Protein AF-0000000079762552 (afdb_homodimer)

Foldseek 3Di:
DLLLVLLLQQPDAFQVLSVQLCVVQVHSVSVLPDDPCVCVVVSDPPVRVVSSVVSVPPDDSVVVVVVCVVLQKDKDAAPDPQHDPLQNPDPRGHRMKIKFAHDDDPLAAEEEEDADLDDDPQLLVQLLQQLLLCQLQAYEYEYACHHDSRVSSLVSNVVNLGQYEHEYLFALSDDPPPVCVVSSVSNSVRYMYMYSHRHPGDRDPVSLLVRLLVSLSSHQAYEYRWYALDDSSVSSVVSNVVSVHAYEYEADDCPDRRRVNRVVVVVVPGHYCDHNVVVVVVCCVVVNHPPPPPPPVCCVCVVVLVVLLVLLLVPAEPDWDALVRSCVRSVHDSVVSVVSQVVCVVVQQWDDPDVRIIHGHD/DLLLVLLLQQPDAFQVLSVQLCVVQVHSVSVLPDDPCVCVVVSDPPVRVVSSVVSVPPDDSVVVVVVCVVLQKDKDAAPDPQHDPLQNPDPRGHRMKIKFAHDDDPLAAEEEEDADLDDDPQLLVQLLQQLLLCQLQAYEYEYACHHDSRVSSLVSNVVNLGQYEHEYLFALSDDPPPVCVVSSVSNSVRYMYMYSHRHPGDRDPVSLLVRLLVSLSSHQAYEYRWYALDDSSVSSVVSNVVSVHAYEYEADDCPDRRRVNRVVVVVVPGHYCDHNVVVVVVCCVVVNHPPPPPPPVCCVCVVVLVVLLVLLLVVAEADWDALVRSCVRSVHDSVVSVVSQVVCVVVQQWDDPDVRIIHGGD

InterPro domains:
  IPR003488 DNA recombination-mediator protein A [PTHR43022] (20-360)
  IPR036388 Winged helix-like DNA-binding domain superfamily [G3DSA:1.10.10.10] (297-359)
  IPR041614 DprA, winged helix domain [PF17782] (304-351)
  IPR057666 Smf/DprA, SLOG domain [PF02481] (75-283)
  IPR057666 Smf/DprA, SLOG domain [TIGR00732] (71-283)

Secondary structure (DSSP, 8-state):
-HHHHHHHH-SSS-HHHHHHHHHHHSSHHHHHT--THHHHTTSS-HHHHHHHHHHHHSS-HHHHHHHHHHTT-EEEETTSTTS-HHHHTSTT--SEEEEEE-PPPTTS-EEEEE--SS--HHHHHHHHHHHHHHHHTTPEEEE---TTHHHHHHHHHHHTT--EEEE-SSBTTS-SSGGGHHHHHHHHHHEEEEESBPTTPPP-TTHHHHHHHHHHHT-SEEEE----SS-HHHHHHHHHHHTT-EEEE----TT-HHHHHHHHHHHTTPEE---HHHHHHHHHHTTSS-----SSHHHHHHHHHHHHHHHHHHT--SS-EEHHHHHHHHT--HHHHHHHHHHHHHTTSEEEEETTEEEE--/-HHHHHHHH-SSS-HHHHHHHHHHHSSHHHHHT--THHHHTTSS-HHHHHHHHHHHHSS-HHHHHHHHHHTT-EEEETTSTTS-HHHHTSTT--SEEEEEE-PPPTTS-EEEEE--SS--HHHHHHHHHHHHHHHHTT-EEEE---TTHHHHHHHHHHHTT--EEEE-SSBTTS-SSGGGHHHHHHHHHHEEEEESBPTTPPP-TTHHHHHHHHHHHT-SEEEE----SS-HHHHHHHHHHHTT-EEEE----TT-HHHHHHHHHHHTTPEE---HHHHHHHHHHTTSS-----SSHHHHHHHHHHHHHHHHHHT--SS-EEHHHHHHHHT--HHHHHHHHHHHHHTTSEEEEETTEEEE--

Nearest PDB structures (foldseek):
  3maj-assembly1_A-2  TM=6.900E-01  e=3.415E-28  Rhodopseudomonas palustris
  3uqz-assembly1_A  TM=8.798E-01  e=9.767E-23  Streptococcus pneumoniae
  4ljk-assembly1_H  TM=9.037E-01  e=1.574E-17  Helicobacter pylori 26695
  1wek-assembly1_E  TM=6.878E-01  e=5.964E-04  Thermus thermophilus
  1wek-assembly1_C  TM=6.857E-01  e=8.415E-04  Thermus thermophilus

Structure (mmCIF, N/CA/C/O backbone):
data_AF-0000000079762552-model_v1
#
loop_
_entity.id
_entity.type
_entity.pdbx_description
1 polymer 'DNA-protecting protein DprA'
#
loop_
_atom_site.group_PDB
_atom_site.id
_atom_site.type_symbol
_atom_site.label_atom_id
_atom_site.label_alt_id
_atom_site.label_comp_id
_atom_site.label_asym_id
_atom_site.label_entity_id
_atom_site.label_seq_id
_atom_site.pdbx_PDB_ins_code
_atom_site.Cartn_x
_atom_site.Cartn_y
_atom_site.Cartn_z
_atom_site.occupancy
_atom_site.B_iso_or_equiv
_atom_site.auth_seq_id
_atom_site.auth_comp_id
_atom_site.auth_asym_id
_atom_site.auth_atom_id
_atom_site.pdbx_PDB_model_num
ATOM 1 N N . MET A 1 1 ? -6.398 42.531 26.859 1 87.06 1 MET A N 1
ATOM 2 C CA . MET A 1 1 ? -6.102 41.875 25.609 1 87.06 1 MET A CA 1
ATOM 3 C C . MET A 1 1 ? -4.598 41.844 25.344 1 87.06 1 MET A C 1
ATOM 5 O O . MET A 1 1 ? -4.047 40.781 25 1 87.06 1 MET A O 1
ATOM 9 N N . TRP A 1 2 ? -3.844 42.938 25.844 1 95.75 2 TRP A N 1
ATOM 10 C CA . TRP A 1 2 ? -2.418 42.938 25.531 1 95.75 2 TRP A CA 1
ATOM 11 C C . TRP A 1 2 ? -1.646 42.062 26.531 1 95.75 2 TRP A C 1
ATOM 13 O O . TRP A 1 2 ? -0.538 41.625 26.234 1 95.75 2 TRP A O 1
ATOM 23 N N . TYR A 1 3 ? -2.232 41.781 27.766 1 96.94 3 TYR A N 1
ATOM 24 C CA . TYR A 1 3 ? -1.598 40.844 28.703 1 96.94 3 TYR A CA 1
ATOM 25 C C . TYR A 1 3 ? -1.535 39.438 28.109 1 96.94 3 TYR A C 1
ATOM 27 O O . TYR A 1 3 ? -0.536 38.719 28.281 1 96.94 3 TYR A O 1
ATOM 35 N N . THR A 1 4 ? -2.648 39.094 27.469 1 96.94 4 THR A N 1
ATOM 36 C CA . THR A 1 4 ? -2.707 37.781 26.812 1 96.94 4 THR A CA 1
ATOM 37 C C . THR A 1 4 ? -1.673 37.688 25.703 1 96.94 4 THR A C 1
ATOM 39 O O . THR A 1 4 ? -1.014 36.656 25.531 1 96.94 4 THR A O 1
ATOM 42 N N . TYR A 1 5 ? -1.573 38.781 24.969 1 97.81 5 TYR A N 1
ATOM 43 C CA . TYR A 1 5 ? -0.567 38.906 23.922 1 97.81 5 TYR A CA 1
ATOM 44 C C . TYR A 1 5 ? 0.836 38.719 24.5 1 97.81 5 TYR A C 1
ATOM 46 O O . TYR A 1 5 ? 1.646 37.969 23.953 1 97.81 5 TYR A O 1
ATOM 54 N N . TRP A 1 6 ? 1.089 39.438 25.547 1 97.75 6 TRP A N 1
ATOM 55 C CA . TRP A 1 6 ? 2.373 39.344 26.234 1 97.75 6 TRP A CA 1
ATOM 56 C C . TRP A 1 6 ? 2.664 37.875 26.641 1 97.75 6 TRP A C 1
ATOM 58 O O . TRP A 1 6 ? 3.725 37.344 26.312 1 97.75 6 TRP A O 1
ATOM 68 N N . LEU A 1 7 ? 1.762 37.25 27.266 1 97.5 7 LEU A N 1
ATOM 69 C CA . LEU A 1 7 ? 1.967 35.906 27.75 1 97.5 7 LEU A CA 1
ATOM 70 C C . LEU A 1 7 ? 2.186 34.906 26.594 1 97.5 7 LEU A C 1
ATOM 72 O O . LEU A 1 7 ? 3.01 34 26.703 1 97.5 7 LEU A O 1
ATOM 76 N N . ALA A 1 8 ? 1.488 35.125 25.516 1 97.62 8 ALA A N 1
ATOM 77 C CA . ALA A 1 8 ? 1.637 34.281 24.328 1 97.62 8 ALA A CA 1
ATOM 78 C C . ALA A 1 8 ? 3.049 34.375 23.766 1 97.62 8 ALA A C 1
ATOM 80 O O . ALA A 1 8 ? 3.562 33.438 23.188 1 97.62 8 ALA A O 1
ATOM 81 N N . CYS A 1 9 ? 3.664 35.531 23.953 1 97.31 9 CYS A N 1
ATOM 82 C CA . CYS A 1 9 ? 4.957 35.781 23.328 1 97.31 9 CYS A CA 1
ATOM 83 C C . CYS A 1 9 ? 6.102 35.375 24.25 1 97.31 9 CYS A C 1
ATOM 85 O O . CYS A 1 9 ? 7.262 35.375 23.844 1 97.31 9 CYS A O 1
ATOM 87 N N . VAL A 1 10 ? 5.781 35.062 25.5 1 96.25 10 VAL A N 1
ATOM 88 C CA . VAL A 1 10 ? 6.82 34.688 26.453 1 96.25 10 VAL A CA 1
ATOM 89 C C . VAL A 1 10 ? 7.426 33.344 26.047 1 96.25 10 VAL A C 1
ATOM 91 O O . VAL A 1 10 ? 6.699 32.375 25.812 1 96.25 10 VAL A O 1
ATOM 94 N N . GLU A 1 11 ? 8.734 33.312 25.938 1 92.38 11 GLU A N 1
ATOM 95 C CA . GLU A 1 11 ? 9.453 32.094 25.625 1 92.38 11 GLU A CA 1
ATOM 96 C C . GLU A 1 11 ? 9.938 31.391 26.891 1 92.38 11 GLU A C 1
ATOM 98 O O . GLU A 1 11 ? 10.109 32.031 27.938 1 92.38 11 GLU A O 1
ATOM 103 N N . GLY A 1 12 ? 10.055 30.062 26.781 1 92.19 12 GLY A N 1
ATOM 104 C CA . GLY A 1 12 ? 10.617 29.328 27.891 1 92.19 12 GLY A CA 1
ATOM 105 C C . GLY A 1 12 ? 9.57 28.688 28.781 1 92.19 12 GLY A C 1
ATOM 106 O O . GLY A 1 12 ? 9.891 27.938 29.703 1 92.19 12 GLY A O 1
ATOM 107 N N . ILE A 1 13 ? 8.383 29.094 28.578 1 93.69 13 ILE A N 1
ATOM 108 C CA . ILE A 1 13 ? 7.262 28.469 29.281 1 93.69 13 ILE A CA 1
ATOM 109 C C . ILE A 1 13 ? 6.32 27.828 28.25 1 93.69 13 ILE A C 1
ATOM 111 O O . ILE A 1 13 ? 5.918 28.469 27.281 1 93.69 13 ILE A O 1
ATOM 115 N N . THR A 1 14 ? 5.973 26.578 28.469 1 93.19 14 THR A N 1
ATOM 116 C CA . THR A 1 14 ? 5.168 25.828 27.5 1 93.19 14 THR A CA 1
ATOM 117 C C . THR A 1 14 ? 3.736 26.359 27.484 1 93.19 14 THR A C 1
ATOM 119 O O . THR A 1 14 ? 3.289 27.016 28.422 1 93.19 14 THR A O 1
ATOM 122 N N . GLY A 1 15 ? 3.09 26.031 26.406 1 93.31 15 GLY A N 1
ATOM 123 C CA . GLY A 1 15 ? 1.701 26.438 26.266 1 93.31 15 GLY A CA 1
ATOM 124 C C . GLY A 1 15 ? 0.818 25.922 27.391 1 93.31 15 GLY A C 1
ATOM 125 O O . GLY A 1 15 ? 0.018 26.672 27.953 1 93.31 15 GLY A O 1
ATOM 126 N N . GLY A 1 16 ? 1.016 24.688 27.688 1 92.56 16 GLY A N 1
ATOM 127 C CA . GLY A 1 16 ? 0.25 24.094 28.766 1 92.56 16 GLY A CA 1
ATOM 128 C C . GLY A 1 16 ? 0.483 24.781 30.109 1 92.56 16 GLY A C 1
ATOM 129 O O . GLY A 1 16 ? -0.465 25.031 30.844 1 92.56 16 GLY A O 1
ATOM 130 N N . ARG A 1 17 ? 1.663 25.031 30.375 1 93.5 17 ARG A N 1
ATOM 131 C CA . ARG A 1 17 ? 2.01 25.688 31.641 1 93.5 17 ARG A CA 1
ATOM 132 C C . ARG A 1 17 ? 1.442 27.094 31.703 1 93.5 17 ARG A C 1
ATOM 134 O O . ARG A 1 17 ? 1.011 27.562 32.75 1 93.5 17 ARG A O 1
ATOM 141 N N . LYS A 1 18 ? 1.491 27.766 30.609 1 95.81 18 LYS A N 1
ATOM 142 C CA . LYS A 1 18 ? 0.892 29.094 30.547 1 95.81 18 LYS A CA 1
ATOM 143 C C . LYS A 1 18 ? -0.595 29.047 30.891 1 95.81 18 LYS A C 1
ATOM 145 O O . LYS A 1 18 ? -1.097 29.891 31.641 1 95.81 18 LYS A O 1
ATOM 150 N N . CYS A 1 19 ? -1.214 28.078 30.359 1 94.44 19 CYS A N 1
ATOM 151 C CA . CYS A 1 19 ? -2.627 27.891 30.672 1 94.44 19 CYS A CA 1
ATOM 152 C C . CYS A 1 19 ? -2.832 27.625 32.156 1 94.44 19 CYS A C 1
ATOM 154 O O . CYS A 1 19 ? -3.756 28.156 32.781 1 94.44 19 CYS A O 1
ATOM 156 N N . GLU A 1 20 ? -2.014 26.812 32.688 1 93.38 20 GLU A N 1
ATOM 157 C CA . GLU A 1 20 ? -2.084 26.5 34.094 1 93.38 20 GLU A CA 1
ATOM 158 C C . GLU A 1 20 ? -1.89 27.75 34.969 1 93.38 20 GLU A C 1
ATOM 160 O O . GLU A 1 20 ? -2.594 27.938 35.938 1 93.38 20 GLU A O 1
ATOM 165 N N . LEU A 1 21 ? -0.935 28.531 34.562 1 93.56 21 LEU A N 1
ATOM 166 C CA . LEU A 1 21 ? -0.67 29.766 35.281 1 93.56 21 LEU A CA 1
ATOM 167 C C . LEU A 1 21 ? -1.896 30.672 35.281 1 93.56 21 LEU A C 1
ATOM 169 O O . LEU A 1 21 ? -2.242 31.266 36.312 1 93.56 21 LEU A O 1
ATOM 173 N N . CYS A 1 22 ? -2.465 30.797 34.156 1 93.56 22 CYS A N 1
ATOM 174 C CA . CYS A 1 22 ? -3.662 31.609 34.062 1 93.56 22 CYS A CA 1
ATOM 175 C C . CYS A 1 22 ? -4.789 31.047 34.906 1 93.56 22 CYS A C 1
ATOM 177 O O . CYS A 1 22 ? -5.52 31.797 35.562 1 93.56 22 CYS A O 1
ATOM 179 N N . ARG A 1 23 ? -4.895 29.781 34.875 1 91.75 23 ARG A N 1
ATOM 180 C CA . ARG A 1 23 ? -5.938 29.125 35.656 1 91.75 23 ARG A CA 1
ATOM 181 C C . ARG A 1 23 ? -5.715 29.359 37.125 1 91.75 23 ARG A C 1
ATOM 183 O O . ARG A 1 23 ? -6.652 29.688 37.875 1 91.75 23 ARG A O 1
ATOM 190 N N . LYS A 1 24 ? -4.555 29.234 37.562 1 89.69 24 LYS A N 1
ATOM 191 C CA . LYS A 1 24 ? -4.207 29.312 39 1 89.69 24 LYS A CA 1
ATOM 192 C C . LYS A 1 24 ? -4.258 30.766 39.5 1 89.69 24 LYS A C 1
ATOM 194 O O . LYS A 1 24 ? -4.598 31.016 40.656 1 89.69 24 LYS A O 1
ATOM 199 N N . ASN A 1 25 ? -3.922 31.688 38.625 1 88.44 25 ASN A N 1
ATOM 200 C CA . ASN A 1 25 ? -3.82 33.094 39.062 1 88.44 25 ASN A CA 1
ATOM 201 C C . ASN A 1 25 ? -5.02 33.906 38.625 1 88.44 25 ASN A C 1
ATOM 203 O O . ASN A 1 25 ? -5.23 35.031 39.094 1 88.44 25 ASN A O 1
ATOM 207 N N . GLY A 1 26 ? -5.746 33.312 37.625 1 87.81 26 GLY A N 1
ATOM 208 C CA . GLY A 1 26 ? -7 33.938 37.25 1 87.81 26 GLY A CA 1
ATOM 209 C C . GLY A 1 26 ? -6.992 34.469 35.812 1 87.81 26 GLY A C 1
ATOM 210 O O . GLY A 1 26 ? -7.996 34.375 35.125 1 87.81 26 GLY A O 1
ATOM 211 N N . SER A 1 27 ? -5.863 35.188 35.531 1 92.81 27 SER A N 1
ATOM 212 C CA . SER A 1 27 ? -5.789 35.781 34.219 1 92.81 27 SER A CA 1
ATOM 213 C C . SER A 1 27 ? -4.344 36.031 33.812 1 92.81 27 SER A C 1
ATOM 215 O O . SER A 1 27 ? -3.434 35.938 34.625 1 92.81 27 SER A O 1
ATOM 217 N N . ALA A 1 28 ? -4.242 36.344 32.5 1 95.69 28 ALA A N 1
ATOM 218 C CA . ALA A 1 28 ? -2.922 36.75 32.031 1 95.69 28 ALA A CA 1
ATOM 219 C C . ALA A 1 28 ? -2.455 38.031 32.719 1 95.69 28 ALA A C 1
ATOM 221 O O . ALA A 1 28 ? -1.262 38.188 33 1 95.69 28 ALA A O 1
ATOM 222 N N . GLU A 1 29 ? -3.373 38.906 32.969 1 95.56 29 GLU A N 1
ATOM 223 C CA . GLU A 1 29 ? -3.07 40.125 33.688 1 95.56 29 GLU A CA 1
ATOM 224 C C . GLU A 1 29 ? -2.559 39.812 35.094 1 95.56 29 GLU A C 1
ATOM 226 O O . GLU A 1 29 ? -1.572 40.406 35.562 1 95.56 29 GLU A O 1
ATOM 231 N N . ALA A 1 30 ? -3.24 38.906 35.719 1 93.19 30 ALA A N 1
ATOM 232 C CA . ALA A 1 30 ? -2.809 38.5 37.062 1 93.19 30 ALA A CA 1
ATOM 233 C C . ALA A 1 30 ? -1.405 37.906 37.031 1 93.19 30 ALA A C 1
ATOM 235 O O . ALA A 1 30 ? -0.6 38.125 37.906 1 93.19 30 ALA A O 1
ATOM 236 N N . VAL A 1 31 ? -1.161 37.156 36.031 1 93.94 31 VAL A N 1
ATOM 237 C CA . VAL A 1 31 ? 0.156 36.562 35.875 1 93.94 31 VAL A CA 1
ATOM 238 C C . VAL A 1 31 ? 1.203 37.625 35.625 1 93.94 31 VAL A C 1
ATOM 240 O O . VAL A 1 31 ? 2.318 37.562 36.156 1 93.94 31 VAL A O 1
ATOM 243 N N . TYR A 1 32 ? 0.824 38.656 34.844 1 94.12 32 TYR A N 1
ATOM 244 C CA . TYR A 1 32 ? 1.71 39.781 34.562 1 94.12 32 TYR A CA 1
ATOM 245 C C . TYR A 1 32 ? 2.133 40.5 35.844 1 94.12 32 TYR A C 1
ATOM 247 O O . TYR A 1 32 ? 3.291 40.906 35.969 1 94.12 32 TYR A O 1
ATOM 255 N N . TYR A 1 33 ? 1.279 40.562 36.75 1 91.94 33 TYR A N 1
ATOM 256 C CA . TYR A 1 33 ? 1.55 41.344 37.969 1 91.94 33 TYR A CA 1
ATOM 257 C C . TYR A 1 33 ? 1.918 40.406 39.125 1 91.94 33 TYR A C 1
ATOM 259 O O . TYR A 1 33 ? 1.956 40.844 40.281 1 91.94 33 TYR A O 1
ATOM 267 N N . ILE A 1 34 ? 2.162 39.219 38.781 1 87.56 34 ILE A N 1
ATOM 268 C CA . ILE A 1 34 ? 2.484 38.281 39.844 1 87.56 34 ILE A CA 1
ATOM 269 C C . ILE A 1 34 ? 3.764 38.719 40.562 1 87.56 34 ILE A C 1
ATOM 271 O O . ILE A 1 34 ? 4.73 39.125 39.906 1 87.56 34 ILE A O 1
ATOM 275 N N . GLU A 1 35 ? 3.682 38.75 41.75 1 82.88 35 GLU A N 1
ATOM 276 C CA . GLU A 1 35 ? 4.836 39.094 42.562 1 82.88 35 GLU A CA 1
ATOM 277 C C . GLU A 1 35 ? 5.617 37.875 43 1 82.88 35 GLU A C 1
ATOM 279 O O . GLU A 1 35 ? 5.176 36.75 42.812 1 82.88 35 GLU A O 1
ATOM 284 N N . GLU A 1 36 ? 6.797 38.156 43.562 1 79.88 36 GLU A N 1
ATOM 285 C CA . GLU A 1 36 ? 7.688 37.094 44.031 1 79.88 36 GLU A CA 1
ATOM 286 C C . GLU A 1 36 ? 7.008 36.188 45.062 1 79.88 36 GLU A C 1
ATOM 288 O O . GLU A 1 36 ? 7.379 35.031 45.219 1 79.88 36 GLU A O 1
ATOM 293 N N . LYS A 1 37 ? 6.066 36.719 45.562 1 77 37 LYS A N 1
ATOM 294 C CA . LYS A 1 37 ? 5.309 35.969 46.562 1 77 37 LYS A CA 1
ATOM 295 C C . LYS A 1 37 ? 4.645 34.75 45.938 1 77 37 LYS A C 1
ATOM 297 O O . LYS A 1 37 ? 4.359 33.781 46.625 1 77 37 LYS A O 1
ATOM 302 N N . GLY A 1 38 ? 4.375 34.812 44.688 1 74.25 38 GLY A N 1
ATOM 303 C CA . GLY A 1 38 ? 3.795 33.688 44 1 74.25 38 GLY A CA 1
ATOM 304 C C . GLY A 1 38 ? 4.656 32.438 44.031 1 74.25 38 GLY A C 1
ATOM 305 O O . GLY A 1 38 ? 4.148 31.312 43.969 1 74.25 38 GLY A O 1
ATOM 306 N N . ILE A 1 39 ? 5.875 32.594 44.219 1 77.56 39 ILE A N 1
ATOM 307 C CA . ILE A 1 39 ? 6.82 31.484 44.375 1 77.56 39 ILE A CA 1
ATOM 308 C C . ILE A 1 39 ? 6.551 30.75 45.688 1 77.56 39 ILE A C 1
ATOM 310 O O . ILE A 1 39 ? 6.488 29.516 45.688 1 77.56 39 ILE A O 1
ATOM 314 N N . ARG A 1 40 ? 6.32 31.562 46.531 1 71.19 40 ARG A N 1
ATOM 315 C CA . ARG A 1 40 ? 6.043 30.984 47.844 1 71.19 40 ARG A CA 1
ATOM 316 C C . ARG A 1 40 ? 4.719 30.234 47.844 1 71.19 40 ARG A C 1
ATOM 318 O O . ARG A 1 40 ? 4.602 29.188 48.469 1 71.19 40 ARG A O 1
ATOM 325 N N . GLU A 1 41 ? 3.844 30.734 47.156 1 77.88 41 GLU A N 1
ATOM 326 C CA . GLU A 1 41 ? 2.516 30.125 47.094 1 77.88 41 GLU A CA 1
ATOM 327 C C . GLU A 1 41 ? 2.486 28.953 46.094 1 77.88 41 GLU A C 1
ATOM 329 O O . GLU A 1 41 ? 1.445 28.328 45.906 1 77.88 41 GLU A O 1
ATOM 334 N N . GLN A 1 42 ? 3.566 28.672 45.5 1 76.19 42 GLN A N 1
ATOM 335 C CA . GLN A 1 42 ? 3.812 27.531 44.625 1 76.19 42 GLN A CA 1
ATOM 336 C C . GLN A 1 42 ? 2.949 27.594 43.375 1 76.19 42 GLN A C 1
ATOM 338 O O . GLN A 1 42 ? 2.514 26.562 42.844 1 76.19 42 GLN A O 1
ATOM 343 N N . THR A 1 43 ? 2.717 28.797 43.031 1 78.69 43 THR A N 1
ATOM 344 C CA . THR A 1 43 ? 1.956 28.953 41.781 1 78.69 43 THR A CA 1
ATOM 345 C C . THR A 1 43 ? 2.891 29.109 40.594 1 78.69 43 THR A C 1
ATOM 347 O O . THR A 1 43 ? 2.488 28.906 39.438 1 78.69 43 THR A O 1
ATOM 350 N N . ILE A 1 44 ? 4.066 29.547 40.938 1 83.75 44 ILE A N 1
ATOM 351 C CA . ILE A 1 44 ? 5.078 29.734 39.906 1 83.75 44 ILE A CA 1
ATOM 352 C C . ILE A 1 44 ? 6.445 29.297 40.438 1 83.75 44 ILE A C 1
ATOM 354 O O . ILE A 1 44 ? 6.695 29.359 41.656 1 83.75 44 ILE A O 1
ATOM 358 N N . THR A 1 45 ? 7.227 28.812 39.594 1 88.88 45 THR A N 1
ATOM 359 C CA . THR A 1 45 ? 8.586 28.453 40 1 88.88 45 THR A CA 1
ATOM 360 C C . THR A 1 45 ? 9.508 29.672 39.938 1 88.88 45 THR A C 1
ATOM 362 O O . THR A 1 45 ? 9.164 30.672 39.312 1 88.88 45 THR A O 1
ATOM 365 N N . GLU A 1 46 ? 10.625 29.516 40.594 1 90 46 GLU A N 1
ATOM 366 C CA . GLU A 1 46 ? 11.609 30.609 40.562 1 90 46 GLU A CA 1
ATOM 367 C C . GLU A 1 46 ? 12.07 30.875 39.125 1 90 46 GLU A C 1
ATOM 369 O O . GLU A 1 46 ? 12.203 32.031 38.719 1 90 46 GLU A O 1
ATOM 374 N N . LYS A 1 47 ? 12.297 29.859 38.469 1 92.25 47 LYS A N 1
ATOM 375 C CA . LYS A 1 47 ? 12.719 30 37.062 1 92.25 47 LYS A CA 1
ATOM 376 C C . LYS A 1 47 ? 11.656 30.703 36.219 1 92.25 47 LYS A C 1
ATOM 378 O O . LYS A 1 47 ? 11.977 31.594 35.438 1 92.25 47 LYS A O 1
ATOM 383 N N . GLU A 1 48 ? 10.484 30.312 36.406 1 92.06 48 GLU A N 1
ATOM 384 C CA . GLU A 1 48 ? 9.375 30.922 35.688 1 92.06 48 GLU A CA 1
ATOM 385 C C . GLU A 1 48 ? 9.219 32.406 36.031 1 92.06 48 GLU A C 1
ATOM 387 O O . GLU A 1 48 ? 8.953 33.219 35.156 1 92.06 48 GLU A O 1
ATOM 392 N N . TRP A 1 49 ? 9.359 32.625 37.25 1 91.12 49 TRP A N 1
ATOM 393 C CA . TRP A 1 49 ? 9.242 34.031 37.719 1 91.12 49 TRP A CA 1
ATOM 394 C C . TRP A 1 49 ? 10.297 34.906 37.062 1 91.12 49 TRP A C 1
ATOM 396 O O . TRP A 1 49 ? 10 36.031 36.625 1 91.12 49 TRP A O 1
ATOM 406 N N . GLU A 1 50 ? 11.492 34.406 36.969 1 92.94 50 GLU A N 1
ATOM 407 C CA . GLU A 1 50 ? 12.578 35.156 36.344 1 92.94 50 GLU A CA 1
ATOM 408 C C . GLU A 1 50 ? 12.281 35.375 34.844 1 92.94 50 GLU A C 1
ATOM 410 O O . GLU A 1 50 ? 12.523 36.469 34.344 1 92.94 50 GLU A O 1
ATOM 415 N N . ILE A 1 51 ? 11.758 34.406 34.188 1 94.75 51 ILE A N 1
ATOM 416 C CA . ILE A 1 51 ? 11.414 34.5 32.781 1 94.75 51 ILE A CA 1
ATOM 417 C C . ILE A 1 51 ? 10.352 35.562 32.562 1 94.75 51 ILE A C 1
ATOM 419 O O . ILE A 1 51 ? 10.477 36.406 31.688 1 94.75 51 ILE A O 1
ATOM 423 N N . LEU A 1 52 ? 9.352 35.531 33.406 1 94.5 52 LEU A N 1
ATOM 424 C CA . LEU A 1 52 ? 8.25 36.5 33.312 1 94.5 52 LEU A CA 1
ATOM 425 C C . LEU A 1 52 ? 8.727 37.906 33.562 1 94.5 52 LEU A C 1
ATOM 427 O O . LEU A 1 52 ? 8.352 38.844 32.844 1 94.5 52 LEU A O 1
ATOM 431 N N . LYS A 1 53 ? 9.547 38.031 34.531 1 93.25 53 LYS A N 1
ATOM 432 C CA . LYS A 1 53 ? 10.094 39.312 34.906 1 93.25 53 LYS A CA 1
ATOM 433 C C . LYS A 1 53 ? 10.914 39.906 33.781 1 93.25 53 LYS A C 1
ATOM 435 O O . LYS A 1 53 ? 10.766 41.094 33.438 1 93.25 53 LYS A O 1
ATOM 440 N N . GLU A 1 54 ? 11.734 39.156 33.25 1 94.94 54 GLU A N 1
ATOM 441 C CA . GLU A 1 54 ? 12.586 39.594 32.156 1 94.94 54 GLU A CA 1
ATOM 442 C C . GLU A 1 54 ? 11.758 39.938 30.906 1 94.94 54 GLU A C 1
ATOM 444 O O . GLU A 1 54 ? 12.078 40.844 30.156 1 94.94 54 GLU A O 1
ATOM 449 N N . SER A 1 55 ? 10.727 39.156 30.625 1 95.31 55 SER A N 1
ATOM 450 C CA . SER A 1 55 ? 9.883 39.375 29.453 1 95.31 55 SER A CA 1
ATOM 451 C C . SER A 1 55 ? 9.164 40.719 29.5 1 95.31 55 SER A C 1
ATOM 453 O O . SER A 1 55 ? 8.945 41.344 28.469 1 95.31 55 SER A O 1
ATOM 455 N N . LYS A 1 56 ? 8.836 41.219 30.672 1 94.25 56 LYS A N 1
ATOM 456 C CA . LYS A 1 56 ? 8.125 42.469 30.844 1 94.25 56 LYS A CA 1
ATOM 457 C C . LYS A 1 56 ? 8.969 43.656 30.375 1 94.25 56 LYS A C 1
ATOM 459 O O . LYS A 1 56 ? 8.438 44.656 29.922 1 94.25 56 LYS A O 1
ATOM 464 N N . LYS A 1 57 ? 10.25 43.406 30.531 1 93.44 57 LYS A N 1
ATOM 465 C CA . LYS A 1 57 ? 11.172 44.5 30.25 1 93.44 57 LYS A CA 1
ATOM 466 C C . LYS A 1 57 ? 11.578 44.531 28.781 1 93.44 57 LYS A C 1
ATOM 468 O O . LYS A 1 57 ? 12.211 45.5 28.312 1 93.44 57 LYS A O 1
ATOM 473 N N . LYS A 1 58 ? 11.242 43.594 28.094 1 92.19 58 LYS A N 1
ATOM 474 C CA . LYS A 1 58 ? 11.742 43.406 26.734 1 92.19 58 LYS A CA 1
ATOM 475 C C . LYS A 1 58 ? 11.195 44.5 25.812 1 92.19 58 LYS A C 1
ATOM 477 O O . LYS A 1 58 ? 11.898 44.938 24.891 1 92.19 58 LYS A O 1
ATOM 482 N N . ARG A 1 59 ? 10.031 44.906 26.047 1 92.44 59 ARG A N 1
ATOM 483 C CA . ARG A 1 59 ? 9.422 45.906 25.203 1 92.44 59 ARG A CA 1
ATOM 484 C C . ARG A 1 59 ? 8.133 46.438 25.812 1 92.44 59 ARG A C 1
ATOM 486 O O . ARG A 1 59 ? 7.699 45.969 26.859 1 92.44 59 ARG A O 1
ATOM 493 N N . ASN A 1 60 ? 7.684 47.438 25.125 1 95.19 60 ASN A N 1
ATOM 494 C CA . ASN A 1 60 ? 6.34 47.875 25.469 1 95.19 60 ASN A CA 1
ATOM 495 C C . ASN A 1 60 ? 5.27 46.969 24.859 1 95.19 60 ASN A C 1
ATOM 497 O O . ASN A 1 60 ? 4.934 47.094 23.688 1 95.19 60 ASN A O 1
ATOM 501 N N . TRP A 1 61 ? 4.723 46.219 25.688 1 96.81 61 TRP A N 1
ATOM 502 C CA . TRP A 1 61 ? 3.85 45.156 25.203 1 96.81 61 TRP A CA 1
ATOM 503 C C . TRP A 1 61 ? 2.512 45.719 24.734 1 96.81 61 TRP A C 1
ATOM 505 O O . TRP A 1 61 ? 1.898 45.188 23.812 1 96.81 61 TRP A O 1
ATOM 515 N N . ARG A 1 62 ? 2.031 46.75 25.375 1 96.5 62 ARG A N 1
ATOM 516 C CA . ARG A 1 62 ? 0.806 47.406 24.922 1 96.5 62 ARG A CA 1
ATOM 517 C C . ARG A 1 62 ? 0.969 47.938 23.5 1 96.5 62 ARG A C 1
ATOM 519 O O . ARG A 1 62 ? 0.09 47.781 22.656 1 96.5 62 ARG A O 1
ATOM 526 N N . GLU A 1 63 ? 2.062 48.562 23.328 1 97.06 63 GLU A N 1
ATOM 527 C CA . GLU A 1 63 ? 2.369 49.094 22.016 1 97.06 63 GLU A CA 1
ATOM 528 C C . GLU A 1 63 ? 2.57 47.969 21 1 97.06 63 GLU A C 1
ATOM 530 O O . GLU A 1 63 ? 2.121 48.062 19.859 1 97.06 63 GLU A O 1
ATOM 535 N N . ALA A 1 64 ? 3.25 47 21.406 1 97.19 64 ALA A N 1
ATOM 536 C CA . ALA A 1 64 ? 3.496 45.844 20.531 1 97.19 64 ALA A CA 1
ATOM 537 C C . ALA A 1 64 ? 2.186 45.188 20.109 1 97.19 64 ALA A C 1
ATOM 539 O O . ALA A 1 64 ? 2.016 44.812 18.938 1 97.19 64 ALA A O 1
ATOM 540 N N . TYR A 1 65 ? 1.339 45.031 21.016 1 97.25 65 TYR A N 1
ATOM 541 C CA . TYR A 1 65 ? 0.027 44.469 20.734 1 97.25 65 TYR A CA 1
ATOM 542 C C . TYR A 1 65 ? -0.739 45.312 19.734 1 97.25 65 TYR A C 1
ATOM 544 O O . TYR A 1 65 ? -1.314 44.781 18.766 1 97.25 65 TYR A O 1
ATOM 552 N N . GLN A 1 66 ? -0.708 46.562 19.969 1 97.38 66 GLN A N 1
ATOM 553 C CA . GLN A 1 66 ? -1.422 47.469 19.062 1 97.38 66 GLN A CA 1
ATOM 554 C C . GLN A 1 66 ? -0.856 47.406 17.656 1 97.38 66 GLN A C 1
ATOM 556 O O . GLN A 1 66 ? -1.609 47.438 16.672 1 97.38 66 GLN A O 1
ATOM 561 N N . LYS A 1 67 ? 0.395 47.344 17.547 1 96.88 67 LYS A N 1
ATOM 562 C CA . LYS A 1 67 ? 1.035 47.219 16.25 1 96.88 67 LYS A CA 1
ATOM 563 C C . LYS A 1 67 ? 0.595 45.938 15.539 1 96.88 67 LYS A C 1
ATOM 565 O O . LYS A 1 67 ? 0.372 45.938 14.328 1 96.88 67 LYS A O 1
ATOM 570 N N . ALA A 1 68 ? 0.54 44.844 16.266 1 97.56 68 ALA A N 1
ATOM 571 C CA . ALA A 1 68 ? 0.079 43.594 15.719 1 97.56 68 ALA A CA 1
ATOM 572 C C . ALA A 1 68 ? -1.354 43.688 15.203 1 97.56 68 ALA A C 1
ATOM 574 O O . ALA A 1 68 ? -1.664 43.25 14.102 1 97.56 68 ALA A O 1
ATOM 575 N N . VAL A 1 69 ? -2.195 44.312 16.016 1 97.19 69 VAL A N 1
ATOM 576 C CA . VAL A 1 69 ? -3.596 44.5 15.648 1 97.19 69 VAL A CA 1
ATOM 577 C C . VAL A 1 69 ? -3.688 45.344 14.383 1 97.19 69 VAL A C 1
ATOM 579 O O . VAL A 1 69 ? -4.465 45.062 13.477 1 97.19 69 VAL A O 1
ATOM 582 N N . ASP A 1 70 ? -2.869 46.344 14.297 1 96.69 70 ASP A N 1
ATOM 583 C CA . ASP A 1 70 ? -2.873 47.25 13.156 1 96.69 70 ASP A CA 1
ATOM 584 C C . ASP A 1 70 ? -2.443 46.531 11.875 1 96.69 70 ASP A C 1
ATOM 586 O O . ASP A 1 70 ? -2.842 46.938 10.781 1 96.69 70 ASP A O 1
ATOM 590 N N . ARG A 1 71 ? -1.729 45.531 12.07 1 95.56 71 ARG A N 1
ATOM 591 C CA . ARG A 1 71 ? -1.238 44.75 10.938 1 95.56 71 ARG A CA 1
ATOM 592 C C . ARG A 1 71 ? -2.211 43.656 10.578 1 95.56 71 ARG A C 1
ATOM 594 O O . ARG A 1 71 ? -1.919 42.812 9.711 1 95.56 71 ARG A O 1
ATOM 601 N N . GLY A 1 72 ? -3.223 43.625 11.25 1 97 72 GLY A N 1
ATOM 602 C CA . GLY A 1 72 ? -4.262 42.656 10.945 1 97 72 GLY A CA 1
ATOM 603 C C . GLY A 1 72 ? -4.027 41.312 11.602 1 97 72 GLY A C 1
ATOM 604 O O . GLY A 1 72 ? -4.672 40.312 11.25 1 97 72 GLY A O 1
ATOM 605 N N . ILE A 1 73 ? -3.125 41.219 12.531 1 98.31 73 ILE A N 1
ATOM 606 C CA . ILE A 1 73 ? -2.816 39.938 13.211 1 98.31 73 ILE A CA 1
ATOM 607 C C . ILE A 1 73 ? -3.822 39.719 14.328 1 98.31 73 ILE A C 1
ATOM 609 O O . ILE A 1 73 ? -4.078 40.594 15.148 1 98.31 73 ILE A O 1
ATOM 613 N N . GLN A 1 74 ? -4.398 38.562 14.32 1 98 74 GLN A N 1
ATOM 614 C CA . GLN A 1 74 ? -5.336 38.125 15.352 1 98 74 GLN A CA 1
ATOM 615 C C . GLN A 1 74 ? -4.742 37 16.188 1 98 74 GLN A C 1
ATOM 617 O O . GLN A 1 74 ? -3.689 36.438 15.859 1 98 74 GLN A O 1
ATOM 622 N N . MET A 1 75 ? -5.457 36.75 17.344 1 97.56 75 MET A N 1
ATOM 623 C CA . MET A 1 75 ? -4.984 35.688 18.25 1 97.56 75 MET A CA 1
ATOM 624 C C . MET A 1 75 ? -6.117 34.75 18.641 1 97.56 75 MET A C 1
ATOM 626 O O . MET A 1 75 ? -7.23 35.188 18.922 1 97.56 75 MET A O 1
ATOM 630 N N . ALA A 1 76 ? -5.859 33.5 18.531 1 97.62 76 ALA A N 1
ATOM 631 C CA . ALA A 1 76 ? -6.723 32.469 19.109 1 97.62 76 ALA A CA 1
ATOM 632 C C . ALA A 1 76 ? -6.102 31.875 20.375 1 97.62 76 ALA A C 1
ATOM 634 O O . ALA A 1 76 ? -5.059 31.219 20.312 1 97.62 76 ALA A O 1
ATOM 635 N N . VAL A 1 77 ? -6.762 32.062 21.484 1 96.88 77 VAL A N 1
ATOM 636 C CA . VAL A 1 77 ? -6.176 31.703 22.781 1 96.88 77 VAL A CA 1
ATOM 637 C C . VAL A 1 77 ? -6.809 30.422 23.297 1 96.88 77 VAL A C 1
ATOM 639 O O . VAL A 1 77 ? -8.031 30.25 23.234 1 96.88 77 VAL A O 1
ATOM 642 N N . ARG A 1 78 ? -5.973 29.578 23.75 1 95.81 78 ARG A N 1
ATOM 643 C CA . ARG A 1 78 ? -6.438 28.297 24.281 1 95.81 78 ARG A CA 1
ATOM 644 C C . ARG A 1 78 ? -7.469 28.5 25.391 1 95.81 78 ARG A C 1
ATOM 646 O O . ARG A 1 78 ? -7.281 29.344 26.266 1 95.81 78 ARG A O 1
ATOM 653 N N . GLY A 1 79 ? -8.586 27.75 25.312 1 91.62 79 GLY A N 1
ATOM 654 C CA . GLY A 1 79 ? -9.656 27.891 26.281 1 91.62 79 GLY A CA 1
ATOM 655 C C . GLY A 1 79 ? -10.758 28.828 25.812 1 91.62 79 GLY A C 1
ATOM 656 O O . GLY A 1 79 ? -11.82 28.906 26.422 1 91.62 79 GLY A O 1
ATOM 657 N N . GLN A 1 80 ? -10.453 29.531 24.812 1 92.06 80 GLN A N 1
ATOM 658 C CA . GLN A 1 80 ? -11.461 30.422 24.219 1 92.06 80 GLN A CA 1
ATOM 659 C C . GLN A 1 80 ? -12.102 29.781 23 1 92.06 80 GLN A C 1
ATOM 661 O O . GLN A 1 80 ? -11.57 28.828 22.438 1 92.06 80 GLN A O 1
ATOM 666 N N . LYS A 1 81 ? -13.148 30.328 22.5 1 91.56 81 LYS A N 1
ATOM 667 C CA . LYS A 1 81 ? -13.977 29.75 21.453 1 91.56 81 LYS A CA 1
ATOM 668 C C . LYS A 1 81 ? -13.242 29.734 20.109 1 91.56 81 LYS A C 1
ATOM 670 O O . LYS A 1 81 ? -13.453 28.828 19.297 1 91.56 81 LYS A O 1
ATOM 675 N N . ASN A 1 82 ? -12.383 30.656 19.891 1 92.81 82 ASN A N 1
ATOM 676 C CA . ASN A 1 82 ? -11.758 30.781 18.578 1 92.81 82 ASN A CA 1
ATOM 677 C C . ASN A 1 82 ? -10.523 29.891 18.453 1 92.81 82 ASN A C 1
ATOM 679 O O . ASN A 1 82 ? -9.938 29.781 17.375 1 92.81 82 ASN A O 1
ATOM 683 N N . TYR A 1 83 ? -10.156 29.266 19.578 1 96.81 83 TYR A N 1
ATOM 684 C CA . TYR A 1 83 ? -9.07 28.297 19.5 1 96.81 83 TYR A CA 1
ATOM 685 C C . TYR A 1 83 ? -9.578 26.953 18.984 1 96.81 83 TYR A C 1
ATOM 687 O O . TYR A 1 83 ? -10.586 26.438 19.469 1 96.81 83 TYR A O 1
ATOM 695 N N . PRO A 1 84 ? -8.914 26.406 17.984 1 96.69 84 PRO A N 1
ATOM 696 C CA . PRO A 1 84 ? -9.43 25.156 17.422 1 96.69 84 PRO A CA 1
ATOM 697 C C . PRO A 1 84 ? -9.57 24.062 18.453 1 96.69 84 PRO A C 1
ATOM 699 O O . PRO A 1 84 ? -8.586 23.688 19.109 1 96.69 84 PRO A O 1
ATOM 702 N N . LYS A 1 85 ? -10.703 23.469 18.578 1 95.06 85 LYS A N 1
ATOM 703 C CA . LYS A 1 85 ? -10.984 22.422 19.562 1 95.06 85 LYS A CA 1
ATOM 704 C C . LYS A 1 85 ? -10.086 21.219 19.344 1 95.06 85 LYS A C 1
ATOM 706 O O . LYS A 1 85 ? -9.617 20.594 20.312 1 95.06 85 LYS A O 1
ATOM 711 N N . ARG A 1 86 ? -9.844 20.891 18.141 1 94.44 86 ARG A N 1
ATOM 712 C CA . ARG A 1 86 ? -9.039 19.719 17.812 1 94.44 86 ARG A CA 1
ATOM 713 C C . ARG A 1 86 ? -7.613 19.859 18.328 1 94.44 86 ARG A C 1
ATOM 715 O O . ARG A 1 86 ? -6.938 18.875 18.578 1 94.44 86 ARG A O 1
ATOM 722 N N . LEU A 1 87 ? -7.152 21.062 18.484 1 96.5 87 LEU A N 1
ATOM 723 C CA . LEU A 1 87 ? -5.82 21.281 19.047 1 96.5 87 LEU A CA 1
ATOM 724 C C . LEU A 1 87 ? -5.84 21.203 20.562 1 96.5 87 LEU A C 1
ATOM 726 O O . LEU A 1 87 ? -4.863 20.766 21.172 1 96.5 87 LEU A O 1
ATOM 730 N N . GLU A 1 88 ? -6.898 21.625 21.094 1 93.25 88 GLU A N 1
ATOM 731 C CA . GLU A 1 88 ? -7.008 21.672 22.547 1 93.25 88 GLU A CA 1
ATOM 732 C C . GLU A 1 88 ? -6.859 20.281 23.156 1 93.25 88 GLU A C 1
ATOM 734 O O . GLU A 1 88 ? -6.344 20.141 24.266 1 93.25 88 GLU A O 1
ATOM 739 N N . GLU A 1 89 ? -7.184 19.297 22.484 1 89 89 GLU A N 1
ATOM 740 C CA . GLU A 1 89 ? -7.188 17.906 22.953 1 89 89 GLU A CA 1
ATOM 741 C C . GLU A 1 89 ? -5.793 17.297 22.859 1 89 89 GLU A C 1
ATOM 743 O O . GLU A 1 89 ? -5.547 16.219 23.406 1 89 89 GLU A O 1
ATOM 748 N N . LEU A 1 90 ? -4.965 17.953 22.234 1 94.81 90 LEU A N 1
ATOM 749 C CA . LEU A 1 90 ? -3.645 17.406 21.953 1 94.81 90 LEU A CA 1
ATOM 750 C C . LEU A 1 90 ? -2.605 17.953 22.922 1 94.81 90 LEU A C 1
ATOM 752 O O . LEU A 1 90 ? -2.729 19.094 23.391 1 94.81 90 LEU A O 1
ATOM 756 N N . ALA A 1 91 ? -1.6 17.188 23.141 1 91 91 ALA A N 1
ATOM 757 C CA . ALA A 1 91 ? -0.5 17.625 24 1 91 91 ALA A CA 1
ATOM 758 C C . ALA A 1 91 ? 0.459 18.531 23.234 1 91 91 ALA A C 1
ATOM 760 O O . ALA A 1 91 ? 0.626 18.406 22.016 1 91 91 ALA A O 1
ATOM 761 N N . GLY A 1 92 ? 1.006 19.469 23.953 1 93.38 92 GLY A N 1
ATOM 762 C CA . GLY A 1 92 ? 2.094 20.25 23.391 1 93.38 92 GLY A CA 1
ATOM 763 C C . GLY A 1 92 ? 1.615 21.391 22.516 1 93.38 92 GLY A C 1
ATOM 764 O O . GLY A 1 92 ? 2.385 21.938 21.719 1 93.38 92 GLY A O 1
ATOM 765 N N . MET A 1 93 ? 0.389 21.703 22.672 1 96.5 93 MET A N 1
ATOM 766 C CA . MET A 1 93 ? -0.15 22.766 21.828 1 96.5 93 MET A CA 1
ATOM 767 C C . MET A 1 93 ? 0.108 24.141 22.453 1 96.5 93 MET A C 1
ATOM 769 O O . MET A 1 93 ? 0.275 24.25 23.672 1 96.5 93 MET A O 1
ATOM 773 N N . PRO A 1 94 ? 0.196 25.156 21.609 1 97.12 94 PRO A N 1
ATOM 774 C CA . PRO A 1 94 ? 0.561 26.484 22.109 1 97.12 94 PRO A CA 1
ATOM 775 C C . PRO A 1 94 ? -0.56 27.141 22.906 1 97.12 94 PRO A C 1
ATOM 777 O O . PRO A 1 94 ? -1.727 26.766 22.766 1 97.12 94 PRO A O 1
ATOM 780 N N . TYR A 1 95 ? -0.127 28.109 23.703 1 97.19 95 TYR A N 1
ATOM 781 C CA . TYR A 1 95 ? -1.045 28.938 24.469 1 97.19 95 TYR A CA 1
ATOM 782 C C . TYR A 1 95 ? -1.953 29.734 23.547 1 97.19 95 TYR A C 1
ATOM 784 O O . TYR A 1 95 ? -3.137 29.922 23.844 1 97.19 95 TYR A O 1
ATOM 792 N N . ALA A 1 96 ? -1.354 30.156 22.5 1 97.69 96 ALA A N 1
ATOM 793 C CA . ALA A 1 96 ? -2.113 30.938 21.516 1 97.69 96 ALA A CA 1
ATOM 794 C C . ALA A 1 96 ? -1.574 30.719 20.109 1 97.69 96 ALA A C 1
ATOM 796 O O . ALA A 1 96 ? -0.404 30.375 19.938 1 97.69 96 ALA A O 1
ATOM 797 N N . LEU A 1 97 ? -2.459 30.922 19.172 1 98.31 97 LEU A N 1
ATOM 798 C CA . LEU A 1 97 ? -2.092 30.984 17.766 1 98.31 97 LEU A CA 1
ATOM 799 C C . LEU A 1 97 ? -2.301 32.375 17.203 1 98.31 97 LEU A C 1
ATOM 801 O O . LEU A 1 97 ? -3.338 33 17.438 1 98.31 97 LEU A O 1
ATOM 805 N N . PHE A 1 98 ? -1.262 32.844 16.531 1 98.62 98 PHE A N 1
ATOM 806 C CA . PHE A 1 98 ? -1.39 34.094 15.773 1 98.62 98 PHE A CA 1
ATOM 807 C C . PHE A 1 98 ? -1.835 33.812 14.344 1 98.62 98 PHE A C 1
ATOM 809 O O . PHE A 1 98 ? -1.387 32.844 13.727 1 98.62 98 PHE A O 1
ATOM 816 N N . PHE A 1 99 ? -2.752 34.688 13.836 1 98.62 99 PHE A N 1
ATOM 817 C CA . PHE A 1 99 ? -3.156 34.406 12.461 1 98.62 99 PHE A CA 1
ATOM 818 C C . PHE A 1 99 ? -3.602 35.688 11.75 1 98.62 99 PHE A C 1
ATOM 820 O O . PHE A 1 99 ? -3.906 36.688 12.398 1 98.62 99 PHE A O 1
ATOM 827 N N . ILE A 1 100 ? -3.494 35.719 10.477 1 98.69 100 ILE A N 1
ATOM 828 C CA . ILE A 1 100 ? -4.039 36.719 9.562 1 98.69 100 ILE A CA 1
ATOM 829 C C . ILE A 1 100 ? -5.059 36.062 8.633 1 98.69 100 ILE A C 1
ATOM 831 O O . ILE A 1 100 ? -4.801 35 8.078 1 98.69 100 ILE A O 1
ATOM 835 N N . GLY A 1 101 ? -6.203 36.656 8.406 1 98 101 GLY A N 1
ATOM 836 C CA . GLY A 1 101 ? -7.301 36.031 7.695 1 98 101 GLY A CA 1
ATOM 837 C C . GLY A 1 101 ? -8.242 35.25 8.602 1 98 101 GLY A C 1
ATOM 838 O O . GLY A 1 101 ? -8.711 35.781 9.609 1 98 101 GLY A O 1
ATOM 839 N N . GLU A 1 102 ? -8.531 34.062 8.219 1 97.62 102 GLU A N 1
ATOM 840 C CA . GLU A 1 102 ? -9.492 33.25 8.961 1 97.62 102 GLU A CA 1
ATOM 841 C C . GLU A 1 102 ? -8.812 32.062 9.609 1 97.62 102 GLU A C 1
ATOM 843 O O . GLU A 1 102 ? -7.699 31.688 9.227 1 97.62 102 GLU A O 1
ATOM 848 N N . MET A 1 103 ? -9.523 31.531 10.617 1 97.38 103 MET A N 1
ATOM 849 C CA . MET A 1 103 ? -9.164 30.234 11.18 1 97.38 103 MET A CA 1
ATOM 850 C C . MET A 1 103 ? -9.961 29.109 10.516 1 97.38 103 MET A C 1
ATOM 852 O O . MET A 1 103 ? -11.086 29.344 10.062 1 97.38 103 MET A O 1
ATOM 856 N N . PRO A 1 104 ? -9.328 27.938 10.43 1 97.56 104 PRO A N 1
ATOM 857 C CA . PRO A 1 104 ? -10.164 26.828 9.945 1 97.56 104 PRO A CA 1
ATOM 858 C C . PRO A 1 104 ? -11.461 26.688 10.734 1 97.56 104 PRO A C 1
ATOM 860 O O . PRO A 1 104 ? -11.469 26.828 11.961 1 97.56 104 PRO A O 1
ATOM 863 N N . GLN A 1 105 ? -12.523 26.438 10.016 1 95.5 105 GLN A N 1
ATOM 864 C CA . GLN A 1 105 ? -13.836 26.359 10.641 1 95.5 105 GLN A CA 1
ATOM 865 C C . GLN A 1 105 ? -14.055 24.984 11.281 1 95.5 105 GLN A C 1
ATOM 867 O O . GLN A 1 105 ? -13.758 23.953 10.68 1 95.5 105 GLN A O 1
ATOM 872 N N . GLU A 1 106 ? -14.633 25.094 12.477 1 92.88 106 GLU A N 1
ATOM 873 C CA . GLU A 1 106 ? -15.008 23.875 13.172 1 92.88 106 GLU A CA 1
ATOM 874 C C . GLU A 1 106 ? -16.188 23.188 12.477 1 92.88 106 GLU A C 1
ATOM 876 O O . GLU A 1 106 ? -17.062 23.844 11.938 1 92.88 106 GLU A O 1
ATOM 881 N N . GLY A 1 107 ? -16.203 21.922 12.484 1 91.44 107 GLY A N 1
ATOM 882 C CA . GLY A 1 107 ? -17.297 21.188 11.891 1 91.44 107 GLY A CA 1
ATOM 883 C C . GLY A 1 107 ? -17.094 20.875 10.422 1 91.44 107 GLY A C 1
ATOM 884 O O . GLY A 1 107 ? -17.75 20 9.859 1 91.44 107 GLY A O 1
ATOM 885 N N . ILE A 1 108 ? -16.25 21.625 9.789 1 95.81 108 ILE A N 1
ATOM 886 C CA . ILE A 1 108 ? -15.898 21.328 8.406 1 95.81 108 ILE A CA 1
ATOM 887 C C . ILE A 1 108 ? -14.633 20.469 8.375 1 95.81 108 ILE A C 1
ATOM 889 O O . ILE A 1 108 ? -13.641 20.797 9.031 1 95.81 108 ILE A O 1
ATOM 893 N N . PRO A 1 109 ? -14.648 19.391 7.594 1 97.31 109 PRO A N 1
ATOM 894 C CA . PRO A 1 109 ? -13.469 18.531 7.547 1 97.31 109 PRO A CA 1
ATOM 895 C C . PRO A 1 109 ? -12.242 19.25 6.973 1 97.31 109 PRO A C 1
ATOM 897 O O . PRO A 1 109 ? -12.375 20.047 6.047 1 97.31 109 PRO A O 1
ATOM 900 N N . SER A 1 110 ? -11.078 18.922 7.52 1 98.44 110 SER A N 1
ATOM 901 C CA . SER A 1 110 ? -9.812 19.484 7.059 1 98.44 110 SER A CA 1
ATOM 902 C C . SER A 1 110 ? -8.805 18.375 6.727 1 98.44 110 SER A C 1
ATOM 904 O O . SER A 1 110 ? -8.703 17.391 7.457 1 98.44 110 SER A O 1
ATOM 906 N N . VAL A 1 111 ? -8.117 18.578 5.621 1 98.81 111 VAL A N 1
ATOM 907 C CA . VAL A 1 111 ? -7.09 17.641 5.199 1 98.81 111 VAL A CA 1
ATOM 908 C C . VAL A 1 111 ? -5.742 18.344 5.094 1 98.81 111 VAL A C 1
ATOM 910 O O . VAL A 1 111 ? -5.637 19.406 4.457 1 98.81 111 VAL A O 1
ATOM 913 N N . ALA A 1 112 ? -4.777 17.781 5.805 1 98.88 112 ALA A N 1
ATOM 914 C CA . ALA A 1 112 ? -3.414 18.281 5.652 1 98.88 112 ALA A CA 1
ATOM 915 C C . ALA A 1 112 ? -2.715 17.625 4.469 1 98.88 112 ALA A C 1
ATOM 917 O O . ALA A 1 112 ? -2.859 16.422 4.242 1 98.88 112 ALA A O 1
ATOM 918 N N . VAL A 1 113 ? -2.004 18.391 3.699 1 98.94 113 VAL A N 1
ATOM 919 C CA . VAL A 1 113 ? -1.252 17.906 2.549 1 98.94 113 VAL A CA 1
ATOM 920 C C . VAL A 1 113 ? 0.21 18.328 2.668 1 98.94 113 VAL A C 1
ATOM 922 O O . VAL A 1 113 ? 0.512 19.516 2.773 1 98.94 113 VAL A O 1
ATOM 925 N N . VAL A 1 114 ? 1.108 17.328 2.703 1 98.75 114 VAL A N 1
ATOM 926 C CA . VAL A 1 114 ? 2.531 17.609 2.855 1 98.75 114 VAL A CA 1
ATOM 927 C C . VAL A 1 114 ? 3.336 16.781 1.856 1 98.75 114 VAL A C 1
ATOM 929 O O . VAL A 1 114 ? 2.824 15.82 1.288 1 98.75 114 VAL A O 1
ATOM 932 N N . GLY A 1 115 ? 4.559 17.219 1.653 1 98.31 115 GLY A N 1
ATOM 933 C CA . GLY A 1 115 ? 5.438 16.469 0.765 1 98.31 115 GLY A CA 1
ATOM 934 C C . GLY A 1 115 ? 6.73 17.203 0.46 1 98.31 115 GLY A C 1
ATOM 935 O O . GLY A 1 115 ? 7.094 18.156 1.156 1 98.31 115 GLY A O 1
ATOM 936 N N . ALA A 1 116 ? 7.359 16.797 -0.624 1 97.56 116 ALA A N 1
ATOM 937 C CA . ALA A 1 116 ? 8.703 17.25 -0.971 1 97.56 116 ALA A CA 1
ATOM 938 C C . ALA A 1 116 ? 8.703 18.703 -1.423 1 97.56 116 ALA A C 1
ATOM 940 O O . ALA A 1 116 ? 7.801 19.141 -2.145 1 97.56 116 ALA A O 1
ATOM 941 N N . ARG A 1 117 ? 9.742 19.469 -1.02 1 95.44 117 ARG A N 1
ATOM 942 C CA . ARG A 1 117 ? 9.93 20.844 -1.458 1 95.44 117 ARG A CA 1
ATOM 943 C C . ARG A 1 117 ? 10.328 20.906 -2.93 1 95.44 117 ARG A C 1
ATOM 945 O O . ARG A 1 117 ? 9.961 21.844 -3.639 1 95.44 117 ARG A O 1
ATOM 952 N N . ARG A 1 118 ? 11.18 19.984 -3.264 1 95.62 118 ARG A N 1
ATOM 953 C CA . ARG A 1 118 ? 11.492 19.766 -4.672 1 95.62 118 ARG A CA 1
ATOM 954 C C . ARG A 1 118 ? 10.75 18.547 -5.219 1 95.62 118 ARG A C 1
ATOM 956 O O . ARG A 1 118 ? 11.305 17.453 -5.301 1 95.62 118 ARG A O 1
ATOM 963 N N . CYS A 1 119 ? 9.539 18.766 -5.625 1 95.75 119 CYS A N 1
ATOM 964 C CA . CYS A 1 119 ? 8.672 17.656 -5.992 1 95.75 119 CYS A CA 1
ATOM 965 C C . CYS A 1 119 ? 8.797 17.328 -7.477 1 95.75 119 CYS A C 1
ATOM 967 O O . CYS A 1 119 ? 9.344 18.125 -8.242 1 95.75 119 CYS A O 1
ATOM 969 N N . SER A 1 120 ? 8.398 16.141 -7.859 1 97.69 120 SER A N 1
ATOM 970 C CA . SER A 1 120 ? 8.375 15.688 -9.25 1 97.69 120 SER A CA 1
ATOM 971 C C . SER A 1 120 ? 7.109 16.156 -9.961 1 97.69 120 SER A C 1
ATOM 973 O O . SER A 1 120 ? 6.184 16.656 -9.32 1 97.69 120 SER A O 1
ATOM 975 N N . SER A 1 121 ? 7.145 16.016 -11.32 1 97.88 121 SER A N 1
ATOM 976 C CA . SER A 1 121 ? 5.938 16.312 -12.086 1 97.88 121 SER A CA 1
ATOM 977 C C . SER A 1 121 ? 4.785 15.398 -11.672 1 97.88 121 SER A C 1
ATOM 979 O O . SER A 1 121 ? 3.627 15.812 -11.664 1 97.88 121 SER A O 1
ATOM 981 N N . TYR A 1 122 ? 5.121 14.18 -11.312 1 97.88 122 TYR A N 1
ATOM 982 C CA . TYR A 1 122 ? 4.129 13.234 -10.82 1 97.88 122 TYR A CA 1
ATOM 983 C C . TYR A 1 122 ? 3.484 13.734 -9.531 1 97.88 122 TYR A C 1
ATOM 985 O O . TYR A 1 122 ? 2.258 13.773 -9.422 1 97.88 122 TYR A O 1
ATOM 993 N N . GLY A 1 123 ? 4.281 14.133 -8.57 1 98.25 123 GLY A N 1
ATOM 994 C CA . GLY A 1 123 ? 3.785 14.664 -7.309 1 98.25 123 GLY A CA 1
ATOM 995 C C . GLY A 1 123 ? 2.93 15.906 -7.484 1 98.25 123 GLY A C 1
ATOM 996 O O . GLY A 1 123 ? 1.887 16.047 -6.84 1 98.25 123 GLY A O 1
ATOM 997 N N . GLU A 1 124 ? 3.408 16.734 -8.344 1 98.06 124 GLU A N 1
ATOM 998 C CA . GLU A 1 124 ? 2.68 17.969 -8.609 1 98.06 124 GLU A CA 1
ATOM 999 C C . GLU A 1 124 ? 1.303 17.688 -9.203 1 98.06 124 GLU A C 1
ATOM 1001 O O . GLU A 1 124 ? 0.294 18.203 -8.719 1 98.06 124 GLU A O 1
ATOM 1006 N N . LYS A 1 125 ? 1.291 16.891 -10.188 1 98.19 125 LYS A N 1
ATOM 1007 C CA . LYS A 1 125 ? 0.052 16.562 -10.891 1 98.19 125 LYS A CA 1
ATOM 1008 C C . LYS A 1 125 ? -0.949 15.891 -9.945 1 98.19 125 LYS A C 1
ATOM 1010 O O . LYS A 1 125 ? -2.129 16.25 -9.93 1 98.19 125 LYS A O 1
ATOM 1015 N N . MET A 1 126 ? -0.494 14.992 -9.195 1 98.69 126 MET A N 1
ATOM 1016 C CA . MET A 1 126 ? -1.391 14.258 -8.305 1 98.69 126 MET A CA 1
ATOM 1017 C C . MET A 1 126 ? -1.869 15.148 -7.164 1 98.69 126 MET A C 1
ATOM 1019 O O . MET A 1 126 ? -3.016 15.047 -6.727 1 98.69 126 MET A O 1
ATOM 1023 N N . THR A 1 127 ? -0.997 16.016 -6.633 1 98.88 127 THR A N 1
ATOM 1024 C CA . THR A 1 127 ? -1.416 16.969 -5.602 1 98.88 127 THR A CA 1
ATOM 1025 C C . THR A 1 127 ? -2.539 17.859 -6.113 1 98.88 127 THR A C 1
ATOM 1027 O O . THR A 1 127 ? -3.549 18.047 -5.434 1 98.88 127 THR A O 1
ATOM 1030 N N . LEU A 1 128 ? -2.326 18.359 -7.312 1 98.69 128 LEU A N 1
ATOM 1031 C CA . LEU A 1 128 ? -3.344 19.203 -7.918 1 98.69 128 LEU A CA 1
ATOM 1032 C C . LEU A 1 128 ? -4.676 18.469 -8.016 1 98.69 128 LEU A C 1
ATOM 1034 O O . LEU A 1 128 ? -5.711 18.984 -7.586 1 98.69 128 LEU A O 1
ATOM 1038 N N . ARG A 1 129 ? -4.668 17.25 -8.484 1 98.5 129 ARG A N 1
ATOM 1039 C CA . ARG A 1 129 ? -5.883 16.484 -8.711 1 98.5 129 ARG A CA 1
ATOM 1040 C C . ARG A 1 129 ? -6.594 16.172 -7.398 1 98.5 129 ARG A C 1
ATOM 1042 O O . ARG A 1 129 ? -7.793 16.422 -7.262 1 98.5 129 ARG A O 1
ATOM 1049 N N . PHE A 1 130 ? -5.891 15.656 -6.445 1 98.81 130 PHE A N 1
ATOM 1050 C CA . PHE A 1 130 ? -6.488 15.266 -5.176 1 98.81 130 PHE A CA 1
ATOM 1051 C C . PHE A 1 130 ? -7.02 16.484 -4.43 1 98.81 130 PHE A C 1
ATOM 1053 O O . PHE A 1 130 ? -8.148 16.469 -3.939 1 98.81 130 PHE A O 1
ATOM 1060 N N . VAL A 1 131 ? -6.23 17.562 -4.352 1 98.88 131 VAL A N 1
ATOM 1061 C CA . VAL A 1 131 ? -6.582 18.703 -3.52 1 98.88 131 VAL A CA 1
ATOM 1062 C C . VAL A 1 131 ? -7.738 19.469 -4.156 1 98.88 131 VAL A C 1
ATOM 1064 O O . VAL A 1 131 ? -8.641 19.938 -3.455 1 98.88 131 VAL A O 1
ATOM 1067 N N . GLU A 1 132 ? -7.691 19.625 -5.496 1 98.75 132 GLU A N 1
ATOM 1068 C CA . GLU A 1 132 ? -8.812 20.297 -6.148 1 98.75 132 GLU A CA 1
ATOM 1069 C C . GLU A 1 132 ? -10.125 19.578 -5.867 1 98.75 132 GLU A C 1
ATOM 1071 O O . GLU A 1 132 ? -11.133 20.203 -5.523 1 98.75 132 GLU A O 1
ATOM 1076 N N . ARG A 1 133 ? -10.062 18.281 -5.973 1 98.44 133 ARG A N 1
ATOM 1077 C CA . ARG A 1 133 ? -11.273 17.484 -5.762 1 98.44 133 ARG A CA 1
ATOM 1078 C C . ARG A 1 133 ? -11.734 17.578 -4.312 1 98.44 133 ARG A C 1
ATOM 1080 O O . ARG A 1 133 ? -12.938 17.688 -4.047 1 98.44 133 ARG A O 1
ATOM 1087 N N . LEU A 1 134 ? -10.852 17.531 -3.391 1 98.5 134 LEU A N 1
ATOM 1088 C CA . LEU A 1 134 ? -11.172 17.672 -1.975 1 98.5 134 LEU A CA 1
ATOM 1089 C C . LEU A 1 134 ? -11.789 19.047 -1.693 1 98.5 134 LEU A C 1
ATOM 1091 O O . LEU A 1 134 ? -12.828 19.141 -1.038 1 98.5 134 LEU A O 1
ATOM 1095 N N . ALA A 1 135 ? -11.148 20.078 -2.209 1 98.44 135 ALA A N 1
ATOM 1096 C CA . ALA A 1 135 ? -11.625 21.438 -1.989 1 98.44 135 ALA A CA 1
ATOM 1097 C C . ALA A 1 135 ? -13.008 21.641 -2.605 1 98.44 135 ALA A C 1
ATOM 1099 O O . ALA A 1 135 ? -13.867 22.281 -2.008 1 98.44 135 ALA A O 1
ATOM 1100 N N . GLU A 1 136 ? -13.188 21.031 -3.779 1 97.5 136 GLU A N 1
ATOM 1101 C CA . GLU A 1 136 ? -14.492 21.094 -4.43 1 97.5 136 GLU A CA 1
ATOM 1102 C C . GLU A 1 136 ? -15.57 20.438 -3.566 1 97.5 136 GLU A C 1
ATOM 1104 O O . GLU A 1 13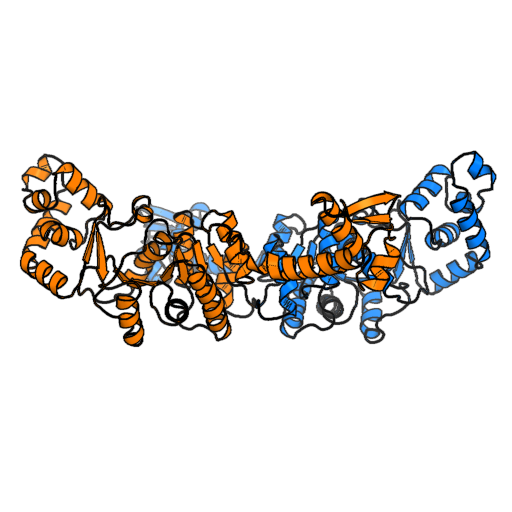6 ? -16.734 20.828 -3.639 1 97.5 136 GLU A O 1
ATOM 1109 N N . SER A 1 137 ? -15.141 19.547 -2.836 1 96.56 137 SER A N 1
ATOM 1110 C CA . SER A 1 137 ? -16.078 18.812 -1.995 1 96.56 137 SER A CA 1
ATOM 1111 C C . SER A 1 137 ? -16.297 19.5 -0.656 1 96.56 137 SER A C 1
ATOM 1113 O O . SER A 1 137 ? -16.891 18.938 0.261 1 96.56 137 SER A O 1
ATOM 1115 N N . GLY A 1 138 ? -15.719 20.656 -0.461 1 96.62 138 GLY A N 1
ATOM 1116 C CA . GLY A 1 138 ? -15.953 21.469 0.722 1 96.62 138 GLY A CA 1
ATOM 1117 C C . GLY A 1 138 ? -14.953 21.219 1.829 1 96.62 138 GLY A C 1
ATOM 1118 O O . GLY A 1 138 ? -15.133 21.688 2.957 1 96.62 138 GLY A O 1
ATOM 1119 N N . ILE A 1 139 ? -13.984 20.547 1.551 1 98.19 139 ILE A N 1
ATOM 1120 C CA . ILE A 1 139 ? -12.977 20.188 2.551 1 98.19 139 ILE A CA 1
ATOM 1121 C C . ILE A 1 139 ? -11.938 21.312 2.648 1 98.19 139 ILE A C 1
ATOM 1123 O O . ILE A 1 139 ? -11.5 21.844 1.63 1 98.19 139 ILE A O 1
ATOM 1127 N N . GLN A 1 140 ? -11.539 21.703 3.855 1 98.62 140 GLN A N 1
ATOM 1128 C CA . GLN A 1 140 ? -10.5 22.688 4.074 1 98.62 140 GLN A CA 1
ATOM 1129 C C . GLN A 1 140 ? -9.109 22.078 3.941 1 98.62 140 GLN A C 1
ATOM 1131 O O . GLN A 1 140 ? -8.883 20.938 4.379 1 98.62 140 GLN A O 1
ATOM 1136 N N . ILE A 1 141 ? -8.25 22.781 3.285 1 98.88 141 ILE A N 1
ATOM 1137 C CA . ILE A 1 141 ? -6.898 22.281 3.064 1 98.88 141 ILE A CA 1
ATOM 1138 C C . ILE A 1 141 ? -5.922 22.984 3.998 1 98.88 141 ILE A C 1
ATOM 1140 O O . ILE A 1 141 ? -5.949 24.219 4.125 1 98.88 141 ILE A O 1
ATOM 1144 N N . ILE A 1 142 ? -5.051 22.219 4.688 1 98.88 142 ILE A N 1
ATOM 1145 C CA . ILE A 1 142 ? -4.027 22.75 5.582 1 98.88 142 ILE A CA 1
ATOM 1146 C C . ILE A 1 142 ? -2.645 22.344 5.078 1 98.88 142 ILE A C 1
ATOM 1148 O O . ILE A 1 142 ? -2.422 21.172 4.734 1 98.88 142 ILE A O 1
ATOM 1152 N N . SER A 1 143 ? -1.688 23.281 5.004 1 98.81 143 SER A N 1
ATOM 1153 C CA . SER A 1 143 ? -0.315 22.953 4.633 1 98.81 143 SER A CA 1
ATOM 1154 C C . SER A 1 143 ? 0.664 23.984 5.164 1 98.81 143 SER A C 1
ATOM 1156 O O . SER A 1 143 ? 0.289 24.859 5.957 1 98.81 143 SER A O 1
ATOM 1158 N N . GLY A 1 144 ? 1.945 23.906 4.824 1 97.94 144 GLY A N 1
ATOM 1159 C CA . GLY A 1 144 ? 2.973 24.719 5.461 1 97.94 144 GLY A CA 1
ATOM 1160 C C . GLY A 1 144 ? 3.418 25.891 4.609 1 97.94 144 GLY A C 1
ATOM 1161 O O . GLY A 1 144 ? 4.215 26.719 5.055 1 97.94 144 GLY A O 1
ATOM 1162 N N . MET A 1 145 ? 3.016 25.859 3.33 1 97.75 145 MET A N 1
ATOM 1163 C CA . MET A 1 145 ? 3.301 26.922 2.361 1 97.75 145 MET A CA 1
ATOM 1164 C C . MET A 1 145 ? 4.742 26.828 1.873 1 97.75 145 MET A C 1
ATOM 1166 O O . MET A 1 145 ? 5.285 27.812 1.344 1 97.75 145 MET A O 1
ATOM 1170 N N . ALA A 1 146 ? 5.449 25.781 2.197 1 96.25 146 ALA A N 1
ATOM 1171 C CA . ALA A 1 146 ? 6.785 25.562 1.651 1 96.25 146 ALA A CA 1
ATOM 1172 C C . ALA A 1 146 ? 6.746 25.438 0.131 1 96.25 146 ALA A C 1
ATOM 1174 O O . ALA A 1 146 ? 5.668 25.422 -0.468 1 96.25 146 ALA A O 1
ATOM 1175 N N . LEU A 1 147 ? 7.898 25.391 -0.438 1 96.88 147 LEU A N 1
ATOM 1176 C CA . LEU A 1 147 ? 7.98 25.078 -1.861 1 96.88 147 LEU A CA 1
ATOM 1177 C C . LEU A 1 147 ? 7.469 23.672 -2.141 1 96.88 147 LEU A C 1
ATOM 1179 O O . LEU A 1 147 ? 7.281 22.875 -1.215 1 96.88 147 LEU A O 1
ATOM 1183 N N . GLY A 1 148 ? 7.18 23.422 -3.426 1 97.88 148 GLY A N 1
ATOM 1184 C CA . GLY A 1 148 ? 6.812 22.078 -3.818 1 97.88 148 GLY A CA 1
ATOM 1185 C C . GLY A 1 148 ? 5.375 21.719 -3.48 1 97.88 148 GLY A C 1
ATOM 1186 O O . GLY A 1 148 ? 4.453 22.453 -3.838 1 97.88 148 GLY A O 1
ATOM 1187 N N . ILE A 1 149 ? 5.23 20.703 -2.771 1 98.75 149 ILE A N 1
ATOM 1188 C CA . ILE A 1 149 ? 3.912 20.109 -2.553 1 98.75 149 ILE A CA 1
ATOM 1189 C C . ILE A 1 149 ? 3.047 21.078 -1.741 1 98.75 149 ILE A C 1
ATOM 1191 O O . ILE A 1 149 ? 1.861 21.25 -2.031 1 98.75 149 ILE A O 1
ATOM 1195 N N . ASP A 1 150 ? 3.629 21.703 -0.716 1 98.44 150 ASP A N 1
ATOM 1196 C CA . ASP A 1 150 ? 2.848 22.609 0.11 1 98.44 150 ASP A CA 1
ATOM 1197 C C . ASP A 1 150 ? 2.244 23.734 -0.734 1 98.44 150 ASP A C 1
ATOM 1199 O O . ASP A 1 150 ? 1.042 24 -0.654 1 98.44 150 ASP A O 1
ATOM 1203 N N . GLY A 1 151 ? 3.127 24.359 -1.461 1 98.5 151 GLY A N 1
ATOM 1204 C CA . GLY A 1 151 ? 2.65 25.422 -2.324 1 98.5 151 GLY A CA 1
ATOM 1205 C C . GLY A 1 151 ? 1.595 24.969 -3.312 1 98.5 151 GLY A C 1
ATOM 1206 O O . GLY A 1 151 ? 0.593 25.656 -3.521 1 98.5 151 GLY A O 1
ATOM 1207 N N . MET A 1 152 ? 1.812 23.812 -3.879 1 98.5 152 MET A N 1
ATOM 1208 C CA . MET A 1 152 ? 0.885 23.25 -4.863 1 98.5 152 MET A CA 1
ATOM 1209 C C . MET A 1 152 ? -0.468 22.953 -4.227 1 98.5 152 MET A C 1
ATOM 1211 O O . MET A 1 152 ? -1.512 23.156 -4.848 1 98.5 152 MET A O 1
ATOM 1215 N N . ALA A 1 153 ? -0.475 22.484 -3.041 1 98.88 153 ALA A N 1
ATOM 1216 C CA . ALA A 1 153 ? -1.712 22.156 -2.332 1 98.88 153 ALA A CA 1
ATOM 1217 C C . ALA A 1 153 ? -2.57 23.406 -2.145 1 98.88 153 ALA A C 1
ATOM 1219 O O . ALA A 1 153 ? -3.775 23.391 -2.412 1 98.88 153 ALA A O 1
ATOM 1220 N N . HIS A 1 154 ? -1.939 24.438 -1.708 1 98.88 154 HIS A N 1
ATOM 1221 C CA . HIS A 1 154 ? -2.67 25.688 -1.519 1 98.88 154 HIS A CA 1
ATOM 1222 C C . HIS A 1 154 ? -3.221 26.203 -2.84 1 98.88 154 HIS A C 1
ATOM 1224 O O . HIS A 1 154 ? -4.395 26.578 -2.926 1 98.88 154 HIS A O 1
ATOM 1230 N N . ARG A 1 155 ? -2.361 26.25 -3.848 1 98.69 155 ARG A N 1
ATOM 1231 C CA . ARG A 1 155 ? -2.791 26.75 -5.152 1 98.69 155 ARG A CA 1
ATOM 1232 C C . ARG A 1 155 ? -3.947 25.922 -5.699 1 98.69 155 ARG A C 1
ATOM 1234 O O . ARG A 1 155 ? -4.898 26.469 -6.262 1 98.69 155 ARG A O 1
ATOM 1241 N N . ALA A 1 156 ? -3.834 24.641 -5.559 1 98.81 156 ALA A N 1
ATOM 1242 C CA . ALA A 1 156 ? -4.887 23.75 -6.031 1 98.81 156 ALA A CA 1
ATOM 1243 C C . ALA A 1 156 ? -6.219 24.062 -5.359 1 98.81 156 ALA A C 1
ATOM 1245 O O . ALA A 1 156 ? -7.262 24.094 -6.02 1 98.81 156 ALA A O 1
ATOM 1246 N N . ALA A 1 157 ? -6.23 24.266 -4.078 1 98.81 157 ALA A N 1
ATOM 1247 C CA . ALA A 1 157 ? -7.445 24.625 -3.35 1 98.81 157 ALA A CA 1
ATOM 1248 C C . ALA A 1 157 ? -8.016 25.953 -3.836 1 98.81 157 ALA A C 1
ATOM 1250 O O . ALA A 1 157 ? -9.219 26.062 -4.082 1 98.81 157 ALA A O 1
ATOM 1251 N N . LEU A 1 158 ? -7.152 26.875 -4.004 1 98.69 158 LEU A N 1
ATOM 1252 C CA . LEU A 1 158 ? -7.562 28.219 -4.41 1 98.69 158 LEU A CA 1
ATOM 1253 C C . LEU A 1 158 ? -8.156 28.203 -5.816 1 98.69 158 LEU A C 1
ATOM 1255 O O . LEU A 1 158 ? -9.086 28.953 -6.109 1 98.69 158 LEU A O 1
ATOM 1259 N N . ASN A 1 159 ? -7.59 27.328 -6.648 1 98.06 159 ASN A N 1
ATOM 1260 C CA . ASN A 1 159 ? -8.031 27.219 -8.031 1 98.06 159 ASN A CA 1
ATOM 1261 C C . ASN A 1 159 ? -9.531 26.938 -8.125 1 98.06 159 ASN A C 1
ATOM 1263 O O . ASN A 1 159 ? -10.188 27.344 -9.086 1 98.06 159 ASN A O 1
ATOM 1267 N N . VAL A 1 160 ? -10.07 26.312 -7.148 1 98.25 160 VAL A N 1
ATOM 1268 C CA . VAL A 1 160 ? -11.469 25.906 -7.242 1 98.25 160 VAL A CA 1
ATOM 1269 C C . VAL A 1 160 ? -12.297 26.641 -6.184 1 98.25 160 VAL A C 1
ATOM 1271 O O . VAL A 1 160 ? -13.383 26.188 -5.82 1 98.25 160 VAL A O 1
ATOM 1274 N N . GLY A 1 161 ? -11.711 27.609 -5.609 1 97.62 161 GLY A N 1
ATOM 1275 C CA . GLY A 1 161 ? -12.422 28.469 -4.684 1 97.62 161 GLY A CA 1
ATOM 1276 C C . GLY A 1 161 ? -12.531 27.891 -3.287 1 97.62 161 GLY A C 1
ATOM 1277 O O . GLY A 1 161 ? -13.406 28.281 -2.512 1 97.62 161 GLY A O 1
ATOM 1278 N N . GLY A 1 162 ? -11.711 26.922 -3.014 1 98 162 GLY A N 1
ATOM 1279 C CA . GLY A 1 162 ? -11.734 26.297 -1.703 1 98 162 GLY A CA 1
ATOM 1280 C C . GLY A 1 162 ? -11.008 27.094 -0.642 1 98 162 GLY A C 1
ATOM 1281 O O . GLY A 1 162 ? -10.297 28.047 -0.957 1 98 162 GLY A O 1
ATOM 1282 N N . LYS A 1 163 ? -11.234 26.734 0.606 1 98.38 163 LYS A N 1
ATOM 1283 C CA . LYS A 1 163 ? -10.531 27.359 1.732 1 98.38 163 LYS A CA 1
ATOM 1284 C C . LYS A 1 163 ? -9.242 26.609 2.049 1 98.38 163 LYS A C 1
ATOM 1286 O O . LYS A 1 163 ? -9.203 25.375 2.033 1 98.38 163 LYS A O 1
ATOM 1291 N N . THR A 1 164 ? -8.211 27.312 2.24 1 98.81 164 THR A N 1
ATOM 1292 C CA . THR A 1 164 ? -6.918 26.703 2.557 1 98.81 164 THR A CA 1
ATOM 1293 C C . THR A 1 164 ? -6.152 27.562 3.561 1 98.81 164 THR A C 1
ATOM 1295 O O . THR A 1 164 ? -6.293 28.781 3.578 1 98.81 164 THR A O 1
ATOM 1298 N N . PHE A 1 165 ? -5.398 26.938 4.418 1 98.88 165 PHE A N 1
ATOM 1299 C CA . PHE A 1 165 ? -4.746 27.578 5.551 1 98.88 165 PHE A CA 1
ATOM 1300 C C . PHE A 1 165 ? -3.281 27.172 5.641 1 98.88 165 PHE A C 1
ATOM 1302 O O . PHE A 1 165 ? -2.961 25.984 5.578 1 98.88 165 PHE A O 1
ATOM 1309 N N . ALA A 1 166 ? -2.43 28.109 5.785 1 98.88 166 ALA A N 1
ATOM 1310 C CA . ALA A 1 166 ? -0.999 27.859 5.93 1 98.88 166 ALA A CA 1
ATOM 1311 C C . ALA A 1 166 ? -0.557 28 7.383 1 98.88 166 ALA A C 1
ATOM 1313 O O . ALA A 1 166 ? -0.96 28.953 8.062 1 98.88 166 ALA A O 1
ATOM 1314 N N . VAL A 1 167 ? 0.19 27.094 7.832 1 98.75 167 VAL A N 1
ATOM 1315 C CA . VAL A 1 167 ? 0.858 27.219 9.125 1 98.75 167 VAL A CA 1
ATOM 1316 C C . VAL A 1 167 ? 2.344 27.5 8.914 1 98.75 167 VAL A C 1
ATOM 1318 O O . VAL A 1 167 ? 3.068 26.672 8.359 1 98.75 167 VAL A O 1
ATOM 1321 N N . LEU A 1 168 ? 2.791 28.609 9.422 1 98.31 168 LEU A N 1
ATOM 1322 C CA . LEU A 1 168 ? 4.164 29.031 9.148 1 98.31 168 LEU A CA 1
ATOM 1323 C C . LEU A 1 168 ? 5.078 28.672 10.32 1 98.31 168 LEU A C 1
ATOM 1325 O O . LEU A 1 168 ? 4.605 28.453 11.43 1 98.31 168 LEU A O 1
ATOM 1329 N N . GLY A 1 169 ? 6.422 28.656 9.961 1 96.75 169 GLY A N 1
ATOM 1330 C CA . GLY A 1 169 ? 7.43 28.438 10.984 1 96.75 169 GLY A CA 1
ATOM 1331 C C . GLY A 1 169 ? 7.922 29.734 11.625 1 96.75 169 GLY A C 1
ATOM 1332 O O . GLY A 1 169 ? 8.547 29.703 12.68 1 96.75 169 GLY A O 1
ATOM 1333 N N . GLY A 1 170 ? 7.676 30.797 10.992 1 97.38 170 GLY A N 1
ATOM 1334 C CA . GLY A 1 170 ? 7.898 32.125 11.531 1 97.38 170 GLY A CA 1
ATOM 1335 C C . GLY A 1 170 ? 6.609 32.875 11.883 1 97.38 170 GLY A C 1
ATOM 1336 O O . GLY A 1 170 ? 5.57 32.219 12.078 1 97.38 170 GLY A O 1
ATOM 1337 N N . GLY A 1 171 ? 6.75 34.094 12.117 1 97.75 171 GLY A N 1
ATOM 1338 C CA . GLY A 1 171 ? 5.543 34.875 12.375 1 97.75 171 GLY A CA 1
ATOM 1339 C C . GLY A 1 171 ? 4.551 34.812 11.234 1 97.75 171 GLY A C 1
ATOM 1340 O O . GLY A 1 171 ? 4.941 34.781 10.062 1 97.75 171 GLY A O 1
ATOM 1341 N N . ALA A 1 172 ? 3.275 34.875 11.609 1 98.19 172 ALA A N 1
ATOM 1342 C CA . ALA A 1 172 ? 2.232 34.844 10.586 1 98.19 172 ALA A CA 1
ATOM 1343 C C . ALA A 1 172 ? 2.393 36.031 9.609 1 98.19 172 ALA A C 1
ATOM 1345 O O . ALA A 1 172 ? 1.97 35.938 8.453 1 98.19 172 ALA A O 1
ATOM 1346 N N . ASP A 1 173 ? 3.037 37.062 10.055 1 97.81 173 ASP A N 1
ATOM 1347 C CA . ASP A 1 173 ? 3.189 38.281 9.258 1 97.81 173 ASP A CA 1
ATOM 1348 C C . ASP A 1 173 ? 4.492 38.281 8.469 1 97.81 173 ASP A C 1
ATOM 1350 O O . ASP A 1 173 ? 4.84 39.25 7.801 1 97.81 173 ASP A O 1
ATOM 1354 N N . VAL A 1 174 ? 5.203 37.219 8.555 1 97.19 174 VAL A N 1
ATOM 1355 C CA . VAL A 1 174 ? 6.473 37.094 7.844 1 97.19 174 VAL A CA 1
ATOM 1356 C C . VAL A 1 174 ? 6.34 36.031 6.734 1 97.19 174 VAL A C 1
ATOM 1358 O O . VAL A 1 174 ? 6.336 34.844 7 1 97.19 174 VAL A O 1
ATOM 1361 N N . CYS A 1 175 ? 6.336 36.531 5.531 1 96.5 175 CYS A N 1
ATOM 1362 C CA . CYS A 1 175 ? 6.168 35.656 4.391 1 96.5 175 CYS A CA 1
ATOM 1363 C C . CYS A 1 175 ? 7.449 34.875 4.117 1 96.5 175 CYS A C 1
ATOM 1365 O O . CYS A 1 175 ? 8.484 35.469 3.811 1 96.5 175 CYS A O 1
ATOM 1367 N N . TYR A 1 176 ? 7.305 33.594 4.195 1 93.56 176 TYR A N 1
ATOM 1368 C CA . TYR A 1 176 ? 8.383 32.688 3.838 1 93.56 176 TYR A CA 1
ATOM 1369 C C . TYR A 1 176 ? 7.832 31.391 3.256 1 93.56 176 TYR A C 1
ATOM 1371 O O . TYR A 1 176 ? 6.977 30.75 3.865 1 93.56 176 TYR A O 1
ATOM 1379 N N . PRO A 1 177 ? 8.398 30.984 2.057 1 95.5 177 PRO A N 1
ATOM 1380 C CA . PRO A 1 177 ? 9.461 31.641 1.298 1 95.5 177 PRO A CA 1
ATOM 1381 C C . PRO A 1 177 ? 8.984 32.875 0.566 1 95.5 177 PRO A C 1
ATOM 1383 O O . PRO A 1 177 ? 7.785 33.031 0.288 1 95.5 177 PRO A O 1
ATOM 1386 N N . ALA A 1 178 ? 9.938 33.656 0.214 1 94.62 178 ALA A N 1
ATOM 1387 C CA . ALA A 1 178 ? 9.617 34.906 -0.428 1 94.62 178 ALA A CA 1
ATOM 1388 C C . ALA A 1 178 ? 8.984 34.688 -1.798 1 94.62 178 ALA A C 1
ATOM 1390 O O . ALA A 1 178 ? 8.141 35.469 -2.238 1 94.62 178 ALA A O 1
ATOM 1391 N N . ALA A 1 179 ? 9.336 33.625 -2.43 1 96.19 179 ALA A N 1
ATOM 1392 C CA . ALA A 1 179 ? 8.82 33.281 -3.756 1 96.19 179 ALA A CA 1
ATOM 1393 C C . ALA A 1 179 ? 7.309 33.062 -3.723 1 96.19 179 ALA A C 1
ATOM 1395 O O . ALA A 1 179 ? 6.648 33.125 -4.762 1 96.19 179 ALA A O 1
ATOM 1396 N N . HIS A 1 180 ? 6.727 32.938 -2.527 1 97.62 180 HIS A N 1
ATOM 1397 C CA . HIS A 1 180 ? 5.305 32.625 -2.404 1 97.62 180 HIS A CA 1
ATOM 1398 C C . HIS A 1 180 ? 4.527 33.844 -1.918 1 97.62 180 HIS A C 1
ATOM 1400 O O . HIS A 1 180 ? 3.475 33.719 -1.292 1 97.62 180 HIS A O 1
ATOM 1406 N N . LYS A 1 181 ? 5.031 35 -2.225 1 97.81 181 LYS A N 1
ATOM 1407 C CA . LYS A 1 181 ? 4.371 36.25 -1.792 1 97.81 181 LYS A CA 1
ATOM 1408 C C . LYS A 1 181 ? 2.955 36.312 -2.355 1 97.81 181 LYS A C 1
ATOM 1410 O O . LYS A 1 181 ? 2.021 36.719 -1.645 1 97.81 181 LYS A O 1
ATOM 1415 N N . GLY A 1 182 ? 2.846 36.031 -3.658 1 98.06 182 GLY A N 1
ATOM 1416 C CA . GLY A 1 182 ? 1.517 36 -4.246 1 98.06 182 GLY A CA 1
ATOM 1417 C C . GLY A 1 182 ? 0.579 35 -3.572 1 98.06 182 GLY A C 1
ATOM 1418 O O . GLY A 1 182 ? -0.568 35.344 -3.27 1 98.06 182 GLY A O 1
ATOM 1419 N N . LEU A 1 183 ? 1.075 33.844 -3.346 1 98.44 183 LEU A N 1
ATOM 1420 C CA . LEU A 1 183 ? 0.302 32.812 -2.656 1 98.44 183 LEU A CA 1
ATOM 1421 C C . LEU A 1 183 ? -0.072 33.281 -1.249 1 98.44 183 LEU A C 1
ATOM 1423 O O . LEU A 1 183 ? -1.216 33.094 -0.82 1 98.44 183 LEU A O 1
ATOM 1427 N N . TYR A 1 184 ? 0.847 33.875 -0.568 1 98.44 184 TYR A N 1
ATOM 1428 C CA . TYR A 1 184 ? 0.654 34.406 0.774 1 98.44 184 TYR A CA 1
ATOM 1429 C C . TYR A 1 184 ? -0.521 35.375 0.809 1 98.44 184 TYR A C 1
ATOM 1431 O O . TYR A 1 184 ? -1.405 35.25 1.661 1 98.44 184 TYR A O 1
ATOM 1439 N N . ASN A 1 185 ? -0.541 36.219 -0.115 1 98.25 185 ASN A N 1
ATOM 1440 C CA . ASN A 1 185 ? -1.611 37.219 -0.193 1 98.25 185 ASN A CA 1
ATOM 1441 C C . ASN A 1 185 ? -2.957 36.562 -0.498 1 98.25 185 ASN A C 1
ATOM 1443 O O . ASN A 1 185 ? -3.98 36.938 0.069 1 98.25 185 ASN A O 1
ATOM 1447 N N . ASP A 1 186 ? -2.906 35.625 -1.387 1 98.38 186 ASP A N 1
ATOM 1448 C CA . ASP A 1 186 ? -4.133 34.906 -1.737 1 98.38 186 ASP A CA 1
ATOM 1449 C C . ASP A 1 186 ? -4.688 34.125 -0.537 1 98.38 186 ASP A C 1
ATOM 1451 O O . ASP A 1 186 ? -5.906 34.062 -0.348 1 98.38 186 ASP A O 1
ATOM 1455 N N . LEU A 1 187 ? -3.842 33.562 0.238 1 98.44 187 LEU A N 1
ATOM 1456 C CA . LEU A 1 187 ? -4.238 32.812 1.42 1 98.44 187 LEU A CA 1
ATOM 1457 C C . LEU A 1 187 ? -4.941 33.719 2.432 1 98.44 187 LEU A C 1
ATOM 1459 O O . LEU A 1 187 ? -5.922 33.312 3.055 1 98.44 187 LEU A O 1
ATOM 1463 N N . ILE A 1 188 ? -4.445 34.906 2.598 1 97.94 188 ILE A N 1
ATOM 1464 C CA . ILE A 1 188 ? -5.031 35.844 3.535 1 97.94 188 ILE A CA 1
ATOM 1465 C C . ILE A 1 188 ? -6.469 36.156 3.117 1 97.94 188 ILE A C 1
ATOM 1467 O O . ILE A 1 188 ? -7.359 36.281 3.965 1 97.94 188 ILE A O 1
ATOM 1471 N N . LYS A 1 189 ? -6.719 36.156 1.859 1 96.88 189 LYS A N 1
ATOM 1472 C CA . LYS A 1 189 ? -8.023 36.531 1.32 1 96.88 189 LYS A CA 1
ATOM 1473 C C . LYS A 1 189 ? -8.992 35.344 1.37 1 96.88 189 LYS A C 1
ATOM 1475 O O . LYS A 1 189 ? -10.188 35.531 1.588 1 96.88 189 LYS A O 1
ATOM 1480 N N . ARG A 1 190 ? -8.531 34.125 1.165 1 95.94 190 ARG A N 1
ATOM 1481 C CA . ARG A 1 190 ? -9.406 32.969 0.981 1 95.94 190 ARG A CA 1
ATOM 1482 C C . ARG A 1 190 ? -9.141 31.906 2.039 1 95.94 190 ARG A C 1
ATOM 1484 O O . ARG A 1 190 ? -9.648 30.781 1.945 1 95.94 190 ARG A O 1
ATOM 1491 N N . GLY A 1 191 ? -8.594 32.219 3.023 1 97.94 191 GLY A N 1
ATOM 1492 C CA . GLY A 1 191 ? -8.211 31.375 4.145 1 97.94 191 GLY A CA 1
ATOM 1493 C C . GLY A 1 191 ? -7.496 32.125 5.246 1 97.94 191 GLY A C 1
ATOM 1494 O O . GLY A 1 191 ? -7.977 33.156 5.715 1 97.94 191 GLY A O 1
ATOM 1495 N N . GLY A 1 192 ? -6.316 31.578 5.551 1 98.56 192 GLY A N 1
ATOM 1496 C CA . GLY A 1 192 ? -5.582 32.219 6.617 1 98.56 192 GLY A CA 1
ATOM 1497 C C . GLY A 1 192 ? -4.156 31.734 6.762 1 98.56 192 GLY A C 1
ATOM 1498 O O . GLY A 1 192 ? -3.803 30.688 6.211 1 98.56 192 GLY A O 1
ATOM 1499 N N . ILE A 1 193 ? -3.428 32.562 7.348 1 98.75 193 ILE A N 1
ATOM 1500 C CA . ILE A 1 193 ? -2.051 32.25 7.723 1 98.75 193 ILE A CA 1
ATOM 1501 C C . ILE A 1 193 ? -1.937 32.188 9.242 1 98.75 193 ILE A C 1
ATOM 1503 O O . ILE A 1 193 ? -2.297 33.125 9.953 1 98.75 193 ILE A O 1
ATOM 1507 N N . LEU A 1 194 ? -1.453 31.062 9.688 1 98.69 194 LEU A N 1
ATOM 1508 C CA . LEU A 1 194 ? -1.371 30.812 11.117 1 98.69 194 LEU A CA 1
ATOM 1509 C C . LEU A 1 194 ? 0.075 30.594 11.555 1 98.69 194 LEU A C 1
ATOM 1511 O O . LEU A 1 194 ? 0.9 30.141 10.758 1 98.69 194 LEU A O 1
ATOM 1515 N N . SER A 1 195 ? 0.332 30.859 12.844 1 98.5 195 SER A N 1
ATOM 1516 C CA . SER A 1 195 ? 1.639 30.578 13.43 1 98.5 195 SER A CA 1
ATOM 1517 C C . SER A 1 195 ? 1.569 30.562 14.953 1 98.5 195 SER A C 1
ATOM 1519 O O . SER A 1 195 ? 0.795 31.312 15.555 1 98.5 195 SER A O 1
ATOM 1521 N N . GLU A 1 196 ? 2.385 29.719 15.508 1 97.81 196 GLU A N 1
ATOM 1522 C CA . GLU A 1 196 ? 2.531 29.766 16.969 1 97.81 196 GLU A CA 1
ATOM 1523 C C . GLU A 1 196 ? 3.586 30.781 17.375 1 97.81 196 GLU A C 1
ATOM 1525 O O . GLU A 1 196 ? 3.682 31.141 18.547 1 97.81 196 GLU A O 1
ATOM 1530 N N . GLN A 1 197 ? 4.312 31.344 16.391 1 97.56 197 GLN A N 1
ATOM 1531 C CA . GLN A 1 197 ? 5.391 32.281 16.672 1 97.56 197 GLN A CA 1
ATOM 1532 C C . GLN A 1 197 ? 4.859 33.719 16.781 1 97.56 197 GLN A C 1
ATOM 1534 O O . GLN A 1 197 ? 3.986 34.125 16 1 97.56 197 GLN A O 1
ATOM 1539 N N . PRO A 1 198 ? 5.434 34.438 17.656 1 96.88 198 PRO A N 1
ATOM 1540 C CA . PRO A 1 198 ? 5.02 35.844 17.781 1 96.88 198 PRO A CA 1
ATOM 1541 C C . PRO A 1 198 ? 5.203 36.625 16.469 1 96.88 198 PRO A C 1
ATOM 1543 O O . PRO A 1 198 ? 6.059 36.281 15.656 1 96.88 198 PRO A O 1
ATOM 1546 N N . PRO A 1 199 ? 4.379 37.688 16.328 1 97.5 199 PRO A N 1
ATOM 1547 C CA . PRO A 1 199 ? 4.539 38.531 15.156 1 97.5 199 PRO A CA 1
ATOM 1548 C C . PRO A 1 199 ? 5.973 39.031 14.969 1 97.5 199 PRO A C 1
ATOM 1550 O O . PRO A 1 199 ? 6.641 39.375 15.953 1 97.5 199 PRO A O 1
ATOM 1553 N N . GLY A 1 200 ? 6.426 38.938 13.781 1 96.38 200 GLY A N 1
ATOM 1554 C CA . GLY A 1 200 ? 7.75 39.438 13.445 1 96.38 200 GLY A CA 1
ATOM 1555 C C . GLY A 1 200 ? 8.836 38.375 13.562 1 96.38 200 GLY A C 1
ATOM 1556 O O . GLY A 1 200 ? 9.977 38.594 13.164 1 96.38 200 GLY A O 1
ATOM 1557 N N . THR A 1 201 ? 8.516 37.25 14.062 1 96.12 201 THR A N 1
ATOM 1558 C CA . THR A 1 201 ? 9.5 36.188 14.25 1 96.12 201 THR A CA 1
ATOM 1559 C C . THR A 1 201 ? 10.031 35.688 12.906 1 96.12 201 THR A C 1
ATOM 1561 O O . THR A 1 201 ? 9.258 35.281 12.031 1 96.12 201 THR A O 1
ATOM 1564 N N . PRO A 1 202 ? 11.312 35.719 12.688 1 95.44 202 PRO A N 1
ATOM 1565 C CA . PRO A 1 202 ? 11.883 35.219 11.438 1 95.44 202 PRO A CA 1
ATOM 1566 C C . PRO A 1 202 ? 11.82 33.688 11.328 1 95.44 202 PRO A C 1
ATOM 1568 O O . PRO A 1 202 ? 11.758 33 12.352 1 95.44 202 PRO A O 1
ATOM 1571 N N . PRO A 1 203 ? 11.812 33.25 10.078 1 93.19 203 PRO A N 1
ATOM 1572 C CA . PRO A 1 203 ? 11.867 31.797 9.906 1 93.19 203 PRO A CA 1
ATOM 1573 C C . PRO A 1 203 ? 13.211 31.203 10.305 1 93.19 203 PRO A C 1
ATOM 1575 O O . PRO A 1 203 ? 14.258 31.641 9.812 1 93.19 203 PRO A O 1
ATOM 1578 N N . VAL A 1 204 ? 13.133 30.312 11.242 1 90.75 204 VAL A N 1
ATOM 1579 C CA . VAL A 1 204 ? 14.344 29.609 11.664 1 90.75 204 VAL A CA 1
ATOM 1580 C C . VAL A 1 204 ? 14.141 28.109 11.516 1 90.75 204 VAL A C 1
ATOM 1582 O O . VAL A 1 204 ? 13.055 27.594 11.797 1 90.75 204 VAL A O 1
ATOM 1585 N N . ALA A 1 205 ? 15.164 27.375 11.148 1 86.69 205 ALA A N 1
ATOM 1586 C CA . ALA A 1 205 ? 15.109 25.984 10.75 1 86.69 205 ALA A CA 1
ATOM 1587 C C . ALA A 1 205 ? 14.484 25.109 11.836 1 86.69 205 ALA A C 1
ATOM 1589 O O . ALA A 1 205 ? 13.703 24.203 11.547 1 86.69 205 ALA A O 1
ATOM 1590 N N . TRP A 1 206 ? 14.75 25.406 13.016 1 84.75 206 TRP A N 1
ATOM 1591 C CA . TRP A 1 206 ? 14.336 24.5 14.086 1 84.75 206 TRP A CA 1
ATOM 1592 C C . TRP A 1 206 ? 12.859 24.703 14.414 1 84.75 206 TRP A C 1
ATOM 1594 O O . TRP A 1 206 ? 12.266 23.875 15.117 1 84.75 206 TRP A O 1
ATOM 1604 N N . HIS A 1 207 ? 12.188 25.766 13.914 1 89.56 207 HIS A N 1
ATOM 1605 C CA . HIS A 1 207 ? 10.766 26 14.141 1 89.56 207 HIS A CA 1
ATOM 1606 C C . HIS A 1 207 ? 9.914 25.078 13.273 1 89.56 207 HIS A C 1
ATOM 1608 O O . HIS A 1 207 ? 8.75 24.812 13.594 1 89.56 207 HIS A O 1
ATOM 1614 N N . PHE A 1 208 ? 10.5 24.625 12.211 1 89.69 208 PHE A N 1
ATOM 1615 C CA . PHE A 1 208 ? 9.688 23.969 11.188 1 89.69 208 PHE A CA 1
ATOM 1616 C C . PHE A 1 208 ? 9.219 22.594 11.648 1 89.69 208 PHE A C 1
ATOM 1618 O O . PHE A 1 208 ? 8.031 22.281 11.555 1 89.69 208 PHE A O 1
ATOM 1625 N N . PRO A 1 209 ? 10.078 21.828 12.227 1 86.94 209 PRO A N 1
ATOM 1626 C CA . PRO A 1 209 ? 9.586 20.547 12.727 1 86.94 209 PRO A CA 1
ATOM 1627 C C . PRO A 1 209 ? 8.523 20.703 13.812 1 86.94 209 PRO A C 1
ATOM 1629 O O . PRO A 1 209 ? 7.516 19.984 13.797 1 86.94 209 PRO A O 1
ATOM 1632 N N . ALA A 1 210 ? 8.727 21.625 14.688 1 90 210 ALA A N 1
ATOM 1633 C CA . ALA A 1 210 ? 7.738 21.875 15.734 1 90 210 ALA A CA 1
ATOM 1634 C C . ALA A 1 210 ? 6.414 22.344 15.141 1 90 210 ALA A C 1
ATOM 1636 O O . ALA A 1 210 ? 5.344 21.969 15.617 1 90 210 ALA A O 1
ATOM 1637 N N . ARG A 1 211 ? 6.555 23.094 14.125 1 95.81 211 ARG A N 1
ATOM 1638 C CA . ARG A 1 211 ? 5.391 23.641 13.438 1 95.81 211 ARG A CA 1
ATOM 1639 C C . ARG A 1 211 ? 4.543 22.531 12.82 1 95.81 211 ARG A C 1
ATOM 1641 O O . ARG A 1 211 ? 3.314 22.641 12.789 1 95.81 211 ARG A O 1
ATOM 1648 N N . ASN A 1 212 ? 5.125 21.438 12.453 1 96.25 212 ASN A N 1
ATOM 1649 C CA . ASN A 1 212 ? 4.422 20.391 11.719 1 96.25 212 ASN A CA 1
ATOM 1650 C C . ASN A 1 212 ? 3.363 19.719 12.586 1 96.25 212 ASN A C 1
ATOM 1652 O O . ASN A 1 212 ? 2.361 19.219 12.078 1 96.25 212 ASN A O 1
ATOM 1656 N N . ARG A 1 213 ? 3.512 19.766 13.898 1 96.75 213 ARG A N 1
ATOM 1657 C CA . ARG A 1 213 ? 2.498 19.188 14.773 1 96.75 213 ARG A CA 1
ATOM 1658 C C . ARG A 1 213 ? 1.186 19.953 14.68 1 96.75 213 ARG A C 1
ATOM 1660 O O . ARG A 1 213 ? 0.113 19.406 14.922 1 96.75 213 ARG A O 1
ATOM 1667 N N . LEU A 1 214 ? 1.313 21.234 14.352 1 98.19 214 LEU A N 1
ATOM 1668 C CA . LEU A 1 214 ? 0.115 22.047 14.18 1 98.19 214 LEU A CA 1
ATOM 1669 C C . LEU A 1 214 ? -0.589 21.719 12.875 1 98.19 214 LEU A C 1
ATOM 1671 O O . LEU A 1 214 ? -1.82 21.734 12.805 1 98.19 214 LEU A O 1
ATOM 1675 N N . ILE A 1 215 ? 0.209 21.406 11.852 1 98.5 215 ILE A N 1
ATOM 1676 C CA . ILE A 1 215 ? -0.354 21.031 10.555 1 98.5 215 ILE A CA 1
ATOM 1677 C C . ILE A 1 215 ? -1.205 19.781 10.703 1 98.5 215 ILE A C 1
ATOM 1679 O O . ILE A 1 215 ? -2.379 19.766 10.328 1 98.5 215 ILE A O 1
ATOM 1683 N N . SER A 1 216 ? -0.61 18.75 11.242 1 98.31 216 SER A N 1
ATOM 1684 C CA . SER A 1 216 ? -1.356 17.516 11.43 1 98.31 216 SER A CA 1
ATOM 1685 C C . SER A 1 216 ? -2.461 17.672 12.469 1 98.31 216 SER A C 1
ATOM 1687 O O . SER A 1 216 ? -3.551 17.125 12.32 1 98.31 216 SER A O 1
ATOM 1689 N N . GLY A 1 217 ? -2.25 18.516 13.484 1 98 217 GLY A N 1
ATOM 1690 C CA . GLY A 1 217 ? -3.217 18.703 14.555 1 98 217 GLY A CA 1
ATOM 1691 C C . GLY A 1 217 ? -4.473 19.422 14.102 1 98 217 GLY A C 1
ATOM 1692 O O . GLY A 1 217 ? -5.547 19.219 14.672 1 98 217 GLY A O 1
ATOM 1693 N N . LEU A 1 218 ? -4.348 20.219 13.102 1 98.25 218 LEU A N 1
ATOM 1694 C CA . LEU A 1 218 ? -5.469 21 12.594 1 98.25 218 LEU A CA 1
ATOM 1695 C C . LEU A 1 218 ? -6.27 20.203 11.562 1 98.25 218 LEU A C 1
ATOM 1697 O O . LEU A 1 218 ? -7.32 20.656 11.102 1 98.25 218 LEU A O 1
ATOM 1701 N N . ALA A 1 219 ? -5.816 19 11.227 1 98.19 219 ALA A N 1
ATOM 1702 C CA . ALA A 1 219 ? -6.434 18.234 10.148 1 98.19 219 ALA A CA 1
ATOM 1703 C C . ALA A 1 219 ? -7.117 16.984 10.688 1 98.19 219 ALA A C 1
ATOM 1705 O O . ALA A 1 219 ? -6.82 16.531 11.805 1 98.19 219 ALA A O 1
ATOM 1706 N N . ASP A 1 220 ? -8.039 16.453 9.93 1 97.44 220 ASP A N 1
ATOM 1707 C CA . ASP A 1 220 ? -8.656 15.172 10.234 1 97.44 220 ASP A CA 1
ATOM 1708 C C . ASP A 1 220 ? -7.836 14.016 9.664 1 97.44 220 ASP A C 1
ATOM 1710 O O . ASP A 1 220 ? -7.793 12.93 10.25 1 97.44 220 ASP A O 1
ATOM 1714 N N . VAL A 1 221 ? -7.266 14.281 8.523 1 97.94 221 VAL A N 1
ATOM 1715 C CA . VAL A 1 221 ? -6.418 13.305 7.848 1 97.94 221 VAL A CA 1
ATOM 1716 C C . VAL A 1 221 ? -5.219 14.016 7.219 1 97.94 221 VAL A C 1
ATOM 1718 O O . VAL A 1 221 ? -5.266 15.211 6.949 1 97.94 221 VAL A O 1
ATOM 1721 N N . VAL A 1 222 ? -4.148 13.219 7.055 1 98.75 222 VAL A N 1
ATOM 1722 C CA . VAL A 1 222 ? -2.934 13.781 6.477 1 98.75 222 VAL A CA 1
ATOM 1723 C C . VAL A 1 222 ? -2.574 13.031 5.195 1 98.75 222 VAL A C 1
ATOM 1725 O O . VAL A 1 222 ? -2.496 11.805 5.195 1 98.75 222 VAL A O 1
ATOM 1728 N N . LEU A 1 223 ? -2.402 13.797 4.098 1 98.88 223 LEU A N 1
ATOM 1729 C CA . LEU A 1 223 ? -1.908 13.234 2.846 1 98.88 223 LEU A CA 1
ATOM 1730 C C . LEU A 1 223 ? -0.417 13.508 2.68 1 98.88 223 LEU A C 1
ATOM 1732 O O . LEU A 1 223 ? 0.02 14.656 2.754 1 98.88 223 LEU A O 1
ATOM 1736 N N . VAL A 1 224 ? 0.323 12.453 2.455 1 98.88 224 VAL A N 1
ATOM 1737 C CA . VAL A 1 224 ? 1.728 12.586 2.082 1 98.88 224 VAL A CA 1
ATOM 1738 C C . VAL A 1 224 ? 1.899 12.273 0.597 1 98.88 224 VAL A C 1
ATOM 1740 O O . VAL A 1 224 ? 1.743 11.125 0.177 1 98.88 224 VAL A O 1
ATOM 1743 N N . MET A 1 225 ? 2.299 13.25 -0.167 1 98.81 225 MET A N 1
ATOM 1744 C CA . MET A 1 225 ? 2.238 13.133 -1.621 1 98.81 225 MET A CA 1
ATOM 1745 C C . MET A 1 225 ? 3.57 12.656 -2.186 1 98.81 225 MET A C 1
ATOM 1747 O O . MET A 1 225 ? 3.604 11.922 -3.174 1 98.81 225 MET A O 1
ATOM 1751 N N . GLU A 1 226 ? 4.668 13.148 -1.654 1 98.56 226 GLU A N 1
ATOM 1752 C CA . GLU A 1 226 ? 6.031 12.734 -1.973 1 98.56 226 GLU A CA 1
ATOM 1753 C C . GLU A 1 226 ? 6.957 12.914 -0.774 1 98.56 226 GLU A C 1
ATOM 1755 O O . GLU A 1 226 ? 6.926 13.953 -0.11 1 98.56 226 GLU A O 1
ATOM 1760 N N . ALA A 1 227 ? 7.723 11.922 -0.558 1 97.44 227 ALA A N 1
ATOM 1761 C CA . ALA A 1 227 ? 8.664 11.984 0.558 1 97.44 227 ALA A CA 1
ATOM 1762 C C . ALA A 1 227 ? 9.859 11.062 0.322 1 97.44 227 ALA A C 1
ATOM 1764 O O . ALA A 1 227 ? 9.688 9.922 -0.103 1 97.44 227 ALA A O 1
ATOM 1765 N N . LYS A 1 228 ? 10.984 11.555 0.594 1 95.12 228 LYS A N 1
ATOM 1766 C CA . LYS A 1 228 ? 12.164 10.703 0.654 1 95.12 228 LYS A CA 1
ATOM 1767 C C . LYS A 1 228 ? 12.203 9.914 1.96 1 95.12 228 LYS A C 1
ATOM 1769 O O . LYS A 1 228 ? 11.398 10.148 2.863 1 95.12 228 LYS A O 1
ATOM 1774 N N . GLU A 1 229 ? 13.078 9.023 2.051 1 88.38 229 GLU A N 1
ATOM 1775 C CA . GLU A 1 229 ? 13.188 8.164 3.23 1 88.38 229 GLU A CA 1
ATOM 1776 C C . GLU A 1 229 ? 13.43 8.992 4.492 1 88.38 229 GLU A C 1
ATOM 1778 O O . GLU A 1 229 ? 12.898 8.672 5.559 1 88.38 229 GLU A O 1
ATOM 1783 N N . LYS A 1 230 ? 14.258 9.977 4.305 1 83.56 230 LYS A N 1
ATOM 1784 C CA . LYS A 1 230 ? 14.453 10.961 5.367 1 83.56 230 LYS A CA 1
ATOM 1785 C C . LYS A 1 230 ? 13.984 12.344 4.926 1 83.56 230 LYS A C 1
ATOM 1787 O O . LYS A 1 230 ? 14.547 12.93 3.994 1 83.56 230 LYS A O 1
ATOM 1792 N N . SER A 1 231 ? 12.797 12.656 5.461 1 84.12 231 SER A N 1
ATOM 1793 C CA . SER A 1 231 ? 12.258 13.938 5.012 1 84.12 231 SER A CA 1
ATOM 1794 C C . SER A 1 231 ? 11.391 14.578 6.082 1 84.12 231 SER A C 1
ATOM 1796 O O . SER A 1 231 ? 10.945 13.906 7.02 1 84.12 231 SER A O 1
ATOM 1798 N N . GLY A 1 232 ? 11.195 15.875 5.953 1 84.19 232 GLY A N 1
ATOM 1799 C CA . GLY A 1 232 ? 10.305 16.625 6.828 1 84.19 232 GLY A CA 1
ATOM 1800 C C . GLY A 1 232 ? 8.867 16.125 6.785 1 84.19 232 GLY A C 1
ATOM 1801 O O . GLY A 1 232 ? 8.164 16.156 7.797 1 84.19 232 GLY A O 1
ATOM 1802 N N . SER A 1 233 ? 8.469 15.641 5.676 1 87.25 233 SER A N 1
ATOM 1803 C CA . SER A 1 233 ? 7.109 15.141 5.523 1 87.25 233 SER A CA 1
ATOM 1804 C C . SER A 1 233 ? 6.871 13.914 6.402 1 87.25 233 SER A C 1
ATOM 1806 O O . SER A 1 233 ? 5.77 13.719 6.91 1 87.25 233 SER A O 1
ATOM 1808 N N . LEU A 1 234 ? 7.863 13.172 6.598 1 92.38 234 LEU A N 1
ATOM 1809 C CA . LEU A 1 234 ? 7.719 11.992 7.438 1 92.38 234 LEU A CA 1
ATOM 1810 C C . LEU A 1 234 ? 7.609 12.375 8.906 1 92.38 234 LEU A C 1
ATOM 1812 O O . LEU A 1 234 ? 6.996 11.656 9.703 1 92.38 234 LEU A O 1
ATOM 1816 N N . ILE A 1 235 ? 8.141 13.508 9.227 1 92.75 235 ILE A N 1
ATOM 1817 C CA . ILE A 1 235 ? 7.988 14.047 10.578 1 92.75 235 ILE A CA 1
ATOM 1818 C C . ILE A 1 235 ? 6.523 14.391 10.828 1 92.75 235 ILE A C 1
ATOM 1820 O O . ILE A 1 235 ? 5.977 14.07 11.883 1 92.75 235 ILE A O 1
ATOM 1824 N N . THR A 1 236 ? 6 15 9.852 1 95.88 236 THR A N 1
ATOM 1825 C CA . THR A 1 236 ? 4.582 15.328 9.961 1 95.88 236 THR A CA 1
ATOM 1826 C C . THR A 1 236 ? 3.748 14.055 10.094 1 95.88 236 THR A C 1
ATOM 1828 O O . THR A 1 236 ? 2.797 14.016 10.883 1 95.88 236 THR A O 1
ATOM 1831 N N . ALA A 1 237 ? 4.105 13.047 9.312 1 96.5 237 ALA A N 1
ATOM 1832 C CA . ALA A 1 237 ? 3.402 11.773 9.398 1 96.5 237 ALA A CA 1
ATOM 1833 C C . ALA A 1 237 ? 3.52 11.172 10.805 1 96.5 237 ALA A C 1
ATOM 1835 O O . ALA A 1 237 ? 2.537 10.664 11.352 1 96.5 237 ALA A O 1
ATOM 1836 N N . ASP A 1 238 ? 4.664 11.266 11.367 1 95.19 238 ASP A N 1
ATOM 1837 C CA . ASP A 1 238 ? 4.883 10.766 12.719 1 95.19 238 ASP A CA 1
ATOM 1838 C C . ASP A 1 238 ? 4.027 11.516 13.734 1 95.19 238 ASP A C 1
ATOM 1840 O O . ASP A 1 238 ? 3.426 10.906 14.625 1 95.19 238 ASP A O 1
ATOM 1844 N N . MET A 1 239 ? 3.99 12.75 13.594 1 95.69 239 MET A N 1
ATOM 1845 C CA . MET A 1 239 ? 3.162 13.57 14.477 1 95.69 239 MET A CA 1
ATOM 1846 C C . MET A 1 239 ? 1.688 13.211 14.328 1 95.69 239 MET A C 1
ATOM 1848 O O . MET A 1 239 ? 0.958 13.148 15.32 1 95.69 239 MET A O 1
ATOM 1852 N N . ALA A 1 240 ? 1.299 13.023 13.141 1 97.38 240 ALA A N 1
ATOM 1853 C CA . ALA A 1 240 ? -0.085 12.648 12.867 1 97.38 240 ALA A CA 1
ATOM 1854 C C . ALA A 1 240 ? -0.451 11.344 13.578 1 97.38 240 ALA A C 1
ATOM 1856 O O . ALA A 1 240 ? -1.52 11.242 14.188 1 97.38 240 ALA A O 1
ATOM 1857 N N . LEU A 1 241 ? 0.391 10.43 13.477 1 95.5 241 LEU A N 1
ATOM 1858 C CA . LEU A 1 241 ? 0.166 9.148 14.133 1 95.5 241 LEU A CA 1
ATOM 1859 C C . LEU A 1 241 ? 0.022 9.32 15.641 1 95.5 241 LEU A C 1
ATOM 1861 O O . LEU A 1 241 ? -0.899 8.773 16.25 1 95.5 241 LEU A O 1
ATOM 1865 N N . GLU A 1 242 ? 0.889 10.086 16.203 1 94.62 242 GLU A N 1
ATOM 1866 C CA . GLU A 1 242 ? 0.846 10.359 17.625 1 94.62 242 GLU A CA 1
ATOM 1867 C C . GLU A 1 242 ? -0.456 11.055 18.016 1 94.62 242 GLU A C 1
ATOM 1869 O O . GLU A 1 242 ? -0.961 10.859 19.125 1 94.62 242 GLU A O 1
ATOM 1874 N N . GLN A 1 243 ? -0.949 11.773 17.172 1 97 243 GLN A N 1
ATOM 1875 C CA . GLN A 1 243 ? -2.152 12.562 17.422 1 97 243 GLN A CA 1
ATOM 1876 C C . GLN A 1 243 ? -3.408 11.773 17.062 1 97 243 GLN A C 1
ATOM 1878 O O . GLN A 1 243 ? -4.52 12.305 17.109 1 97 243 GLN A O 1
ATOM 1883 N N . GLY A 1 244 ? -3.201 10.586 16.547 1 95.5 244 GLY A N 1
ATOM 1884 C CA . GLY A 1 244 ? -4.332 9.727 16.234 1 95.5 244 GLY A CA 1
ATOM 1885 C C . GLY A 1 244 ? -4.977 10.07 14.898 1 95.5 244 GLY A C 1
ATOM 1886 O O . GLY A 1 244 ? -6.172 9.844 14.711 1 95.5 244 GLY A O 1
ATOM 1887 N N . ARG A 1 245 ? -4.234 10.664 14.023 1 96.75 245 ARG A N 1
ATOM 1888 C CA . ARG A 1 245 ? -4.75 11.008 12.703 1 96.75 245 ARG A CA 1
ATOM 1889 C C . ARG A 1 245 ? -4.402 9.93 11.68 1 96.75 245 ARG A C 1
ATOM 1891 O O . ARG A 1 245 ? -3.301 9.375 11.711 1 96.75 245 ARG A O 1
ATOM 1898 N N . ASP A 1 246 ? -5.301 9.711 10.742 1 97 246 ASP A N 1
ATOM 1899 C CA . ASP A 1 246 ? -5.012 8.781 9.656 1 97 246 ASP A CA 1
ATOM 1900 C C . ASP A 1 246 ? -4.098 9.422 8.609 1 97 246 ASP A C 1
ATOM 1902 O O . ASP A 1 246 ? -4.188 10.617 8.352 1 97 246 ASP A O 1
ATOM 1906 N N . ILE A 1 247 ? -3.289 8.57 8.102 1 98.56 247 ILE A N 1
ATOM 1907 C CA . ILE A 1 247 ? -2.35 9.016 7.078 1 98.56 247 ILE A CA 1
ATOM 1908 C C . ILE A 1 247 ? -2.639 8.297 5.766 1 98.56 247 ILE A C 1
ATOM 1910 O O . ILE A 1 247 ? -2.91 7.09 5.758 1 98.56 247 ILE A O 1
ATOM 1914 N N . TYR A 1 248 ? -2.674 9.031 4.688 1 98.75 248 TYR A N 1
ATOM 1915 C CA . TYR A 1 248 ? -2.705 8.484 3.336 1 98.75 248 TYR A CA 1
ATOM 1916 C C . TYR A 1 248 ? -1.468 8.898 2.551 1 98.75 248 TYR A C 1
ATOM 1918 O O . TYR A 1 248 ? -1 10.031 2.672 1 98.75 248 TYR A O 1
ATOM 1926 N N . ALA A 1 249 ? -0.97 7.973 1.759 1 98.81 249 ALA A N 1
ATOM 1927 C CA . ALA A 1 249 ? 0.26 8.266 1.026 1 98.81 249 ALA A CA 1
ATOM 1928 C C . ALA A 1 249 ? 0.125 7.891 -0.446 1 98.81 249 ALA A C 1
ATOM 1930 O O . ALA A 1 249 ? -0.541 6.91 -0.783 1 98.81 249 ALA A O 1
ATOM 1931 N N . LEU A 1 250 ? 0.697 8.672 -1.294 1 98.88 250 LEU A N 1
ATOM 1932 C CA . LEU A 1 250 ? 0.724 8.445 -2.734 1 98.88 250 LEU A CA 1
ATOM 1933 C C . LEU A 1 250 ? 1.8 7.426 -3.104 1 98.88 250 LEU A C 1
ATOM 1935 O O . LEU A 1 250 ? 2.984 7.652 -2.85 1 98.88 250 LEU A O 1
ATOM 1939 N N . PRO A 1 251 ? 1.359 6.305 -3.699 1 98.81 251 PRO A N 1
ATOM 1940 C CA . PRO A 1 251 ? 2.371 5.316 -4.082 1 98.81 251 PRO A CA 1
ATOM 1941 C C . PRO A 1 251 ? 3.182 5.742 -5.305 1 98.81 251 PRO A C 1
ATOM 1943 O O . PRO A 1 251 ? 2.75 6.617 -6.059 1 98.81 251 PRO A O 1
ATOM 1946 N N . GLY A 1 252 ? 4.328 5.168 -5.457 1 98.69 252 GLY A N 1
ATOM 1947 C CA . GLY A 1 252 ? 5.18 5.383 -6.613 1 98.69 252 GLY A CA 1
ATOM 1948 C C . GLY A 1 252 ? 6.191 4.273 -6.82 1 98.69 252 GLY A C 1
ATOM 1949 O O . GLY A 1 252 ? 6.188 3.277 -6.094 1 98.69 252 GLY A O 1
ATOM 1950 N N . MET A 1 253 ? 6.977 4.43 -7.859 1 98.38 253 MET A N 1
ATOM 1951 C CA . MET A 1 253 ? 7.996 3.43 -8.164 1 98.38 253 MET A CA 1
ATOM 1952 C C . MET A 1 253 ? 9.008 3.326 -7.023 1 98.38 253 MET A C 1
ATOM 1954 O O . MET A 1 253 ? 9.414 4.34 -6.453 1 98.38 253 MET A O 1
ATOM 1958 N N . VAL A 1 254 ? 9.391 2.1 -6.73 1 98.06 254 VAL A N 1
ATOM 1959 C CA . VAL A 1 254 ? 10.312 1.894 -5.621 1 98.06 254 VAL A CA 1
ATOM 1960 C C . VAL A 1 254 ? 11.695 2.42 -5.992 1 98.06 254 VAL A C 1
ATOM 1962 O O . VAL A 1 254 ? 12.547 2.619 -5.121 1 98.06 254 VAL A O 1
ATOM 1965 N N . THR A 1 255 ? 11.945 2.689 -7.305 1 96.88 255 THR A N 1
ATOM 1966 C CA . THR A 1 255 ? 13.227 3.191 -7.773 1 96.88 255 THR A CA 1
ATOM 1967 C C . THR A 1 255 ? 13.281 4.715 -7.684 1 96.88 255 THR A C 1
ATOM 1969 O O . THR A 1 255 ? 14.328 5.32 -7.934 1 96.88 255 THR A O 1
ATOM 1972 N N . GLU A 1 256 ? 12.18 5.363 -7.375 1 96.56 256 GLU A N 1
ATOM 1973 C CA . GLU A 1 256 ? 12.109 6.816 -7.27 1 96.56 256 GLU A CA 1
ATOM 1974 C C . GLU A 1 256 ? 12.312 7.27 -5.824 1 96.56 256 GLU A C 1
ATOM 1976 O O . GLU A 1 256 ? 11.5 6.961 -4.949 1 96.56 256 GLU A O 1
ATOM 1981 N N . PRO A 1 257 ? 13.289 8.07 -5.59 1 96.75 257 PRO A N 1
ATOM 1982 C CA . PRO A 1 257 ? 13.586 8.5 -4.223 1 96.75 257 PRO A CA 1
ATOM 1983 C C . PRO A 1 257 ? 12.422 9.242 -3.576 1 96.75 257 PRO A C 1
ATOM 1985 O O . PRO A 1 257 ? 12.18 9.102 -2.375 1 96.75 257 PRO A O 1
ATOM 1988 N N . LEU A 1 258 ? 11.688 9.953 -4.312 1 97.69 258 LEU A N 1
ATOM 1989 C CA . LEU A 1 258 ? 10.609 10.789 -3.791 1 97.69 258 LEU A CA 1
ATOM 1990 C C . LEU A 1 258 ? 9.398 9.938 -3.424 1 97.69 258 LEU A C 1
ATOM 1992 O O . LEU A 1 258 ? 8.438 10.438 -2.828 1 97.69 258 LEU A O 1
ATOM 1996 N N . SER A 1 259 ? 9.461 8.609 -3.781 1 98.12 259 SER A N 1
ATOM 1997 C CA . SER A 1 259 ? 8.352 7.723 -3.463 1 98.12 259 SER A CA 1
ATOM 1998 C C . SER A 1 259 ? 8.688 6.812 -2.289 1 98.12 259 SER A C 1
ATOM 2000 O O . SER A 1 259 ? 7.809 6.137 -1.745 1 98.12 259 SER A O 1
ATOM 2002 N N . CYS A 1 260 ? 9.945 6.797 -1.888 1 97.44 260 CYS A N 1
ATOM 2003 C CA . CYS A 1 260 ? 10.422 5.84 -0.896 1 97.44 260 CYS A CA 1
ATOM 2004 C C . CYS A 1 260 ? 9.711 6.031 0.436 1 97.44 260 CYS A C 1
ATOM 2006 O O . CYS A 1 260 ? 9.234 5.066 1.037 1 97.44 260 CYS A O 1
ATOM 2008 N N . GLY A 1 261 ? 9.648 7.273 0.88 1 97.81 261 GLY A N 1
ATOM 2009 C CA . GLY A 1 261 ? 8.977 7.555 2.137 1 97.81 261 GLY A CA 1
ATOM 2010 C C . GLY A 1 261 ? 7.496 7.207 2.109 1 97.81 261 GLY A C 1
ATOM 2011 O O . GLY A 1 261 ? 6.969 6.641 3.068 1 97.81 261 GLY A O 1
ATOM 2012 N N . CYS A 1 262 ? 6.836 7.551 1.026 1 98.62 262 CYS A N 1
ATOM 2013 C CA . CYS A 1 262 ? 5.418 7.25 0.878 1 98.62 262 CYS A CA 1
ATOM 2014 C C . CYS A 1 262 ? 5.176 5.746 0.879 1 98.62 262 CYS A C 1
ATOM 2016 O O . CYS A 1 262 ? 4.289 5.254 1.58 1 98.62 262 CYS A O 1
ATOM 2018 N N . ASN A 1 263 ? 5.973 5.027 0.109 1 98.56 263 ASN A N 1
ATOM 2019 C CA . ASN A 1 263 ? 5.84 3.574 0.065 1 98.56 263 ASN A CA 1
ATOM 2020 C C . ASN A 1 263 ? 6.059 2.949 1.439 1 98.56 263 ASN A C 1
ATOM 2022 O O . ASN A 1 263 ? 5.371 1.998 1.812 1 98.56 263 ASN A O 1
ATOM 2026 N N . ARG A 1 264 ? 6.957 3.447 2.166 1 97.44 264 ARG A N 1
ATOM 2027 C CA . ARG A 1 264 ? 7.223 2.932 3.506 1 97.44 264 ARG A CA 1
ATOM 2028 C C . ARG A 1 264 ? 6.047 3.195 4.438 1 97.44 264 ARG A C 1
ATOM 2030 O O . ARG A 1 264 ? 5.699 2.35 5.266 1 97.44 264 ARG A O 1
ATOM 2037 N N . LEU A 1 265 ? 5.516 4.379 4.309 1 97.88 265 LEU A N 1
ATOM 2038 C CA . LEU A 1 265 ? 4.328 4.68 5.102 1 97.88 265 LEU A CA 1
ATOM 2039 C C . LEU A 1 265 ? 3.209 3.688 4.801 1 97.88 265 LEU A C 1
ATOM 2041 O O . LEU A 1 265 ? 2.531 3.213 5.715 1 97.88 265 LEU A O 1
ATOM 2045 N N . ILE A 1 266 ? 3.035 3.354 3.566 1 98.25 266 ILE A N 1
ATOM 2046 C CA . ILE A 1 266 ? 2.008 2.404 3.15 1 98.25 266 ILE A CA 1
ATOM 2047 C C . ILE A 1 266 ? 2.301 1.032 3.752 1 98.25 266 ILE A C 1
ATOM 2049 O O . ILE A 1 266 ? 1.395 0.362 4.254 1 98.25 266 ILE A O 1
ATOM 2053 N N . ARG A 1 267 ? 3.537 0.658 3.703 1 97.19 267 ARG A N 1
ATOM 2054 C CA . ARG A 1 267 ? 3.941 -0.608 4.305 1 97.19 267 ARG A CA 1
ATOM 2055 C C . ARG A 1 267 ? 3.578 -0.651 5.785 1 97.19 267 ARG A C 1
ATOM 2057 O O . ARG A 1 267 ? 3.197 -1.702 6.309 1 97.19 267 ARG A O 1
ATOM 2064 N N . GLN A 1 268 ? 3.658 0.489 6.363 1 95.44 268 GLN A N 1
ATOM 2065 C CA . GLN A 1 268 ? 3.428 0.572 7.801 1 95.44 268 GLN A CA 1
ATOM 2066 C C . GLN A 1 268 ? 1.938 0.679 8.117 1 95.44 268 GLN A C 1
ATOM 2068 O O . GLN A 1 268 ? 1.548 0.75 9.281 1 95.44 268 GLN A O 1
ATOM 2073 N N . GLY A 1 269 ? 1.124 0.803 7.078 1 95.75 269 GLY A N 1
ATOM 2074 C CA . GLY A 1 269 ? -0.305 0.736 7.336 1 95.75 269 GLY A CA 1
ATOM 2075 C C . GLY A 1 269 ? -1.051 1.981 6.898 1 95.75 269 GLY A C 1
ATOM 2076 O O . GLY A 1 269 ? -2.268 2.074 7.062 1 95.75 269 GLY A O 1
ATOM 2077 N N . ALA A 1 270 ? -0.361 2.971 6.367 1 97.75 270 ALA A N 1
ATOM 2078 C CA . ALA A 1 270 ? -1.048 4.148 5.84 1 97.75 270 ALA A CA 1
ATOM 2079 C C . ALA A 1 270 ? -1.966 3.77 4.68 1 97.75 270 ALA A C 1
ATOM 2081 O O . ALA A 1 270 ? -1.69 2.818 3.947 1 97.75 270 ALA A O 1
ATOM 2082 N N . GLY A 1 271 ? -3.051 4.477 4.566 1 98 271 GLY A N 1
ATOM 2083 C CA . GLY A 1 271 ? -3.877 4.297 3.385 1 98 271 GLY A CA 1
ATOM 2084 C C . GLY A 1 271 ? -3.16 4.664 2.098 1 98 271 GLY A C 1
ATOM 2085 O O . GLY A 1 271 ? -2.35 5.59 2.074 1 98 271 GLY A O 1
ATOM 2086 N N . ILE A 1 272 ? -3.504 3.967 1.071 1 98.69 272 ILE A N 1
ATOM 2087 C CA . ILE A 1 272 ? -2.895 4.223 -0.229 1 98.69 272 ILE A CA 1
ATOM 2088 C C . ILE A 1 272 ? -3.809 5.121 -1.061 1 98.69 272 ILE A C 1
ATOM 2090 O O . ILE A 1 272 ? -5.02 4.891 -1.131 1 98.69 272 ILE A O 1
ATOM 2094 N N . LEU A 1 273 ? -3.207 6.188 -1.648 1 98.75 273 LEU A N 1
ATOM 2095 C CA . LEU A 1 273 ? -3.945 7.09 -2.527 1 98.75 273 LEU A CA 1
ATOM 2096 C C . LEU A 1 273 ? -3.965 6.559 -3.957 1 98.75 273 LEU A C 1
ATOM 2098 O O . LEU A 1 273 ? -2.93 6.523 -4.625 1 98.75 273 LEU A O 1
ATOM 2102 N N . LEU A 1 274 ? -5.152 6.223 -4.445 1 98.12 274 LEU A N 1
ATOM 2103 C CA . LEU A 1 274 ? -5.254 5.688 -5.801 1 98.12 274 LEU A CA 1
ATOM 2104 C C . LEU A 1 274 ? -5.973 6.672 -6.719 1 98.12 274 LEU A C 1
ATOM 2106 O O . LEU A 1 274 ? -5.562 6.871 -7.863 1 98.12 274 LEU A O 1
ATOM 2110 N N . ASN A 1 275 ? -7.051 7.191 -6.258 1 97 275 ASN A N 1
ATOM 2111 C CA . ASN A 1 275 ? -7.812 8.227 -6.949 1 97 275 ASN A CA 1
ATOM 2112 C C . ASN A 1 275 ? -8.656 9.047 -5.98 1 97 275 ASN A C 1
ATOM 2114 O O . ASN A 1 275 ? -8.844 8.648 -4.824 1 97 275 ASN A O 1
ATOM 2118 N N . GLU A 1 276 ? -9.117 10.133 -6.453 1 97.75 276 GLU A N 1
ATOM 2119 C CA . GLU A 1 276 ? -9.805 11.109 -5.617 1 97.75 276 GLU A CA 1
ATOM 2120 C C . GLU A 1 276 ? -11.102 10.531 -5.059 1 97.75 276 GLU A C 1
ATOM 2122 O O . GLU A 1 276 ? -11.438 10.758 -3.891 1 97.75 276 GLU A O 1
ATOM 2127 N N . GLU A 1 277 ? -11.789 9.742 -5.824 1 96.38 277 GLU A N 1
ATOM 2128 C CA . GLU A 1 277 ? -13.086 9.211 -5.414 1 96.38 277 GLU A CA 1
ATOM 2129 C C . GLU A 1 277 ? -12.938 8.188 -4.297 1 96.38 277 GLU A C 1
ATOM 2131 O O . GLU A 1 277 ? -13.742 8.156 -3.361 1 96.38 277 GLU A O 1
ATOM 2136 N N . ASP A 1 278 ? -11.938 7.391 -4.43 1 95.75 278 ASP A N 1
ATOM 2137 C CA . ASP A 1 278 ? -11.656 6.434 -3.363 1 95.75 278 ASP A CA 1
ATOM 2138 C C . ASP A 1 278 ? -11.391 7.152 -2.039 1 95.75 278 ASP A C 1
ATOM 2140 O O . ASP A 1 278 ? -11.883 6.727 -0.99 1 95.75 278 ASP A O 1
ATOM 2144 N N . LEU A 1 279 ? -10.617 8.227 -2.107 1 97.44 279 LEU A N 1
ATOM 2145 C CA . LEU A 1 279 ? -10.312 8.984 -0.899 1 97.44 279 LEU A CA 1
ATOM 2146 C C . LEU A 1 279 ? -11.578 9.609 -0.317 1 97.44 279 LEU A C 1
ATOM 2148 O O . LEU A 1 279 ? -11.805 9.555 0.894 1 97.44 279 LEU A O 1
ATOM 2152 N N . LEU A 1 280 ? -12.398 10.195 -1.149 1 97.06 280 LEU A N 1
ATOM 2153 C CA . LEU A 1 280 ? -13.633 10.805 -0.684 1 97.06 280 LEU A CA 1
ATOM 2154 C C . LEU A 1 280 ? -14.539 9.773 -0.023 1 97.06 280 LEU A C 1
ATOM 2156 O O . LEU A 1 280 ? -15.172 10.055 0.998 1 97.06 280 LEU A O 1
ATOM 2160 N N . GLU A 1 281 ? -14.578 8.586 -0.63 1 94.5 281 GLU A N 1
ATOM 2161 C CA . GLU A 1 281 ? -15.367 7.504 -0.043 1 94.5 281 GLU A CA 1
ATOM 2162 C C . GLU A 1 281 ? -14.852 7.145 1.349 1 94.5 281 GLU A C 1
ATOM 2164 O O . GLU A 1 281 ? -15.648 6.906 2.264 1 94.5 281 GLU A O 1
ATOM 2169 N N . GLU A 1 282 ? -13.594 7.121 1.439 1 94.62 282 GLU A N 1
ATOM 2170 C CA . GLU A 1 282 ? -13 6.828 2.738 1 94.62 282 GLU A CA 1
ATOM 2171 C C . GLU A 1 282 ? -13.375 7.891 3.768 1 94.62 282 GLU A C 1
ATOM 2173 O O . GLU A 1 282 ? -13.633 7.574 4.93 1 94.62 282 GLU A O 1
ATOM 2178 N N . LEU A 1 283 ? -13.375 9.133 3.377 1 95.06 283 LEU A N 1
ATOM 2179 C CA . LEU A 1 283 ? -13.711 10.234 4.281 1 95.06 283 LEU A CA 1
ATOM 2180 C C . LEU A 1 283 ? -15.18 10.172 4.688 1 95.06 283 LEU A C 1
ATOM 2182 O O . LEU A 1 283 ? -15.531 10.531 5.812 1 95.06 283 LEU A O 1
ATOM 2186 N N . VAL A 1 284 ? -15.992 9.672 3.809 1 91.5 284 VAL A N 1
ATOM 2187 C CA . VAL A 1 284 ? -17.406 9.469 4.117 1 91.5 284 VAL A CA 1
ATOM 2188 C C . VAL A 1 284 ? -17.547 8.359 5.156 1 91.5 284 VAL A C 1
ATOM 2190 O O . VAL A 1 284 ? -18.281 8.508 6.141 1 91.5 284 VAL A O 1
ATOM 2193 N N . ILE A 1 285 ? -16.844 7.316 4.918 1 86.94 285 ILE A N 1
ATOM 2194 C CA . ILE A 1 285 ? -16.891 6.168 5.812 1 86.94 285 ILE A CA 1
ATOM 2195 C C . ILE A 1 285 ? -16.438 6.578 7.211 1 86.94 285 ILE A C 1
ATOM 2197 O O . ILE A 1 285 ? -17 6.113 8.211 1 86.94 285 ILE A O 1
ATOM 2201 N N . LYS A 1 286 ? -15.539 7.5 7.227 1 91.06 286 LYS A N 1
ATOM 2202 C CA . LYS A 1 286 ? -15 7.965 8.5 1 91.06 286 LYS A CA 1
ATOM 2203 C C . LYS A 1 286 ? -15.93 8.992 9.148 1 91.06 286 LYS A C 1
ATOM 2205 O O . LYS A 1 286 ? -15.633 9.5 10.234 1 91.06 286 LYS A O 1
ATOM 2210 N N . GLY A 1 287 ? -16.953 9.359 8.445 1 90.25 287 GLY A N 1
ATOM 2211 C CA . GLY A 1 287 ? -17.938 10.281 8.992 1 90.25 287 GLY A CA 1
ATOM 2212 C C . GLY A 1 287 ? -17.547 11.742 8.82 1 90.25 287 GLY A C 1
ATOM 2213 O O . GLY A 1 287 ? -18.141 12.625 9.453 1 90.25 287 GLY A O 1
ATOM 2214 N N . LEU A 1 288 ? -16.562 12.016 8.078 1 90.75 288 LEU A N 1
ATOM 2215 C CA . LEU A 1 288 ? -16.078 13.383 7.902 1 90.75 288 LEU A CA 1
ATOM 2216 C C . LEU A 1 288 ? -16.875 14.109 6.82 1 90.75 288 LEU A C 1
ATOM 2218 O O . LEU A 1 288 ? -16.906 15.336 6.789 1 90.75 288 LEU A O 1
ATOM 2222 N N . LEU A 1 289 ? -17.328 13.336 5.926 1 88.75 289 LEU A N 1
ATOM 2223 C CA . LEU A 1 289 ? -18.141 13.883 4.844 1 88.75 289 LEU A CA 1
ATOM 2224 C C . LEU A 1 289 ? -19.5 13.195 4.773 1 88.75 289 LEU A C 1
ATOM 2226 O O . LEU A 1 289 ? -19.609 12.008 5.086 1 88.75 289 LEU A O 1
ATOM 2230 N N . LYS A 1 290 ? -20.406 14.023 4.629 1 77.12 290 LYS A N 1
ATOM 2231 C CA . LYS A 1 290 ? -21.703 13.414 4.414 1 77.12 290 LYS A CA 1
ATOM 2232 C C . LYS A 1 290 ? -21.797 12.781 3.029 1 77.12 290 LYS A C 1
ATOM 2234 O O . LYS A 1 290 ? -21.188 13.266 2.076 1 77.12 290 LYS A O 1
ATOM 2239 N N . LYS A 1 291 ? -22.062 11.586 3.059 1 60.72 291 LYS A N 1
ATOM 2240 C CA . LYS A 1 291 ? -22.203 10.883 1.79 1 60.72 291 LYS A CA 1
ATOM 2241 C C . LYS A 1 291 ? -22.906 11.758 0.75 1 60.72 291 LYS A C 1
ATOM 2243 O O . LYS A 1 291 ? -23.953 12.344 1.023 1 60.72 291 LYS A O 1
ATOM 2248 N N . LYS A 1 292 ? -22.203 12.711 0.08 1 44.94 292 LYS A N 1
ATOM 2249 C CA . LYS A 1 292 ? -22.984 13.281 -1.011 1 44.94 292 LYS A CA 1
ATOM 2250 C C . LYS A 1 292 ? -23.969 12.258 -1.575 1 44.94 292 LYS A C 1
ATOM 2252 O O . LYS A 1 292 ? -23.562 11.195 -2.043 1 44.94 292 LYS A O 1
ATOM 2257 N N . ILE A 1 293 ? -25.016 12.156 -1.021 1 35.72 293 ILE A N 1
ATOM 2258 C CA . ILE A 1 293 ? -26 11.578 -1.921 1 35.72 293 ILE A CA 1
ATOM 2259 C C . ILE A 1 293 ? -25.734 12.039 -3.352 1 35.72 293 ILE A C 1
ATOM 2261 O O . ILE A 1 293 ? -25.984 13.188 -3.699 1 35.72 293 ILE A O 1
ATOM 2265 N N . ALA A 1 294 ? -24.531 12.172 -3.707 1 34 294 ALA A N 1
ATOM 2266 C CA . ALA A 1 294 ? -24.516 12.398 -5.152 1 34 294 ALA A CA 1
ATOM 2267 C C . ALA A 1 294 ? -25.766 11.828 -5.809 1 34 294 ALA A C 1
ATOM 2269 O O . ALA A 1 294 ? -25.969 10.617 -5.836 1 34 294 ALA A O 1
ATOM 2270 N N . ILE A 1 295 ? -26.766 12.461 -5.805 1 31.84 295 ILE A N 1
ATOM 2271 C CA . ILE A 1 295 ? -27.828 12.461 -6.812 1 31.84 295 ILE A CA 1
ATOM 2272 C C . ILE A 1 295 ? -27.219 12.18 -8.188 1 31.84 295 ILE A C 1
ATOM 2274 O O . ILE A 1 295 ? -27.953 11.992 -9.164 1 31.84 295 ILE A O 1
ATOM 2278 N N . ILE A 1 296 ? -25.969 12.742 -8.375 1 31.55 296 ILE A N 1
ATOM 2279 C CA . ILE A 1 296 ? -25.703 12.688 -9.805 1 31.55 296 ILE A CA 1
ATOM 2280 C C . ILE A 1 296 ? -25.531 11.234 -10.242 1 31.55 296 ILE A C 1
ATOM 2282 O O . ILE A 1 296 ? -26.109 10.805 -11.242 1 31.55 296 ILE A O 1
ATOM 2286 N N . SER A 1 297 ? -24.375 10.648 -9.766 1 31.91 297 SER A N 1
ATOM 2287 C CA . SER A 1 297 ? -24.109 9.445 -10.547 1 31.91 297 SER A CA 1
ATOM 2288 C C . SER A 1 297 ? -25.078 8.32 -10.195 1 31.91 297 SER A C 1
ATOM 2290 O O . SER A 1 297 ? -24.953 7.207 -10.711 1 31.91 297 SER A O 1
ATOM 2292 N N . ASP A 1 298 ? -25.812 8.359 -9.188 1 32.75 298 ASP A N 1
ATOM 2293 C CA . ASP A 1 298 ? -27.016 7.566 -9.391 1 32.75 298 ASP A CA 1
ATOM 2294 C C . ASP A 1 298 ? -27.719 7.957 -10.688 1 32.75 298 ASP A C 1
ATOM 2296 O O . ASP A 1 298 ? -28.531 7.195 -11.211 1 32.75 298 ASP A O 1
ATOM 2300 N N . THR A 1 299 ? -27.625 9.266 -11.07 1 31.05 299 THR A N 1
ATOM 2301 C CA . THR A 1 299 ? -28.203 9.609 -12.367 1 31.05 299 THR A CA 1
ATOM 2302 C C . THR A 1 299 ? -27.328 9.086 -13.5 1 31.05 299 THR A C 1
ATOM 2304 O O . THR A 1 299 ? -27.844 8.617 -14.523 1 31.05 299 THR A O 1
ATOM 2307 N N . LYS A 1 300 ? -26.047 9.188 -13.461 1 34.06 300 LYS A N 1
ATOM 2308 C CA . LYS A 1 300 ? -25.438 8.531 -14.617 1 34.06 300 LYS A CA 1
ATOM 2309 C C . LYS A 1 300 ? -25.406 7.016 -14.445 1 34.06 300 LYS A C 1
ATOM 2311 O O . LYS A 1 300 ? -25.656 6.27 -15.391 1 34.06 300 LYS A O 1
ATOM 2316 N N . ASN A 1 301 ? -24.953 6.527 -13.352 1 32.97 301 ASN A N 1
ATOM 2317 C CA . ASN A 1 301 ? -25.188 5.102 -13.141 1 32.97 301 ASN A CA 1
ATOM 2318 C C . ASN A 1 301 ? -26.641 4.816 -12.766 1 32.97 301 ASN A C 1
ATOM 2320 O O . ASN A 1 301 ? -27.141 3.713 -12.984 1 32.97 301 ASN A O 1
ATOM 2324 N N . LYS A 1 302 ? -27.312 5.672 -12.125 1 36.59 302 LYS A N 1
ATOM 2325 C CA . LYS A 1 302 ? -28.766 5.652 -12.133 1 36.59 302 LYS A CA 1
ATOM 2326 C C . LYS A 1 302 ? -29.312 6.094 -13.484 1 36.59 302 LYS A C 1
ATOM 2328 O O . LYS A 1 302 ? -30.312 5.547 -13.961 1 36.59 302 LYS A O 1
ATOM 2333 N N . ILE A 1 303 ? -28.672 6.902 -14.125 1 34.84 303 ILE A N 1
ATOM 2334 C CA . ILE A 1 303 ? -28.922 7.18 -15.531 1 34.84 303 ILE A CA 1
ATOM 2335 C C . ILE A 1 303 ? -28.297 6.086 -16.391 1 34.84 303 ILE A C 1
ATOM 2337 O O . ILE A 1 303 ? -28.922 5.594 -17.344 1 34.84 303 ILE A O 1
ATOM 2341 N N . LYS A 1 304 ? -27.25 5.734 -16.125 1 38.88 304 LYS A N 1
ATOM 2342 C CA . LYS A 1 304 ? -26.781 4.559 -16.859 1 38.88 304 LYS A CA 1
ATOM 2343 C C . LYS A 1 304 ? -27.484 3.291 -16.375 1 38.88 304 LYS A C 1
ATOM 2345 O O . LYS A 1 304 ? -27.875 2.443 -17.172 1 38.88 304 LYS A O 1
ATOM 2350 N N . LEU A 1 305 ? -27.656 3.145 -15.156 1 40.66 305 LEU A N 1
ATOM 2351 C CA . LEU A 1 305 ? -28.531 2.115 -14.609 1 40.66 305 LEU A CA 1
ATOM 2352 C C . LEU A 1 305 ? -30 2.492 -14.812 1 40.66 305 LEU A C 1
ATOM 2354 O O . LEU A 1 305 ? -30.828 1.641 -15.148 1 40.66 305 LEU A O 1
ATOM 2358 N N . GLU A 1 306 ? -30.172 3.676 -14.547 1 46.09 306 GLU A N 1
ATOM 2359 C CA . GLU A 1 306 ? -31.484 4.168 -14.953 1 46.09 306 GLU A CA 1
ATOM 2360 C C . GLU A 1 306 ? -31.656 4.121 -16.469 1 46.09 306 GLU A C 1
ATOM 2362 O O . GLU A 1 306 ? -32.719 3.76 -16.969 1 46.09 306 GLU A O 1
ATOM 2367 N N . THR A 1 307 ? -30.609 4.266 -17.125 1 56.22 307 THR A N 1
ATOM 2368 C CA . THR A 1 307 ? -30.672 4.133 -18.578 1 56.22 307 THR A CA 1
ATOM 2369 C C . THR A 1 307 ? -30.672 2.664 -18.984 1 56.22 307 THR A C 1
ATOM 2371 O O . THR A 1 307 ? -31.406 2.264 -19.891 1 56.22 307 THR A O 1
ATOM 2374 N N . LYS A 1 308 ? -29.844 1.843 -18.344 1 67.81 308 LYS A N 1
ATOM 2375 C CA . LYS A 1 308 ? -29.938 0.426 -18.688 1 67.81 308 LYS A CA 1
ATOM 2376 C C . LYS A 1 308 ? -31.203 -0.191 -18.125 1 67.81 308 LYS A C 1
ATOM 2378 O O . LYS A 1 308 ? -31.859 -1.009 -18.781 1 67.81 308 LYS A O 1
ATOM 2383 N N . GLU A 1 309 ? -31.328 0.274 -16.906 1 71.19 309 GLU A N 1
ATOM 2384 C CA . GLU A 1 309 ? -32.625 -0.134 -16.344 1 71.19 309 GLU A CA 1
ATOM 2385 C C . GLU A 1 309 ? -33.781 0.38 -17.203 1 71.19 309 GLU A C 1
ATOM 2387 O O . GLU A 1 309 ? -34.719 -0.35 -17.469 1 71.19 309 GLU A O 1
ATOM 2392 N N . ASN A 1 310 ? -33.594 1.6 -17.594 1 72.94 310 ASN A N 1
ATOM 2393 C CA . ASN A 1 310 ? -34.594 2.17 -18.5 1 72.94 310 ASN A CA 1
ATOM 2394 C C . ASN A 1 310 ? -34.562 1.462 -19.844 1 72.94 310 ASN A C 1
ATOM 2396 O O . ASN A 1 310 ? -35.625 1.26 -20.453 1 72.94 310 ASN A O 1
ATOM 2400 N N . LEU A 1 311 ? -33.469 1.1 -20.266 1 76.94 311 LEU A N 1
ATOM 2401 C CA . LEU A 1 311 ? -33.312 0.364 -21.516 1 76.94 311 LEU A CA 1
ATOM 2402 C C . LEU A 1 311 ? -34 -0.996 -21.422 1 76.94 311 LEU A C 1
ATOM 2404 O O . LEU A 1 311 ? -34.75 -1.373 -22.328 1 76.94 311 LEU A O 1
ATOM 2408 N N . VAL A 1 312 ? -33.75 -1.604 -20.375 1 80.38 312 VAL A N 1
ATOM 2409 C CA . VAL A 1 312 ? -34.375 -2.908 -20.188 1 80.38 312 VAL A CA 1
ATOM 2410 C C . VAL A 1 312 ? -35.875 -2.729 -19.938 1 80.38 312 VAL A C 1
ATOM 2412 O O . VAL A 1 312 ? -36.688 -3.443 -20.516 1 80.38 312 VAL A O 1
ATOM 2415 N N . TYR A 1 313 ? -36.156 -1.673 -19.109 1 81.69 313 TYR A N 1
ATOM 2416 C CA . TYR A 1 313 ? -37.531 -1.374 -18.797 1 81.69 313 TYR A CA 1
ATOM 2417 C C . TYR A 1 313 ? -38.312 -0.979 -20.047 1 81.69 313 TYR A C 1
ATOM 2419 O O . TYR A 1 313 ? -39.469 -1.372 -20.219 1 81.69 313 TYR A O 1
ATOM 2427 N N . SER A 1 314 ? -37.656 -0.35 -20.906 1 78.38 314 SER A N 1
ATOM 2428 C CA . SER A 1 314 ? -38.281 0.13 -22.125 1 78.38 314 SER A CA 1
ATOM 2429 C C . SER A 1 314 ? -38.594 -1.021 -23.078 1 78.38 314 SER A C 1
ATOM 2431 O O . SER A 1 314 ? -39.438 -0.895 -23.969 1 78.38 314 SER A O 1
ATOM 2433 N N . LYS A 1 315 ? -37.938 -2.18 -22.828 1 79.88 315 LYS A N 1
ATOM 2434 C CA . LYS A 1 315 ? -38.156 -3.336 -23.703 1 79.88 315 LYS A CA 1
ATOM 2435 C C . LYS A 1 315 ? -39.219 -4.262 -23.125 1 79.88 315 LYS A C 1
ATOM 2437 O O . LYS A 1 315 ? -39.625 -5.23 -23.781 1 79.88 315 LYS A O 1
ATOM 2442 N N . LEU A 1 316 ? -39.562 -3.809 -21.984 1 78.94 316 LEU A N 1
ATOM 2443 C CA . LEU A 1 316 ? -40.594 -4.594 -21.328 1 78.94 316 LEU A CA 1
ATOM 2444 C C . LEU A 1 316 ? -41.969 -3.949 -21.516 1 78.94 316 LEU A C 1
ATOM 2446 O O . LEU A 1 316 ? -42.062 -2.723 -21.578 1 78.94 316 LEU A O 1
ATOM 2450 N N . GLY A 1 317 ? -42.875 -4.734 -21.844 1 78.62 317 GLY A N 1
ATOM 2451 C CA . GLY A 1 317 ? -44.25 -4.281 -22.047 1 78.62 317 GLY A CA 1
ATOM 2452 C C . GLY A 1 317 ? -45.25 -5.109 -21.281 1 78.62 317 GLY A C 1
ATOM 2453 O O . GLY A 1 317 ? -44.938 -5.676 -20.234 1 78.62 317 GLY A O 1
ATOM 2454 N N . LEU A 1 318 ? -46.469 -5.109 -21.969 1 75.81 318 LEU A N 1
ATOM 2455 C CA . LEU A 1 318 ? -47.625 -5.805 -21.391 1 75.81 318 LEU A CA 1
ATOM 2456 C C . LEU A 1 318 ? -47.469 -7.316 -21.516 1 75.81 318 LEU A C 1
ATOM 2458 O O . LEU A 1 318 ? -48.094 -8.078 -20.781 1 75.81 318 LEU A O 1
ATOM 2462 N N . TYR A 1 319 ? -46.656 -7.812 -22.406 1 79.56 319 TYR A N 1
ATOM 2463 C CA . TYR A 1 319 ? -46.438 -9.234 -22.641 1 79.56 319 TYR A CA 1
ATOM 2464 C C . TYR A 1 319 ? -45.094 -9.68 -22.047 1 79.56 319 TYR A C 1
ATOM 2466 O O . TYR A 1 319 ? -44.094 -8.961 -22.156 1 79.56 319 TYR A O 1
ATOM 2474 N N . PRO A 1 320 ? -45.062 -10.758 -21.391 1 82.44 320 PRO A N 1
ATOM 2475 C CA . PRO A 1 320 ? -43.844 -11.25 -20.781 1 82.44 320 PRO A CA 1
ATOM 2476 C C . PRO A 1 320 ? -42.719 -11.453 -21.797 1 82.44 320 PRO A C 1
ATOM 2478 O O . PRO A 1 320 ? -42.938 -11.977 -22.891 1 82.44 320 PRO A O 1
ATOM 2481 N N . ARG A 1 321 ? -41.469 -10.898 -21.422 1 85.56 321 ARG A N 1
ATOM 2482 C CA . ARG A 1 321 ? -40.281 -11.039 -22.266 1 85.56 321 ARG A CA 1
ATOM 2483 C C . ARG A 1 321 ? -39.219 -11.867 -21.578 1 85.56 321 ARG A C 1
ATOM 2485 O O . ARG A 1 321 ? -39 -11.727 -20.375 1 85.56 321 ARG A O 1
ATOM 2492 N N . GLY A 1 322 ? -38.625 -12.766 -22.312 1 84.62 322 GLY A N 1
ATOM 2493 C CA . GLY A 1 322 ? -37.594 -13.656 -21.766 1 84.62 322 GLY A CA 1
ATOM 2494 C C . GLY A 1 322 ? -36.25 -12.977 -21.594 1 84.62 322 GLY A C 1
ATOM 2495 O O . GLY A 1 322 ? -35.938 -12 -22.281 1 84.62 322 GLY A O 1
ATOM 2496 N N . LEU A 1 323 ? -35.5 -13.555 -20.688 1 81.19 323 LEU A N 1
ATOM 2497 C CA . LEU A 1 323 ? -34.188 -13.055 -20.391 1 81.19 323 LEU A CA 1
ATOM 2498 C C . LEU A 1 323 ? -33.312 -13.031 -21.656 1 81.19 323 LEU A C 1
ATOM 2500 O O . LEU A 1 323 ? -32.531 -12.094 -21.875 1 81.19 323 LEU A O 1
ATOM 2504 N N . ASP A 1 324 ? -33.406 -13.914 -22.438 1 82.75 324 ASP A N 1
ATOM 2505 C CA . ASP A 1 324 ? -32.625 -14.008 -23.672 1 82.75 324 ASP A CA 1
ATOM 2506 C C . ASP A 1 324 ? -33 -12.891 -24.641 1 82.75 324 ASP A C 1
ATOM 2508 O O . ASP A 1 324 ? -32.125 -12.312 -25.297 1 82.75 324 ASP A O 1
ATOM 2512 N N . ASP A 1 325 ? -34.219 -12.617 -24.812 1 84.56 325 ASP A N 1
ATOM 2513 C CA . ASP A 1 325 ? -34.719 -11.547 -25.672 1 84.56 325 ASP A CA 1
ATOM 2514 C C . ASP A 1 325 ? -34.281 -10.18 -25.188 1 84.56 325 ASP A C 1
ATOM 2516 O O . ASP A 1 325 ? -33.844 -9.328 -25.984 1 84.56 325 ASP A O 1
ATOM 2520 N N . LEU A 1 326 ? -34.375 -9.969 -23.969 1 85.56 326 LEU A N 1
ATOM 2521 C CA . LEU A 1 326 ? -33.938 -8.711 -23.359 1 85.56 326 LEU A CA 1
ATOM 2522 C C . LEU A 1 326 ? -32.438 -8.5 -23.547 1 85.56 326 LEU A C 1
ATOM 2524 O O . LEU A 1 326 ? -32 -7.379 -23.828 1 85.56 326 LEU A O 1
ATOM 2528 N N . GLN A 1 327 ? -31.859 -9.531 -23.453 1 82.19 327 GLN A N 1
ATOM 2529 C CA . GLN A 1 327 ? -30.406 -9.484 -23.703 1 82.19 327 GLN A CA 1
ATOM 2530 C C . GLN A 1 327 ? -30.109 -9.078 -25.141 1 82.19 327 GLN A C 1
ATOM 2532 O O . GLN A 1 327 ? -29.266 -8.203 -25.375 1 82.19 327 GLN A O 1
ATOM 2537 N N . ARG A 1 328 ? -30.562 -9.758 -25.984 1 81.38 328 ARG A N 1
ATOM 2538 C CA . ARG A 1 328 ? -30.359 -9.516 -27.406 1 81.38 328 ARG A CA 1
ATOM 2539 C C . ARG A 1 328 ? -30.734 -8.078 -27.781 1 81.38 328 ARG A C 1
ATOM 2541 O O . ARG A 1 328 ? -30.047 -7.434 -28.562 1 81.38 328 ARG A O 1
ATOM 2548 N N . GLU A 1 329 ? -31.719 -7.52 -27.172 1 82.06 329 GLU A N 1
ATOM 2549 C CA . GLU A 1 329 ? -32.281 -6.227 -27.562 1 82.06 329 GLU A CA 1
ATOM 2550 C C . GLU A 1 329 ? -31.594 -5.082 -26.828 1 82.06 329 GLU A C 1
ATOM 2552 O O . GLU A 1 329 ? -31.562 -3.953 -27.312 1 82.06 329 GLU A O 1
ATOM 2557 N N . THR A 1 330 ? -31.109 -5.383 -25.766 1 81.31 330 THR A N 1
ATOM 2558 C CA . THR A 1 330 ? -30.484 -4.324 -24.969 1 81.31 330 THR A CA 1
ATOM 2559 C C . THR A 1 330 ? -28.969 -4.324 -25.156 1 81.31 330 THR A C 1
ATOM 2561 O O . THR A 1 330 ? -28.312 -3.328 -24.875 1 81.31 330 THR A O 1
ATOM 2564 N N . GLY A 1 331 ? -28.5 -5.559 -25.609 1 81 331 GLY A N 1
ATOM 2565 C CA . GLY A 1 331 ? -27.078 -5.727 -25.781 1 81 331 GLY A CA 1
ATOM 2566 C C . GLY A 1 331 ? -26.328 -5.953 -24.484 1 81 331 GLY A C 1
ATOM 2567 O O . GLY A 1 331 ? -25.109 -5.902 -24.438 1 81 331 GLY A O 1
ATOM 2568 N N . LEU A 1 332 ? -27.094 -6.219 -23.656 1 77.88 332 LEU A N 1
ATOM 2569 C CA . LEU A 1 332 ? -26.531 -6.418 -22.312 1 77.88 332 LEU A CA 1
ATOM 2570 C C . LEU A 1 332 ? -26.188 -7.883 -22.078 1 77.88 332 LEU A C 1
ATOM 2572 O O . LEU A 1 332 ? -26.734 -8.766 -22.75 1 77.88 332 LEU A O 1
ATOM 2576 N N . THR A 1 333 ? -25.375 -8.125 -21.188 1 76.31 333 THR A N 1
ATOM 2577 C CA . THR A 1 333 ? -25.047 -9.508 -20.859 1 76.31 333 THR A CA 1
ATOM 2578 C C . THR A 1 333 ? -26.188 -10.156 -20.078 1 76.31 333 THR A C 1
ATOM 2580 O O . THR A 1 333 ? -27 -9.461 -19.469 1 76.31 333 THR A O 1
ATOM 2583 N N . PRO A 1 334 ? -26.047 -11.406 -19.969 1 78.06 334 PRO A N 1
ATOM 2584 C CA . PRO A 1 334 ? -27.094 -12.109 -19.203 1 78.06 334 PRO A CA 1
ATOM 2585 C C . PRO A 1 334 ? -27.094 -11.742 -17.734 1 78.06 334 PRO A C 1
ATOM 2587 O O . PRO A 1 334 ? -28.156 -11.586 -17.125 1 78.06 334 PRO A O 1
ATOM 2590 N N . GLN A 1 335 ? -26.125 -11.602 -17.281 1 76.94 335 GLN A N 1
ATOM 2591 C CA . GLN A 1 335 ? -26.016 -11.289 -15.859 1 76.94 335 GLN A CA 1
ATOM 2592 C C . GLN A 1 335 ? -26.516 -9.875 -15.57 1 76.94 335 GLN A C 1
ATOM 2594 O O . GLN A 1 335 ? -27.203 -9.641 -14.578 1 76.94 335 GLN A O 1
ATOM 2599 N N . GLU A 1 336 ? -26.188 -9.031 -16.438 1 78.19 336 GLU A N 1
ATOM 2600 C CA . GLU A 1 336 ? -26.688 -7.664 -16.297 1 78.19 336 GLU A CA 1
ATOM 2601 C C . GLU A 1 336 ? -28.203 -7.613 -16.375 1 78.19 336 GLU A C 1
ATOM 2603 O O . GLU A 1 336 ? -28.844 -6.93 -15.57 1 78.19 336 GLU A O 1
ATOM 2608 N N . VAL A 1 337 ? -28.688 -8.305 -17.375 1 82.75 337 VAL A N 1
ATOM 2609 C CA . VAL A 1 337 ? -30.125 -8.266 -17.562 1 82.75 337 VAL A CA 1
ATOM 2610 C C . VAL A 1 337 ? -30.828 -8.883 -16.359 1 82.75 337 VAL A C 1
ATOM 2612 O O . VAL A 1 337 ? -31.812 -8.328 -15.844 1 82.75 337 VAL A O 1
ATOM 2615 N N . MET A 1 338 ? -30.203 -9.883 -15.984 1 80.62 338 MET A N 1
ATOM 2616 C CA . MET A 1 338 ? -30.766 -10.555 -14.82 1 80.62 338 MET A CA 1
ATOM 2617 C C . MET A 1 338 ? -30.703 -9.656 -13.594 1 80.62 338 MET A C 1
ATOM 2619 O O . MET A 1 338 ? -31.672 -9.562 -12.836 1 80.62 338 MET A O 1
ATOM 2623 N N . GLY A 1 339 ? -29.719 -9.078 -13.352 1 78.81 339 GLY A N 1
ATOM 2624 C CA . GLY A 1 339 ? -29.562 -8.148 -12.25 1 78.81 339 GLY A CA 1
ATOM 2625 C C . GLY A 1 339 ? -30.531 -6.977 -12.32 1 78.81 339 GLY A C 1
ATOM 2626 O O . GLY A 1 339 ? -31.109 -6.578 -11.305 1 78.81 339 GLY A O 1
ATOM 2627 N N . ILE A 1 340 ? -30.594 -6.453 -13.438 1 80.44 340 ILE A N 1
ATOM 2628 C CA . ILE A 1 340 ? -31.5 -5.32 -13.648 1 80.44 340 ILE A CA 1
ATOM 2629 C C . ILE A 1 340 ? -32.938 -5.754 -13.422 1 80.44 340 ILE A C 1
ATOM 2631 O O . ILE A 1 340 ? -33.719 -5.027 -12.797 1 80.44 340 ILE A O 1
ATOM 2635 N N . CYS A 1 341 ? -33.156 -6.977 -13.898 1 82.56 341 CYS A N 1
ATOM 2636 C CA . CYS A 1 341 ? -34.5 -7.496 -13.711 1 82.56 341 CYS A CA 1
ATOM 2637 C C . CYS A 1 341 ? -34.812 -7.691 -12.227 1 82.56 341 CYS A C 1
ATOM 2639 O O . CYS A 1 341 ? -35.906 -7.34 -11.758 1 82.56 341 CYS A O 1
ATOM 2641 N N . VAL A 1 342 ? -33.938 -8.086 -11.547 1 80.75 342 VAL A N 1
ATOM 2642 C CA . VAL A 1 342 ? -34.094 -8.281 -10.109 1 80.75 342 VAL A CA 1
ATOM 2643 C C . VAL A 1 342 ? -34.281 -6.926 -9.43 1 80.75 342 VAL A C 1
ATOM 2645 O O . VAL A 1 342 ? -35.156 -6.758 -8.586 1 80.75 342 VAL A O 1
ATOM 2648 N N . SER A 1 343 ? -33.562 -6.023 -9.812 1 78.56 343 SER A N 1
ATOM 2649 C CA . SER A 1 343 ? -33.656 -4.664 -9.281 1 78.56 343 SER A CA 1
ATOM 2650 C C . SER A 1 343 ? -35 -4.051 -9.562 1 78.56 343 SER A C 1
ATOM 2652 O O . SER A 1 343 ? -35.625 -3.48 -8.664 1 78.56 343 SER A O 1
ATOM 2654 N N . LEU A 1 344 ? -35.375 -4.184 -10.734 1 80.12 344 LEU A N 1
ATOM 2655 C CA . LEU A 1 344 ? -36.656 -3.627 -11.148 1 80.12 344 LEU A CA 1
ATOM 2656 C C . LEU A 1 344 ? -37.812 -4.336 -10.445 1 80.12 344 LEU A C 1
ATOM 2658 O O . LEU A 1 344 ? -38.844 -3.719 -10.133 1 80.12 344 LEU A O 1
ATOM 2662 N N . GLN A 1 345 ? -37.469 -5.566 -10.133 1 80.44 345 GLN A N 1
ATOM 2663 C CA . GLN A 1 345 ? -38.438 -6.332 -9.383 1 80.44 345 GLN A CA 1
ATOM 2664 C C . GLN A 1 345 ? -38.562 -5.836 -7.949 1 80.44 345 GLN A C 1
ATOM 2666 O O . GLN A 1 345 ? -39.656 -5.676 -7.426 1 80.44 345 GLN A O 1
ATOM 2671 N N . LEU A 1 346 ? -37.594 -5.496 -7.488 1 78.81 346 LEU A N 1
ATOM 2672 C CA . LEU A 1 346 ? -37.531 -5.043 -6.105 1 78.81 346 LEU A CA 1
ATOM 2673 C C . LEU A 1 346 ? -38.125 -3.641 -5.973 1 78.81 346 LEU A C 1
ATOM 2675 O O . LEU A 1 346 ? -38.719 -3.303 -4.938 1 78.81 346 LEU A O 1
ATOM 2679 N N . LYS A 1 347 ? -38.031 -2.928 -7.051 1 73.69 347 LYS A N 1
ATOM 2680 C CA . LYS A 1 347 ? -38.594 -1.58 -7.109 1 73.69 347 LYS A CA 1
ATOM 2681 C C . LYS A 1 347 ? -40.094 -1.616 -7.441 1 73.69 347 LYS A C 1
ATOM 2683 O O . LYS A 1 347 ? -40.75 -0.573 -7.496 1 73.69 347 LYS A O 1
ATOM 2688 N N . GLY A 1 348 ? -40.5 -2.756 -7.809 1 79.69 348 GLY A N 1
ATOM 2689 C CA . GLY A 1 348 ? -41.906 -2.951 -8.094 1 79.69 348 GLY A CA 1
ATOM 2690 C C . GLY A 1 348 ? -42.312 -2.541 -9.5 1 79.69 348 GLY A C 1
ATOM 2691 O O . GLY A 1 348 ? -43.469 -2.398 -9.812 1 79.69 348 GLY A O 1
ATOM 2692 N N . CYS A 1 349 ? -41.375 -2.385 -10.383 1 79.69 349 CYS A N 1
ATOM 2693 C CA . CYS A 1 349 ? -41.594 -1.871 -11.727 1 79.69 349 CYS A CA 1
ATOM 2694 C C . CYS A 1 349 ? -41.938 -3.004 -12.695 1 79.69 349 CYS A C 1
ATOM 2696 O O . CYS A 1 349 ? -42.625 -2.797 -13.695 1 79.69 349 CYS A O 1
ATOM 2698 N N . ILE A 1 350 ? -41.219 -4.254 -12.32 1 83.31 350 ILE A N 1
ATOM 2699 C CA . ILE A 1 350 ? -41.469 -5.398 -13.188 1 83.31 350 ILE A CA 1
ATOM 2700 C C . ILE A 1 350 ? -41.781 -6.633 -12.344 1 83.31 350 ILE A C 1
ATOM 2702 O O . ILE A 1 350 ? -41.5 -6.652 -11.141 1 83.31 350 ILE A O 1
ATOM 2706 N N . GLN A 1 351 ? -42.438 -7.566 -12.914 1 86.25 351 GLN A N 1
ATOM 2707 C CA . GLN A 1 351 ? -42.781 -8.828 -12.266 1 86.25 351 GLN A CA 1
ATOM 2708 C C . GLN A 1 351 ? -42.375 -10.016 -13.125 1 86.25 351 GLN A C 1
ATOM 2710 O O . GLN A 1 351 ? -42.5 -9.992 -14.352 1 86.25 351 GLN A O 1
ATOM 2715 N N . GLU A 1 352 ? -41.844 -11.055 -12.477 1 82.81 352 GLU A N 1
ATOM 2716 C CA . GLU A 1 352 ? -41.562 -12.312 -13.156 1 82.81 352 GLU A CA 1
ATOM 2717 C C . GLU A 1 352 ? -42.812 -13.195 -13.227 1 82.81 352 GLU A C 1
ATOM 2719 O O . GLU A 1 352 ? -43.312 -13.648 -12.203 1 82.81 352 GLU A O 1
ATOM 2724 N N . ARG A 1 353 ? -43.344 -13.445 -14.383 1 80.94 353 ARG A N 1
ATOM 2725 C CA . ARG A 1 353 ? -44.562 -14.227 -14.57 1 80.94 353 ARG A CA 1
ATOM 2726 C C . ARG A 1 353 ? -44.281 -15.719 -14.617 1 80.94 353 ARG A C 1
ATOM 2728 O O . ARG A 1 353 ? -45.031 -16.531 -14.102 1 80.94 353 ARG A O 1
ATOM 2735 N N . SER A 1 354 ? -43.25 -16.016 -15.297 1 78.38 354 SER A N 1
ATOM 2736 C CA . SER A 1 354 ? -42.688 -17.359 -15.352 1 78.38 354 SER A CA 1
ATOM 2737 C C . SER A 1 354 ? -41.156 -17.328 -15.297 1 78.38 354 SER A C 1
ATOM 2739 O O . SER A 1 354 ? -40.531 -16.281 -15.516 1 78.38 354 SER A O 1
ATOM 2741 N N . LYS A 1 355 ? -40.531 -18.328 -14.891 1 79.75 355 LYS A N 1
ATOM 2742 C CA . LYS A 1 355 ? -39.094 -18.344 -14.664 1 79.75 355 LYS A CA 1
ATOM 2743 C C . LYS A 1 355 ? -38.344 -17.703 -15.828 1 79.75 355 LYS A C 1
ATOM 2745 O O . LYS A 1 355 ? -38.438 -18.172 -16.969 1 79.75 355 LYS A O 1
ATOM 2750 N N . ASN A 1 356 ? -37.625 -16.609 -15.672 1 82.69 356 ASN A N 1
ATOM 2751 C CA . ASN A 1 356 ? -36.781 -15.812 -16.547 1 82.69 356 ASN A CA 1
ATOM 2752 C C . ASN A 1 356 ? -37.625 -15.023 -17.562 1 82.69 356 ASN A C 1
ATOM 2754 O O . ASN A 1 356 ? -37.094 -14.57 -18.578 1 82.69 356 ASN A O 1
ATOM 2758 N N . TYR A 1 357 ? -38.906 -14.922 -17.297 1 87.19 357 TYR A N 1
ATOM 2759 C CA . TYR A 1 357 ? -39.781 -14.062 -18.109 1 87.19 357 TYR A CA 1
ATOM 2760 C C . TYR A 1 357 ? -40.375 -12.938 -17.266 1 87.19 357 TYR A C 1
ATOM 2762 O O . TYR A 1 357 ? -41 -13.18 -16.234 1 87.19 357 TYR A O 1
ATOM 2770 N N . TYR A 1 358 ? -40.219 -11.688 -17.797 1 87.38 358 TYR A N 1
ATOM 2771 C CA . TYR A 1 358 ? -40.5 -10.492 -17.016 1 87.38 358 TYR A CA 1
ATOM 2772 C C . TYR A 1 358 ? -41.5 -9.594 -17.766 1 87.38 358 TYR A C 1
ATOM 2774 O O . TYR A 1 358 ? -41.5 -9.547 -18.984 1 87.38 358 TYR A O 1
ATOM 2782 N N . VAL A 1 359 ? -42.281 -8.953 -16.906 1 86.38 359 VAL A N 1
ATOM 2783 C CA . VAL A 1 359 ? -43.281 -8.023 -17.422 1 86.38 359 VAL A CA 1
ATOM 2784 C C . VAL A 1 359 ? -43.312 -6.773 -16.547 1 86.38 359 VAL A C 1
ATOM 2786 O O . VAL A 1 359 ? -42.938 -6.824 -15.367 1 86.38 359 VAL A O 1
ATOM 2789 N N . ARG A 1 360 ? -43.719 -5.586 -17.125 1 83.62 360 ARG A N 1
ATOM 2790 C CA . ARG A 1 360 ? -43.938 -4.371 -16.344 1 83.62 360 ARG A CA 1
ATOM 2791 C C . ARG A 1 360 ? -45 -4.578 -15.289 1 83.62 360 ARG A C 1
ATOM 2793 O O . ARG A 1 360 ? -46.031 -5.223 -15.547 1 83.62 360 ARG A O 1
ATOM 2800 N N . ALA A 1 361 ? -44.594 -4.129 -14.055 1 77.62 361 ALA A N 1
ATOM 2801 C CA . ALA A 1 361 ? -45.594 -4.195 -13 1 77.62 361 ALA A CA 1
ATOM 2802 C C . ALA A 1 361 ? -46.625 -3.082 -13.156 1 77.62 361 ALA A C 1
ATOM 2804 O O . ALA A 1 361 ? -46.312 -1.979 -13.594 1 77.62 361 ALA A O 1
ATOM 2805 N N . LYS A 1 362 ? -47.938 -3.338 -12.984 1 63.03 362 LYS A N 1
ATOM 2806 C CA . LYS A 1 362 ? -49.031 -2.375 -12.992 1 63.03 362 LYS A CA 1
ATOM 2807 C C . LYS A 1 362 ? -48.938 -1.431 -11.797 1 63.03 362 LYS A C 1
ATOM 2809 O O . LYS A 1 362 ? -48.562 -1.844 -10.695 1 63.03 362 LYS A O 1
ATOM 2814 N N . MET B 1 1 ? 0.504 -48.812 -14.742 1 86.81 1 MET B N 1
ATOM 2815 C CA . MET B 1 1 ? 0.975 -47.438 -14.891 1 86.81 1 MET B CA 1
ATOM 2816 C C . MET B 1 1 ? 0.213 -46.719 -16 1 86.81 1 MET B C 1
ATOM 2818 O O . MET B 1 1 ? -0.266 -45.625 -15.812 1 86.81 1 MET B O 1
ATOM 2822 N N . TRP B 1 2 ? -0.207 -47.531 -17.094 1 95.62 2 TRP B N 1
ATOM 2823 C CA . TRP B 1 2 ? -0.866 -46.812 -18.203 1 95.62 2 TRP B CA 1
ATOM 2824 C C . TRP B 1 2 ? -2.344 -46.594 -17.891 1 95.62 2 TRP B C 1
ATOM 2826 O O . TRP B 1 2 ? -2.977 -45.719 -18.469 1 95.62 2 TRP B O 1
ATOM 2836 N N . TYR B 1 3 ? -2.963 -47.406 -16.922 1 96.94 3 TYR B N 1
ATOM 2837 C CA . TYR B 1 3 ? -4.336 -47.156 -16.484 1 96.94 3 TYR B CA 1
ATOM 2838 C C . TYR B 1 3 ? -4.453 -45.812 -15.797 1 96.94 3 TYR B C 1
ATOM 2840 O O . TYR B 1 3 ? -5.43 -45.094 -16 1 96.94 3 TYR B O 1
ATOM 2848 N N . THR B 1 4 ? -3.436 -45.531 -14.969 1 96.88 4 THR B N 1
ATOM 2849 C CA . THR B 1 4 ? -3.391 -44.25 -14.289 1 96.88 4 THR B CA 1
ATOM 2850 C C . THR B 1 4 ? -3.273 -43.125 -15.289 1 96.88 4 THR B C 1
ATOM 2852 O O . THR B 1 4 ? -3.928 -42.094 -15.141 1 96.88 4 THR B O 1
ATOM 2855 N N . TYR B 1 5 ? -2.443 -43.344 -16.281 1 97.81 5 TYR B N 1
ATOM 2856 C CA . TYR B 1 5 ? -2.291 -42.406 -17.375 1 97.81 5 TYR B CA 1
ATOM 2857 C C . TYR B 1 5 ? -3.617 -42.156 -18.078 1 97.81 5 TYR B C 1
ATOM 2859 O O . TYR B 1 5 ? -4.012 -41 -18.312 1 97.81 5 TYR B O 1
ATOM 2867 N N . TRP B 1 6 ? -4.266 -43.219 -18.406 1 97.75 6 TRP B N 1
ATOM 2868 C CA . TRP B 1 6 ? -5.578 -43.156 -19.031 1 97.75 6 TRP B CA 1
ATOM 2869 C C . TRP B 1 6 ? -6.543 -42.344 -18.188 1 97.75 6 TRP B C 1
ATOM 2871 O O . TRP B 1 6 ? -7.152 -41.375 -18.688 1 97.75 6 TRP B O 1
ATOM 2881 N N . LEU B 1 7 ? -6.656 -42.625 -16.953 1 97.5 7 LEU B N 1
ATOM 2882 C CA . LEU B 1 7 ? -7.605 -41.938 -16.078 1 97.5 7 LEU B CA 1
ATOM 2883 C C . LEU B 1 7 ? -7.27 -40.469 -15.945 1 97.5 7 LEU B C 1
ATOM 2885 O O . LEU B 1 7 ? -8.172 -39.625 -15.906 1 97.5 7 LEU B O 1
ATOM 2889 N N . ALA B 1 8 ? -6 -40.156 -15.906 1 97.62 8 ALA B N 1
ATOM 2890 C CA . ALA B 1 8 ? -5.547 -38.75 -15.82 1 97.62 8 ALA B CA 1
ATOM 2891 C C . ALA B 1 8 ? -5.98 -37.969 -17.047 1 97.62 8 ALA B C 1
ATOM 2893 O O . ALA B 1 8 ? -6.227 -36.75 -16.969 1 97.62 8 ALA B O 1
ATOM 2894 N N . CYS B 1 9 ? -6.109 -38.625 -18.156 1 97.31 9 CYS B N 1
ATOM 2895 C CA . CYS B 1 9 ? -6.379 -37.969 -19.422 1 97.31 9 CYS B CA 1
ATOM 2896 C C . CYS B 1 9 ? -7.875 -37.875 -19.688 1 97.31 9 CYS B C 1
ATOM 2898 O O . CYS B 1 9 ? -8.305 -37.219 -20.625 1 97.31 9 CYS B O 1
ATOM 2900 N N . VAL B 1 10 ? -8.672 -38.594 -18.891 1 96.25 10 VAL B N 1
ATOM 2901 C CA . VAL B 1 10 ? -10.117 -38.594 -19.094 1 96.25 10 VAL B CA 1
ATOM 2902 C C . VAL B 1 10 ? -10.68 -37.188 -18.766 1 96.25 10 VAL B C 1
ATOM 2904 O O . VAL B 1 10 ? -10.398 -36.625 -17.703 1 96.25 10 VAL B O 1
ATOM 2907 N N . GLU B 1 11 ? -11.406 -36.656 -19.703 1 92.38 11 GLU B N 1
ATOM 2908 C CA . GLU B 1 11 ? -12.055 -35.344 -19.516 1 92.38 11 GLU B CA 1
ATOM 2909 C C . GLU B 1 11 ? -13.492 -35.531 -19.031 1 92.38 11 GLU B C 1
ATOM 2911 O O . GLU B 1 11 ? -14.109 -36.562 -19.25 1 92.38 11 GLU B O 1
ATOM 2916 N N . GLY B 1 12 ? -13.945 -34.5 -18.281 1 92.12 12 GLY B N 1
ATOM 2917 C CA . GLY B 1 12 ? -15.336 -34.531 -17.875 1 92.12 12 GLY B CA 1
ATOM 2918 C C . GLY B 1 12 ? -15.531 -35.031 -16.453 1 92.12 12 GLY B C 1
ATOM 2919 O O . GLY B 1 12 ? -16.641 -35 -15.93 1 92.12 12 GLY B O 1
ATOM 2920 N N . ILE B 1 13 ? -14.531 -35.594 -15.953 1 93.62 13 ILE B N 1
ATOM 2921 C CA . ILE B 1 13 ? -14.539 -36.031 -14.555 1 93.62 13 ILE B CA 1
ATOM 2922 C C . ILE B 1 13 ? -13.461 -35.25 -13.781 1 93.62 13 ILE B C 1
ATOM 2924 O O . ILE B 1 13 ? -12.305 -35.219 -14.203 1 93.62 13 ILE B O 1
ATOM 2928 N N . THR B 1 14 ? -13.844 -34.656 -12.672 1 93.12 14 THR B N 1
ATOM 2929 C CA . THR B 1 14 ? -12.922 -33.812 -11.906 1 93.12 14 THR B CA 1
ATOM 2930 C C . THR B 1 14 ? -11.836 -34.656 -11.25 1 93.12 14 THR B C 1
ATOM 2932 O O . THR B 1 14 ? -12 -35.844 -11.078 1 93.12 14 THR B O 1
ATOM 2935 N N . GLY B 1 15 ? -10.789 -33.969 -10.906 1 93.31 15 GLY B N 1
ATOM 2936 C CA . GLY B 1 15 ? -9.695 -34.656 -10.234 1 93.31 15 GLY B CA 1
ATOM 2937 C C . GLY B 1 15 ? -10.117 -35.344 -8.945 1 93.31 15 GLY B C 1
ATOM 2938 O O . GLY B 1 15 ? -9.75 -36.469 -8.703 1 93.31 15 GLY B O 1
ATOM 2939 N N . GLY B 1 16 ? -10.875 -34.594 -8.18 1 92.5 16 GLY B N 1
ATOM 2940 C CA . GLY B 1 16 ? -11.375 -35.188 -6.938 1 92.5 16 GLY B CA 1
ATOM 2941 C C . GLY B 1 16 ? -12.219 -36.406 -7.148 1 92.5 16 GLY B C 1
ATOM 2942 O O . GLY B 1 16 ? -12.062 -37.406 -6.43 1 92.5 16 GLY B O 1
ATOM 2943 N N . ARG B 1 17 ? -13.055 -36.344 -8.062 1 93.44 17 ARG B N 1
ATOM 2944 C CA . ARG B 1 17 ? -13.93 -37.469 -8.352 1 93.44 17 ARG B CA 1
ATOM 2945 C C . ARG B 1 17 ? -13.125 -38.688 -8.852 1 93.44 17 ARG B C 1
ATOM 2947 O O . ARG B 1 17 ? -13.445 -39.812 -8.523 1 93.44 17 ARG B O 1
ATOM 2954 N N . LYS B 1 18 ? -12.148 -38.406 -9.648 1 95.81 18 LYS B N 1
ATOM 2955 C CA . LYS B 1 18 ? -11.273 -39.5 -10.109 1 95.81 18 LYS B CA 1
ATOM 2956 C C . LYS B 1 18 ? -10.617 -40.188 -8.93 1 95.81 18 LYS B C 1
ATOM 2958 O O . LYS B 1 18 ? -10.539 -41.438 -8.898 1 95.81 18 LYS B O 1
ATOM 2963 N N . CYS B 1 19 ? -10.203 -39.438 -8.016 1 94.5 19 CYS B N 1
ATOM 2964 C CA . CYS B 1 19 ? -9.609 -40 -6.812 1 94.5 19 CYS B CA 1
ATOM 2965 C C . CYS B 1 19 ? -10.617 -40.844 -6.055 1 94.5 19 CYS B C 1
ATOM 2967 O O . CYS B 1 19 ? -10.289 -41.938 -5.578 1 94.5 19 CYS B O 1
ATOM 2969 N N . GLU B 1 20 ? -11.773 -40.344 -5.953 1 93.38 20 GLU B N 1
ATOM 2970 C CA . GLU B 1 20 ? -12.844 -41.062 -5.273 1 93.38 20 GLU B CA 1
ATOM 2971 C C . GLU B 1 20 ? -13.125 -42.406 -5.969 1 93.38 20 GLU B C 1
ATOM 2973 O O . GLU B 1 20 ? -13.312 -43.406 -5.305 1 93.38 20 GLU B O 1
ATOM 2978 N N . LEU B 1 21 ? -13.188 -42.344 -7.258 1 93.62 21 LEU B N 1
ATOM 2979 C CA . LEU B 1 21 ? -13.43 -43.562 -8.031 1 93.62 21 LEU B CA 1
ATOM 2980 C C . LEU B 1 21 ? -12.344 -44.594 -7.758 1 93.62 21 LEU B C 1
ATOM 2982 O O . LEU B 1 21 ? -12.648 -45.781 -7.59 1 93.62 21 LEU B O 1
ATOM 2986 N N . CYS B 1 22 ? -11.148 -44.156 -7.762 1 93.62 22 CYS B N 1
ATOM 2987 C CA . CYS B 1 22 ? -10.047 -45.062 -7.488 1 93.62 22 CYS B CA 1
ATOM 2988 C C . CYS B 1 22 ? -10.148 -45.625 -6.074 1 93.62 22 CYS B C 1
ATOM 2990 O O . CYS B 1 22 ? -9.891 -46.812 -5.859 1 93.62 22 CYS B O 1
ATOM 2992 N N . ARG B 1 23 ? -10.484 -44.75 -5.191 1 91.75 23 ARG B N 1
ATOM 2993 C CA . ARG B 1 23 ? -10.617 -45.188 -3.805 1 91.75 23 ARG B CA 1
ATOM 2994 C C . ARG B 1 23 ? -11.727 -46.219 -3.658 1 91.75 23 ARG B C 1
ATOM 2996 O O . ARG B 1 23 ? -11.539 -47.25 -2.996 1 91.75 23 ARG B O 1
ATOM 3003 N N . LYS B 1 24 ? -12.797 -46.031 -4.266 1 89.81 24 LYS B N 1
ATOM 3004 C CA . LYS B 1 24 ? -13.977 -46.875 -4.141 1 89.81 24 LYS B CA 1
ATOM 3005 C C . LYS B 1 24 ? -13.789 -48.188 -4.891 1 89.81 24 LYS B C 1
ATOM 3007 O O . LYS B 1 24 ? -14.312 -49.219 -4.469 1 89.81 24 LYS B O 1
ATOM 3012 N N . ASN B 1 25 ? -13.078 -48.156 -5.988 1 88.5 25 ASN B N 1
ATOM 3013 C CA . ASN B 1 25 ? -12.961 -49.344 -6.828 1 88.5 25 ASN B CA 1
ATOM 3014 C C . ASN B 1 25 ? -11.609 -50.031 -6.648 1 88.5 25 ASN B C 1
ATOM 3016 O O . ASN B 1 25 ? -11.422 -51.156 -7.086 1 88.5 25 ASN B O 1
ATOM 3020 N N . GLY B 1 26 ? -10.68 -49.25 -6.047 1 87.81 26 GLY B N 1
ATOM 3021 C CA . GLY B 1 26 ? -9.414 -49.875 -5.684 1 87.81 26 GLY B CA 1
ATOM 3022 C C . GLY B 1 26 ? -8.234 -49.312 -6.453 1 87.81 26 GLY B C 1
ATOM 3023 O O . GLY B 1 26 ? -7.148 -49.125 -5.895 1 87.81 26 GLY B O 1
ATOM 3024 N N . SER B 1 27 ? -8.477 -49.219 -7.789 1 92.81 27 SER B N 1
ATOM 3025 C CA . SER B 1 27 ? -7.379 -48.719 -8.617 1 92.81 27 SER B CA 1
ATOM 3026 C C . SER B 1 27 ? -7.895 -48.156 -9.93 1 92.81 27 SER B C 1
ATOM 3028 O O . SER B 1 27 ? -9.07 -48.281 -10.258 1 92.81 27 SER B O 1
ATOM 3030 N N . ALA B 1 28 ? -6.945 -47.469 -10.594 1 95.62 28 ALA B N 1
ATOM 3031 C CA . ALA B 1 28 ? -7.289 -46.969 -11.93 1 95.62 28 ALA B CA 1
ATOM 3032 C C . ALA B 1 28 ? -7.629 -48.125 -12.867 1 95.62 28 ALA B C 1
ATOM 3034 O O . ALA B 1 28 ? -8.5 -48 -13.734 1 95.62 28 ALA B O 1
ATOM 3035 N N . GLU B 1 29 ? -6.906 -49.219 -12.719 1 95.5 29 GLU B N 1
ATOM 3036 C CA . GLU B 1 29 ? -7.184 -50.406 -13.508 1 95.5 29 GLU B CA 1
ATOM 3037 C C . GLU B 1 29 ? -8.602 -50.938 -13.25 1 95.5 29 GLU B C 1
ATOM 3039 O O . GLU B 1 29 ? -9.32 -51.25 -14.195 1 95.5 29 GLU B O 1
ATOM 3044 N N . ALA B 1 30 ? -8.938 -50.938 -11.992 1 93.19 30 ALA B N 1
ATOM 3045 C CA . ALA B 1 30 ? -10.289 -51.375 -11.641 1 93.19 30 ALA B CA 1
ATOM 3046 C C . ALA B 1 30 ? -11.336 -50.438 -12.25 1 93.19 30 ALA B C 1
ATOM 3048 O O . ALA B 1 30 ? -12.391 -50.906 -12.703 1 93.19 30 ALA B O 1
ATOM 3049 N N . VAL B 1 31 ? -11.047 -49.219 -12.234 1 93.94 31 VAL B N 1
ATOM 3050 C CA . VAL B 1 31 ? -11.961 -48.219 -12.812 1 93.94 31 VAL B CA 1
ATOM 3051 C C . VAL B 1 31 ? -12.07 -48.469 -14.32 1 93.94 31 VAL B C 1
ATOM 3053 O O . VAL B 1 31 ? -13.156 -48.344 -14.898 1 93.94 31 VAL B O 1
ATOM 3056 N N . TYR B 1 32 ? -10.93 -48.781 -14.953 1 94.19 32 TYR B N 1
ATOM 3057 C CA . TYR B 1 32 ? -10.883 -49.031 -16.391 1 94.19 32 TYR B CA 1
ATOM 3058 C C . TYR B 1 32 ? -11.805 -50.188 -16.766 1 94.19 32 TYR B C 1
ATOM 3060 O O . TYR B 1 32 ? -12.469 -50.156 -17.797 1 94.19 32 TYR B O 1
ATOM 3068 N N . TYR B 1 33 ? -11.891 -51.125 -15.938 1 91.94 33 TYR B N 1
ATOM 3069 C CA . TYR B 1 33 ? -12.641 -52.344 -16.266 1 91.94 33 TYR B CA 1
ATOM 3070 C C . TYR B 1 33 ? -14.008 -52.344 -15.586 1 91.94 33 TYR B C 1
ATOM 3072 O O . TYR B 1 33 ? -14.695 -53.375 -15.555 1 91.94 33 TYR B O 1
ATOM 3080 N N . ILE B 1 34 ? -14.328 -51.219 -15.102 1 87.56 34 ILE B N 1
ATOM 3081 C CA . ILE B 1 34 ? -15.609 -51.156 -14.398 1 87.56 34 ILE B CA 1
ATOM 3082 C C . ILE B 1 34 ? -16.75 -51.438 -15.367 1 87.56 34 ILE B C 1
ATOM 3084 O O . ILE B 1 34 ? -16.766 -50.938 -16.5 1 87.56 34 ILE B O 1
ATOM 3088 N N . GLU B 1 35 ? -17.531 -52.281 -14.977 1 82.81 35 GLU B N 1
ATOM 3089 C CA . GLU B 1 35 ? -18.688 -52.656 -15.789 1 82.81 35 GLU B CA 1
ATOM 3090 C C . GLU B 1 35 ? -19.906 -51.812 -15.406 1 82.81 35 GLU B C 1
ATOM 3092 O O . GLU B 1 35 ? -19.875 -51.062 -14.43 1 82.81 35 GLU B O 1
ATOM 3097 N N . GLU B 1 36 ? -20.938 -51.938 -16.234 1 80.12 36 GLU B N 1
ATOM 3098 C CA . GLU B 1 36 ? -22.188 -51.188 -16.031 1 80.12 36 GLU B CA 1
ATOM 3099 C C . GLU B 1 36 ? -22.797 -51.5 -14.672 1 80.12 36 GLU B C 1
ATOM 3101 O O . GLU B 1 36 ? -23.562 -50.688 -14.141 1 80.12 36 GLU B O 1
ATOM 3106 N N . LYS B 1 37 ? -22.375 -52.531 -14.203 1 76.81 37 LYS B N 1
ATOM 3107 C CA . LYS B 1 37 ? -22.875 -52.938 -12.891 1 76.81 37 LYS B CA 1
ATOM 3108 C C . LYS B 1 37 ? -22.453 -51.906 -11.82 1 76.81 37 LYS B C 1
ATOM 3110 O O . LYS B 1 37 ? -23.109 -51.812 -10.773 1 76.81 37 LYS B O 1
ATOM 3115 N N . GLY B 1 38 ? -21.391 -51.25 -12.031 1 74.56 38 GLY B N 1
ATOM 3116 C CA . GLY B 1 38 ? -20.938 -50.219 -11.109 1 74.56 38 GLY B CA 1
ATOM 3117 C C . GLY B 1 38 ? -21.938 -49.125 -10.891 1 74.56 38 GLY B C 1
ATOM 3118 O O . GLY B 1 38 ? -21.953 -48.469 -9.844 1 74.56 38 GLY B O 1
ATOM 3119 N N . ILE B 1 39 ? -22.766 -48.906 -11.797 1 77.69 39 ILE B N 1
ATOM 3120 C CA . ILE B 1 39 ? -23.844 -47.906 -11.711 1 77.69 39 ILE B CA 1
ATOM 3121 C C . ILE B 1 39 ? -24.859 -48.344 -10.648 1 77.69 39 ILE B C 1
ATOM 3123 O O . ILE B 1 39 ? -25.266 -47.531 -9.805 1 77.69 39 ILE B O 1
ATOM 3127 N N . ARG B 1 40 ? -25.031 -49.531 -10.758 1 71.19 40 ARG B N 1
ATOM 3128 C CA . ARG B 1 40 ? -25.984 -50.094 -9.805 1 71.19 40 ARG B CA 1
ATOM 3129 C C . ARG B 1 40 ? -25.438 -50.062 -8.383 1 71.19 40 ARG B C 1
ATOM 3131 O O . ARG B 1 40 ? -26.172 -49.781 -7.434 1 71.19 40 ARG B O 1
ATOM 3138 N N . GLU B 1 41 ? -24.219 -50.25 -8.297 1 78 41 GLU B N 1
ATOM 3139 C CA . GLU B 1 41 ? -23.562 -50.25 -6.988 1 78 41 GLU B CA 1
ATOM 3140 C C . GLU B 1 41 ? -23.25 -48.844 -6.508 1 78 41 GLU B C 1
ATOM 3142 O O . GLU B 1 41 ? -22.703 -48.656 -5.426 1 78 41 GLU B O 1
ATOM 3147 N N . GLN B 1 42 ? -23.594 -47.875 -7.262 1 76 42 GLN B N 1
ATOM 3148 C CA . GLN B 1 42 ? -23.547 -46.438 -6.953 1 76 42 GLN B CA 1
ATOM 3149 C C . GLN B 1 42 ? -22.109 -45.969 -6.762 1 76 42 GLN B C 1
ATOM 3151 O O . GLN B 1 42 ? -21.844 -45.094 -5.945 1 76 42 GLN B O 1
ATOM 3156 N N . THR B 1 43 ? -21.297 -46.688 -7.473 1 79 43 THR B N 1
ATOM 3157 C CA . THR B 1 43 ? -19.906 -46.25 -7.398 1 79 43 THR B CA 1
ATOM 3158 C C . THR B 1 43 ? -19.578 -45.25 -8.516 1 79 43 THR B C 1
ATOM 3160 O O . THR B 1 43 ? -18.609 -44.5 -8.43 1 79 43 THR B O 1
ATOM 3163 N N . ILE B 1 44 ? -20.406 -45.375 -9.516 1 83.94 44 ILE B N 1
ATOM 3164 C CA . ILE B 1 44 ? -20.234 -44.469 -10.656 1 83.94 44 ILE B CA 1
ATOM 3165 C C . ILE B 1 44 ? -21.609 -44.031 -11.188 1 83.94 44 ILE B C 1
ATOM 3167 O O . ILE B 1 44 ? -22.594 -44.781 -11.055 1 83.94 44 ILE B O 1
ATOM 3171 N N . THR B 1 45 ? -21.672 -42.906 -11.68 1 89.12 45 THR B N 1
ATOM 3172 C CA . THR B 1 45 ? -22.922 -42.438 -12.281 1 89.12 45 THR B CA 1
ATOM 3173 C C . THR B 1 45 ? -23.016 -42.906 -13.734 1 89.12 45 THR B C 1
ATOM 3175 O O . THR B 1 45 ? -22.016 -43.281 -14.336 1 89.12 45 THR B O 1
ATOM 3178 N N . GLU B 1 46 ? -24.234 -42.844 -14.227 1 90.12 46 GLU B N 1
ATOM 3179 C CA . GLU B 1 46 ? -24.422 -43.219 -15.625 1 90.12 46 GLU B CA 1
ATOM 3180 C C . GLU B 1 46 ? -23.609 -42.312 -16.562 1 90.12 46 GLU B C 1
ATOM 3182 O O . GLU B 1 46 ? -23 -42.781 -17.516 1 90.12 46 GLU B O 1
ATOM 3187 N N . LYS B 1 47 ? -23.625 -41.125 -16.266 1 92.31 47 LYS B N 1
ATOM 3188 C CA . LYS B 1 47 ? -22.859 -40.156 -17.062 1 92.31 47 LYS B CA 1
ATOM 3189 C C . LYS B 1 47 ? -21.375 -40.469 -17.016 1 92.31 47 LYS B C 1
ATOM 3191 O O . LYS B 1 47 ? -20.703 -40.469 -18.047 1 92.31 47 LYS B O 1
ATOM 3196 N N . GLU B 1 48 ? -20.891 -40.719 -15.898 1 92.19 48 GLU B N 1
ATOM 3197 C CA . GLU B 1 48 ? -19.484 -41.062 -15.727 1 92.19 48 GLU B CA 1
ATOM 3198 C C . GLU B 1 48 ? -19.125 -42.344 -16.469 1 92.19 48 GLU B C 1
ATOM 3200 O O . GLU B 1 48 ? -18.062 -42.469 -17.062 1 92.19 48 GLU B O 1
ATOM 3205 N N . TRP B 1 49 ? -20 -43.25 -16.344 1 91.25 49 TRP B N 1
ATOM 3206 C CA . TRP B 1 49 ? -19.766 -44.531 -17.016 1 91.25 49 TRP B CA 1
ATOM 3207 C C . TRP B 1 49 ? -19.641 -44.344 -18.516 1 91.25 49 TRP B C 1
ATOM 3209 O O . TRP B 1 49 ? -18.781 -44.938 -19.156 1 91.25 49 TRP B O 1
ATOM 3219 N N . GLU B 1 50 ? -20.5 -43.531 -19.062 1 93 50 GLU B N 1
ATOM 3220 C CA . GLU 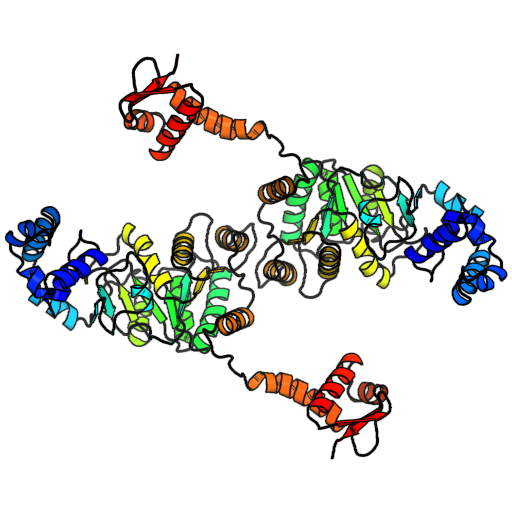B 1 50 ? -20.469 -43.25 -20.5 1 93 50 GLU B CA 1
ATOM 3221 C C . GLU B 1 50 ? -19.156 -42.562 -20.875 1 93 50 GLU B C 1
ATOM 3223 O O . GLU B 1 50 ? -18.562 -42.875 -21.906 1 93 50 GLU B O 1
ATOM 3228 N N . ILE B 1 51 ? -18.719 -41.625 -20.078 1 94.81 51 ILE B N 1
ATOM 3229 C CA . ILE B 1 51 ? -17.469 -40.906 -20.328 1 94.81 51 ILE B CA 1
ATOM 3230 C C . ILE B 1 51 ? -16.297 -41.875 -20.328 1 94.81 51 ILE B C 1
ATOM 3232 O O . ILE B 1 51 ? -15.453 -41.844 -21.234 1 94.81 51 ILE B O 1
ATOM 3236 N N . LEU B 1 52 ? -16.281 -42.75 -19.359 1 94.5 52 LEU B N 1
ATOM 3237 C CA . LEU B 1 52 ? -15.188 -43.719 -19.219 1 94.5 52 LEU B CA 1
ATOM 3238 C C . LEU B 1 52 ? -15.172 -44.688 -20.391 1 94.5 52 LEU B C 1
ATOM 3240 O O . LEU B 1 52 ? -14.117 -45 -20.953 1 94.5 52 LEU B O 1
ATOM 3244 N N . LYS B 1 53 ? -16.328 -45.094 -20.75 1 93.25 53 LYS B N 1
ATOM 3245 C CA . LYS B 1 53 ? -16.469 -46.031 -21.875 1 93.25 53 LYS B CA 1
ATOM 3246 C C . LYS B 1 53 ? -15.969 -45.406 -23.172 1 93.25 53 LYS B C 1
ATOM 3248 O O . LYS B 1 53 ? -15.227 -46.062 -23.922 1 93.25 53 LYS B O 1
ATOM 3253 N N . GLU B 1 54 ? -16.375 -44.281 -23.406 1 94.94 54 GLU B N 1
ATOM 3254 C CA . GLU B 1 54 ? -15.969 -43.562 -24.625 1 94.94 54 GLU B CA 1
ATOM 3255 C C . GLU B 1 54 ? -14.469 -43.281 -24.625 1 94.94 54 GLU B C 1
ATOM 3257 O O . GLU B 1 54 ? -13.82 -43.312 -25.672 1 94.94 54 GLU B O 1
ATOM 3262 N N . SER B 1 55 ? -13.914 -42.938 -23.5 1 95.25 55 SER B N 1
ATOM 3263 C CA . SER B 1 55 ? -12.492 -42.594 -23.375 1 95.25 55 SER B CA 1
ATOM 3264 C C . SER B 1 55 ? -11.617 -43.812 -23.734 1 95.25 55 SER B C 1
ATOM 3266 O O . SER B 1 55 ? -10.531 -43.625 -24.297 1 95.25 55 SER B O 1
ATOM 3268 N N . LYS B 1 56 ? -12.047 -45.031 -23.469 1 94.19 56 LYS B N 1
ATOM 3269 C CA . LYS B 1 56 ? -11.281 -46.25 -23.734 1 94.19 56 LYS B CA 1
ATOM 3270 C C . LYS B 1 56 ? -11.062 -46.438 -25.234 1 94.19 56 LYS B C 1
ATOM 3272 O O . LYS B 1 56 ? -10.055 -47.031 -25.641 1 94.19 56 LYS B O 1
ATOM 3277 N N . LYS B 1 57 ? -12.047 -45.938 -25.922 1 93.38 57 LYS B N 1
ATOM 3278 C CA . LYS B 1 57 ? -12.039 -46.188 -27.359 1 93.38 57 LYS B CA 1
ATOM 3279 C C . LYS B 1 57 ? -11.25 -45.094 -28.094 1 93.38 57 LYS B C 1
ATOM 3281 O O . LYS B 1 57 ? -10.984 -45.219 -29.297 1 93.38 57 LYS B O 1
ATOM 3286 N N . LYS B 1 58 ? -10.891 -44.125 -27.453 1 92.19 58 LYS B N 1
ATOM 3287 C CA . LYS B 1 58 ? -10.312 -42.938 -28.094 1 92.19 58 LYS B CA 1
ATOM 3288 C C . LYS B 1 58 ? -8.945 -43.281 -28.688 1 92.19 58 LYS B C 1
ATOM 3290 O O . LYS B 1 58 ? -8.578 -42.75 -29.75 1 92.19 58 LYS B O 1
ATOM 3295 N N . ARG B 1 59 ? -8.234 -44.094 -28.078 1 92.38 59 ARG B N 1
ATOM 3296 C CA . ARG B 1 59 ? -6.91 -44.469 -28.562 1 92.38 59 ARG B CA 1
ATOM 3297 C C . ARG B 1 59 ? -6.363 -45.688 -27.812 1 92.38 59 ARG B C 1
ATOM 3299 O O . ARG B 1 59 ? -6.996 -46.156 -26.875 1 92.38 59 ARG B O 1
ATOM 3306 N N . ASN B 1 60 ? -5.262 -46.062 -28.328 1 95 60 ASN B N 1
ATOM 3307 C CA . ASN B 1 60 ? -4.508 -47.062 -27.578 1 95 60 ASN B CA 1
ATOM 3308 C C . ASN B 1 60 ? -3.738 -46.438 -26.422 1 95 60 ASN B C 1
ATOM 3310 O O . ASN B 1 60 ? -2.662 -45.875 -26.625 1 95 60 ASN B O 1
ATOM 3314 N N . TRP B 1 61 ? -4.242 -46.656 -25.312 1 96.81 61 TRP B N 1
ATOM 3315 C CA . TRP B 1 61 ? -3.734 -45.938 -24.156 1 96.81 61 TRP B CA 1
ATOM 3316 C C . TRP B 1 61 ? -2.383 -46.469 -23.719 1 96.81 61 TRP B C 1
ATOM 3318 O O . TRP B 1 61 ? -1.535 -45.719 -23.219 1 96.81 61 TRP B O 1
ATOM 3328 N N . ARG B 1 62 ? -2.174 -47.75 -23.844 1 96.5 62 ARG B N 1
ATOM 3329 C CA . ARG B 1 62 ? -0.873 -48.312 -23.531 1 96.5 62 ARG B CA 1
ATOM 3330 C C . ARG B 1 62 ? 0.217 -47.719 -24.422 1 96.5 62 ARG B C 1
ATOM 3332 O O . ARG B 1 62 ? 1.293 -47.375 -23.938 1 96.5 62 ARG B O 1
ATOM 3339 N N . GLU B 1 63 ? -0.13 -47.656 -25.641 1 97.06 63 GLU B N 1
ATOM 3340 C CA . GLU B 1 63 ? 0.802 -47.062 -26.594 1 97.06 63 GLU B CA 1
ATOM 3341 C C . GLU B 1 63 ? 1.004 -45.562 -26.312 1 97.06 63 GLU B C 1
ATOM 3343 O O . GLU B 1 63 ? 2.125 -45.062 -26.391 1 97.06 63 GLU B O 1
ATOM 3348 N N . ALA B 1 64 ? -0.048 -44.938 -26.031 1 97.12 64 ALA B N 1
ATOM 3349 C CA . ALA B 1 64 ? 0.019 -43.5 -25.734 1 97.12 64 ALA B CA 1
ATOM 3350 C C . ALA B 1 64 ? 0.892 -43.25 -24.516 1 97.12 64 ALA B C 1
ATOM 3352 O O . ALA B 1 64 ? 1.684 -42.281 -24.5 1 97.12 64 ALA B O 1
ATOM 3353 N N . TYR B 1 65 ? 0.721 -44 -23.547 1 97.25 65 TYR B N 1
ATOM 3354 C CA . TYR B 1 65 ? 1.529 -43.906 -22.328 1 97.25 65 TYR B CA 1
ATOM 3355 C C . TYR B 1 65 ? 3.008 -44.094 -22.641 1 97.25 65 TYR B C 1
ATOM 3357 O O . TYR B 1 65 ? 3.855 -43.344 -22.188 1 97.25 65 TYR B O 1
ATOM 3365 N N . GLN B 1 66 ? 3.266 -45.094 -23.406 1 97.38 66 GLN B N 1
ATOM 3366 C CA . GLN B 1 66 ? 4.652 -45.406 -23.75 1 97.38 66 GLN B CA 1
ATOM 3367 C C . GLN B 1 66 ? 5.277 -44.25 -24.531 1 97.38 66 GLN B C 1
ATOM 3369 O O . GLN B 1 66 ? 6.441 -43.906 -24.312 1 97.38 66 GLN B O 1
ATOM 3374 N N . LYS B 1 67 ? 4.539 -43.688 -25.406 1 96.88 67 LYS B N 1
ATOM 3375 C CA . LYS B 1 67 ? 5.02 -42.531 -26.156 1 96.88 67 LYS B CA 1
ATOM 3376 C C . LYS B 1 67 ? 5.34 -41.344 -25.234 1 96.88 67 LYS B C 1
ATOM 3378 O O . LYS B 1 67 ? 6.332 -40.656 -25.438 1 96.88 67 LYS B O 1
ATOM 3383 N N . ALA B 1 68 ? 4.488 -41.125 -24.281 1 97.56 68 ALA B N 1
ATOM 3384 C CA . ALA B 1 68 ? 4.723 -40.062 -23.297 1 97.56 68 ALA B CA 1
ATOM 3385 C C . ALA B 1 68 ? 6.012 -40.312 -22.516 1 97.56 68 ALA B C 1
ATOM 3387 O O . ALA B 1 68 ? 6.82 -39.406 -22.344 1 97.56 68 ALA B O 1
ATOM 3388 N N . VAL B 1 69 ? 6.176 -41.531 -22.078 1 97.19 69 VAL B N 1
ATOM 3389 C CA . VAL B 1 69 ? 7.367 -41.938 -21.328 1 97.19 69 VAL B CA 1
ATOM 3390 C C . VAL B 1 69 ? 8.609 -41.719 -22.203 1 97.19 69 VAL B C 1
ATOM 3392 O O . VAL B 1 69 ? 9.625 -41.188 -21.719 1 97.19 69 VAL B O 1
ATOM 3395 N N . ASP B 1 70 ? 8.516 -42.062 -23.438 1 96.69 70 ASP B N 1
ATOM 3396 C CA . ASP B 1 70 ? 9.641 -41.938 -24.375 1 96.69 70 ASP B CA 1
ATOM 3397 C C . ASP B 1 70 ? 10.023 -40.5 -24.578 1 96.69 70 ASP B C 1
ATOM 3399 O O . ASP B 1 70 ? 11.18 -40.188 -24.875 1 96.69 70 ASP B O 1
ATOM 3403 N N . ARG B 1 71 ? 9.078 -39.656 -24.391 1 95.56 71 ARG B N 1
ATOM 3404 C CA . ARG B 1 71 ? 9.312 -38.25 -24.562 1 95.56 71 ARG B CA 1
ATOM 3405 C C . ARG B 1 71 ? 9.773 -37.594 -23.266 1 95.56 71 ARG B C 1
ATOM 3407 O O . ARG B 1 71 ? 9.906 -36.375 -23.188 1 95.56 71 ARG B O 1
ATOM 3414 N N . GLY B 1 72 ? 9.93 -38.375 -22.344 1 96.94 72 GLY B N 1
ATOM 3415 C CA . GLY B 1 72 ? 10.445 -37.875 -21.078 1 96.94 72 GLY B CA 1
ATOM 3416 C C . GLY B 1 72 ? 9.375 -37.312 -20.172 1 96.94 72 GLY B C 1
ATOM 3417 O O . GLY B 1 72 ? 9.68 -36.625 -19.188 1 96.94 72 GLY B O 1
ATOM 3418 N N . ILE B 1 73 ? 8.125 -37.531 -20.469 1 98.31 73 ILE B N 1
ATOM 3419 C CA . ILE B 1 73 ? 7.02 -37 -19.672 1 98.31 73 ILE B CA 1
ATOM 3420 C C . ILE B 1 73 ? 6.77 -37.906 -18.469 1 98.31 73 ILE B C 1
ATOM 3422 O O . ILE B 1 73 ? 6.66 -39.125 -18.609 1 98.31 73 ILE B O 1
ATOM 3426 N N . GLN B 1 74 ? 6.73 -37.312 -17.312 1 97.94 74 GLN B N 1
ATOM 3427 C CA . GLN B 1 74 ? 6.434 -38 -16.062 1 97.94 74 GLN B CA 1
ATOM 3428 C C . GLN B 1 74 ? 5.078 -37.594 -15.508 1 97.94 74 GLN B C 1
ATOM 3430 O O . GLN B 1 74 ? 4.469 -36.625 -16 1 97.94 74 GLN B O 1
ATOM 3435 N N . MET B 1 75 ? 4.625 -38.406 -14.5 1 97.56 75 MET B N 1
ATOM 3436 C CA . MET B 1 75 ? 3.328 -38.094 -13.891 1 97.56 75 MET B CA 1
ATOM 3437 C C . MET B 1 75 ? 3.428 -38.094 -12.375 1 97.56 75 MET B C 1
ATOM 3439 O O . MET B 1 75 ? 4.078 -38.969 -11.789 1 97.56 75 MET B O 1
ATOM 3443 N N . ALA B 1 76 ? 2.891 -37.094 -11.773 1 97.62 76 ALA B N 1
ATOM 3444 C CA . ALA B 1 76 ? 2.66 -37.062 -10.336 1 97.62 76 ALA B CA 1
ATOM 3445 C C . ALA B 1 76 ? 1.18 -37.281 -10.008 1 97.62 76 ALA B C 1
ATOM 3447 O O . ALA B 1 76 ? 0.351 -36.406 -10.336 1 97.62 76 ALA B O 1
ATOM 3448 N N . VAL B 1 77 ? 0.866 -38.344 -9.336 1 96.88 77 VAL B N 1
ATOM 3449 C CA . VAL B 1 77 ? -0.526 -38.719 -9.133 1 96.88 77 VAL B CA 1
ATOM 3450 C C . VAL B 1 77 ? -0.949 -38.406 -7.703 1 96.88 77 VAL B C 1
ATOM 3452 O O . VAL B 1 77 ? -0.206 -38.688 -6.754 1 96.88 77 VAL B O 1
ATOM 3455 N N . ARG B 1 78 ? -2.086 -37.844 -7.609 1 95.75 78 ARG B N 1
ATOM 3456 C CA . ARG B 1 78 ? -2.617 -37.469 -6.301 1 95.75 78 ARG B CA 1
ATOM 3457 C C . ARG B 1 78 ? -2.686 -38.688 -5.379 1 95.75 78 ARG B C 1
ATOM 3459 O O . ARG B 1 78 ? -3.125 -39.781 -5.789 1 95.75 78 ARG B O 1
ATOM 3466 N N . GLY B 1 79 ? -2.201 -38.5 -4.129 1 91.62 79 GLY B N 1
ATOM 3467 C CA . GLY B 1 79 ? -2.166 -39.625 -3.178 1 91.62 79 GLY B CA 1
ATOM 3468 C C . GLY B 1 79 ? -0.831 -40.344 -3.148 1 91.62 79 GLY B C 1
ATOM 3469 O O . GLY B 1 79 ? -0.585 -41.156 -2.27 1 91.62 79 GLY B O 1
ATOM 3470 N N . GLN B 1 80 ? -0.069 -40.062 -4.113 1 91.94 80 GLN B N 1
ATOM 3471 C CA . GLN B 1 80 ? 1.27 -40.625 -4.152 1 91.94 80 GLN B CA 1
ATOM 3472 C C . GLN B 1 80 ? 2.314 -39.625 -3.662 1 91.94 80 GLN B C 1
ATOM 3474 O O . GLN B 1 80 ? 2.045 -38.438 -3.586 1 91.94 80 GLN B O 1
ATOM 3479 N N . LYS B 1 81 ? 3.51 -40.062 -3.43 1 91.56 81 LYS B N 1
ATOM 3480 C CA . LYS B 1 81 ? 4.555 -39.281 -2.781 1 91.56 81 LYS B CA 1
ATOM 3481 C C . LYS B 1 81 ? 5.039 -38.156 -3.689 1 91.56 81 LYS B C 1
ATOM 3483 O O . LYS B 1 81 ? 5.438 -37.094 -3.211 1 91.56 81 LYS B O 1
ATOM 3488 N N . ASN B 1 82 ? 4.973 -38.344 -4.957 1 92.81 82 ASN B N 1
ATOM 3489 C CA . ASN B 1 82 ? 5.559 -37.375 -5.871 1 92.81 82 ASN B CA 1
ATOM 3490 C C . ASN B 1 82 ? 4.574 -36.25 -6.199 1 92.81 82 ASN B C 1
ATOM 3492 O O . ASN B 1 82 ? 4.934 -35.281 -6.867 1 92.81 82 ASN B O 1
ATOM 3496 N N . TYR B 1 83 ? 3.34 -36.406 -5.723 1 96.75 83 TYR B N 1
ATOM 3497 C CA . TYR B 1 83 ? 2.379 -35.312 -5.875 1 96.75 83 TYR B CA 1
ATOM 3498 C C . TYR B 1 83 ? 2.594 -34.25 -4.809 1 96.75 83 TYR B C 1
ATOM 3500 O O . TYR B 1 83 ? 2.703 -34.562 -3.621 1 96.75 83 TYR B O 1
ATOM 3508 N N . PRO B 1 84 ? 2.705 -33 -5.227 1 96.62 84 PRO B N 1
ATOM 3509 C CA . PRO B 1 84 ? 2.988 -31.969 -4.227 1 96.62 84 PRO B CA 1
ATOM 3510 C C . PRO B 1 84 ? 1.959 -31.938 -3.102 1 96.62 84 PRO B C 1
ATOM 3512 O O . PRO B 1 84 ? 0.764 -31.766 -3.355 1 96.62 84 PRO B O 1
ATOM 3515 N N . LYS B 1 85 ? 2.373 -32.031 -1.891 1 95.12 85 LYS B N 1
ATOM 3516 C CA . LYS B 1 85 ? 1.495 -32.031 -0.724 1 95.12 85 LYS B CA 1
ATOM 3517 C C . LYS B 1 85 ? 0.67 -30.75 -0.636 1 95.12 85 LYS B C 1
ATOM 3519 O O . LYS B 1 85 ? -0.507 -30.797 -0.273 1 95.12 85 LYS B O 1
ATOM 3524 N N . ARG B 1 86 ? 1.26 -29.672 -0.97 1 94.38 86 ARG B N 1
ATOM 3525 C CA . ARG B 1 86 ? 0.59 -28.375 -0.878 1 94.38 86 ARG B CA 1
ATOM 3526 C C . ARG B 1 86 ? -0.609 -28.312 -1.818 1 94.38 86 ARG B C 1
ATOM 3528 O O . ARG B 1 86 ? -1.558 -27.562 -1.574 1 94.38 86 ARG B O 1
ATOM 3535 N N . LEU B 1 87 ? -0.601 -29.078 -2.85 1 96.44 87 LEU B N 1
ATOM 3536 C CA . LEU B 1 87 ? -1.738 -29.125 -3.762 1 96.44 87 LEU B CA 1
ATOM 3537 C C . LEU B 1 87 ? -2.826 -30.047 -3.238 1 96.44 87 LEU B C 1
ATOM 3539 O O . LEU B 1 87 ? -4.012 -29.828 -3.473 1 96.44 87 LEU B O 1
ATOM 3543 N N . GLU B 1 88 ? -2.393 -31.062 -2.611 1 93.19 88 GLU B N 1
ATOM 3544 C CA . GLU B 1 88 ? -3.334 -32.062 -2.125 1 93.19 88 GLU B CA 1
ATOM 3545 C C . GLU B 1 88 ? -4.34 -31.453 -1.152 1 93.19 88 GLU B C 1
ATOM 3547 O O . GLU B 1 88 ? -5.492 -31.891 -1.089 1 93.19 88 GLU B O 1
ATOM 3552 N N . GLU B 1 89 ? -4.004 -30.438 -0.49 1 88.88 89 GLU B N 1
ATOM 3553 C CA . GLU B 1 89 ? -4.824 -29.812 0.541 1 88.88 89 GLU B CA 1
ATOM 3554 C C . GLU B 1 89 ? -5.828 -28.844 -0.071 1 88.88 89 GLU B C 1
ATOM 3556 O O . GLU B 1 89 ? -6.742 -28.375 0.611 1 88.88 89 GLU B O 1
ATOM 3561 N N . LEU B 1 90 ? -5.676 -28.609 -1.276 1 94.56 90 LEU B N 1
ATOM 3562 C CA . LEU B 1 90 ? -6.492 -27.594 -1.929 1 94.56 90 LEU B CA 1
ATOM 3563 C C . LEU B 1 90 ? -7.621 -28.234 -2.729 1 94.56 90 LEU B C 1
ATOM 3565 O O . LEU B 1 90 ? -7.477 -29.344 -3.234 1 94.56 90 LEU B O 1
ATOM 3569 N N . ALA B 1 91 ? -8.664 -27.5 -2.877 1 90.88 91 ALA B N 1
ATOM 3570 C CA . ALA B 1 91 ? -9.805 -27.969 -3.67 1 90.88 91 ALA B CA 1
ATOM 3571 C C . ALA B 1 91 ? -9.547 -27.766 -5.16 1 90.88 91 ALA B C 1
ATOM 3573 O O . ALA B 1 91 ? -8.844 -26.828 -5.559 1 90.88 91 ALA B O 1
ATOM 3574 N N . GLY B 1 92 ? -10.062 -28.656 -5.934 1 93.31 92 GLY B N 1
ATOM 3575 C CA . GLY B 1 92 ? -10.07 -28.453 -7.375 1 93.31 92 GLY B CA 1
ATOM 3576 C C . GLY B 1 92 ? -8.758 -28.828 -8.039 1 93.31 92 GLY B C 1
ATOM 3577 O O . GLY B 1 92 ? -8.477 -28.406 -9.164 1 93.31 92 GLY B O 1
ATOM 3578 N N . MET B 1 93 ? -8.008 -29.578 -7.328 1 96.44 93 MET B N 1
ATOM 3579 C CA . MET B 1 93 ? -6.707 -29.953 -7.887 1 96.44 93 MET B CA 1
ATOM 3580 C C . MET B 1 93 ? -6.824 -31.188 -8.766 1 96.44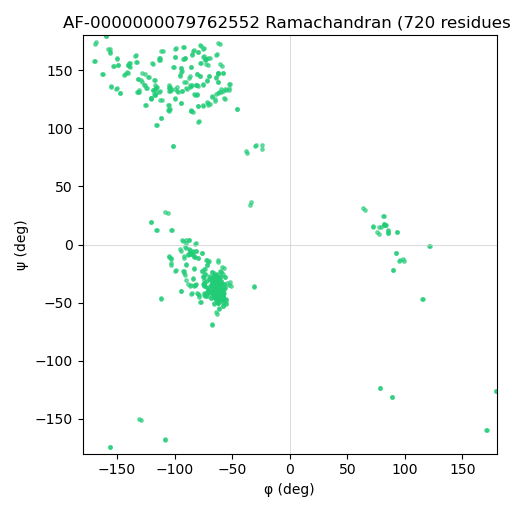 93 MET B C 1
ATOM 3582 O O . MET B 1 93 ? -7.742 -32 -8.594 1 96.44 93 MET B O 1
ATOM 3586 N N . PRO B 1 94 ? -5.941 -31.312 -9.734 1 97.06 94 PRO B N 1
ATOM 3587 C CA . PRO B 1 94 ? -6.051 -32.406 -10.703 1 97.06 94 PRO B CA 1
ATOM 3588 C C . PRO B 1 94 ? -5.688 -33.75 -10.102 1 97.06 94 PRO B C 1
ATOM 3590 O O . PRO B 1 94 ? -4.996 -33.812 -9.078 1 97.06 94 PRO B O 1
ATOM 3593 N N . TYR B 1 95 ? -6.172 -34.781 -10.789 1 97.12 95 TYR B N 1
ATOM 3594 C CA . TYR B 1 95 ? -5.855 -36.156 -10.453 1 97.12 95 TYR B CA 1
ATOM 3595 C C . TYR B 1 95 ? -4.363 -36.406 -10.609 1 97.12 95 TYR B C 1
ATOM 3597 O O . TYR B 1 95 ? -3.768 -37.156 -9.805 1 97.12 95 TYR B O 1
ATOM 3605 N N . ALA B 1 96 ? -3.848 -35.812 -11.609 1 97.69 96 ALA B N 1
ATOM 3606 C CA . ALA B 1 96 ? -2.42 -36 -11.867 1 97.69 96 ALA B CA 1
ATOM 3607 C C . ALA B 1 96 ? -1.835 -34.75 -12.523 1 97.69 96 ALA B C 1
ATOM 3609 O O . ALA B 1 96 ? -2.555 -33.969 -13.18 1 97.69 96 ALA B O 1
ATOM 3610 N N . LEU B 1 97 ? -0.563 -34.594 -12.312 1 98.31 97 LEU B N 1
ATOM 3611 C CA . LEU B 1 97 ? 0.222 -33.594 -13.031 1 98.31 97 LEU B CA 1
ATOM 3612 C C . LEU B 1 97 ? 1.23 -34.25 -13.961 1 98.31 97 LEU B C 1
ATOM 3614 O O . LEU B 1 97 ? 1.91 -35.219 -13.562 1 98.31 97 LEU B O 1
ATOM 3618 N N . PHE B 1 98 ? 1.239 -33.75 -15.195 1 98.62 98 PHE B N 1
ATOM 3619 C CA . PHE B 1 98 ? 2.279 -34.156 -16.125 1 98.62 98 PHE B CA 1
ATOM 3620 C C . PHE B 1 98 ? 3.465 -33.219 -16.062 1 98.62 98 PHE B C 1
ATOM 3622 O O . PHE B 1 98 ? 3.285 -32 -15.945 1 98.62 98 PHE B O 1
ATOM 3629 N N . PHE B 1 99 ? 4.703 -33.812 -16.141 1 98.62 99 PHE B N 1
ATOM 3630 C CA . PHE B 1 99 ? 5.816 -32.875 -16.078 1 98.62 99 PHE B CA 1
ATOM 3631 C C . PHE B 1 99 ? 7.039 -33.438 -16.797 1 98.62 99 PHE B C 1
ATOM 3633 O O . PHE B 1 99 ? 7.121 -34.625 -17.047 1 98.62 99 PHE B O 1
ATOM 3640 N N . ILE B 1 100 ? 7.875 -32.594 -17.281 1 98.62 100 ILE B N 1
ATOM 3641 C CA . ILE B 1 100 ? 9.203 -32.875 -17.812 1 98.62 100 ILE B CA 1
ATOM 3642 C C . ILE B 1 100 ? 10.258 -32.188 -16.953 1 98.62 100 ILE B C 1
ATOM 3644 O O . ILE B 1 100 ? 10.117 -31.016 -16.609 1 98.62 100 ILE B O 1
ATOM 3648 N N . GLY B 1 101 ? 11.344 -32.844 -16.594 1 98 101 GLY B N 1
ATOM 3649 C CA . GLY B 1 101 ? 12.305 -32.344 -15.633 1 98 101 GLY B CA 1
ATOM 3650 C C . GLY B 1 101 ? 11.977 -32.719 -14.203 1 98 101 GLY B C 1
ATOM 3651 O O . GLY B 1 101 ? 11.734 -33.906 -13.914 1 98 101 GLY B O 1
ATOM 3652 N N . GLU B 1 102 ? 12.008 -31.766 -13.336 1 97.62 102 GLU B N 1
ATOM 3653 C CA . GLU B 1 102 ? 11.789 -32.031 -11.914 1 97.62 102 GLU B CA 1
ATOM 3654 C C . GLU B 1 102 ? 10.492 -31.391 -11.43 1 97.62 102 GLU B C 1
ATOM 3656 O O . GLU B 1 102 ? 9.945 -30.516 -12.086 1 97.62 102 GLU B O 1
ATOM 3661 N N . MET B 1 103 ? 10.047 -31.938 -10.297 1 97.38 103 MET B N 1
ATOM 3662 C CA . MET B 1 103 ? 8.984 -31.281 -9.539 1 97.38 103 MET B CA 1
ATOM 3663 C C . MET B 1 103 ? 9.555 -30.375 -8.461 1 97.38 103 MET B C 1
ATOM 3665 O O . MET B 1 103 ? 10.648 -30.625 -7.941 1 97.38 103 MET B O 1
ATOM 3669 N N . PRO B 1 104 ? 8.805 -29.297 -8.164 1 97.56 104 PRO B N 1
ATOM 3670 C CA . PRO 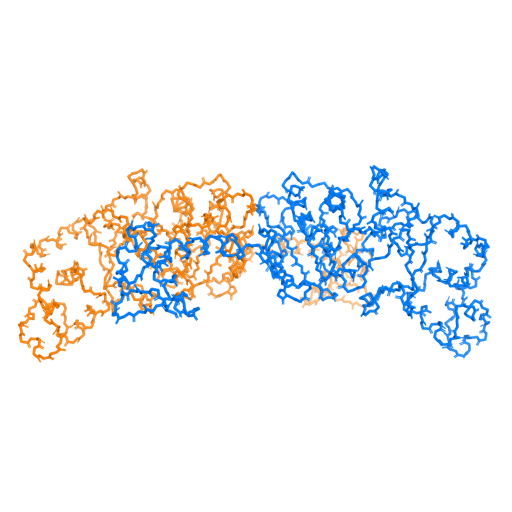B 1 104 ? 9.273 -28.531 -7.012 1 97.56 104 PRO B CA 1
ATOM 3671 C C . PRO B 1 104 ? 9.477 -29.391 -5.77 1 97.56 104 PRO B C 1
ATOM 3673 O O . PRO B 1 104 ? 8.664 -30.281 -5.492 1 97.56 104 PRO B O 1
ATOM 3676 N N . GLN B 1 105 ? 10.555 -29.141 -5.078 1 95.5 105 GLN B N 1
ATOM 3677 C CA . GLN B 1 105 ? 10.898 -29.938 -3.914 1 95.5 105 GLN B CA 1
ATOM 3678 C C . GLN B 1 105 ? 10.109 -29.516 -2.684 1 95.5 105 GLN B C 1
ATOM 3680 O O . GLN B 1 105 ? 9.984 -28.312 -2.412 1 95.5 105 GLN B O 1
ATOM 3685 N N . GLU B 1 106 ? 9.656 -30.562 -1.994 1 92.81 106 GLU B N 1
ATOM 3686 C CA . GLU B 1 106 ? 8.969 -30.297 -0.73 1 92.81 106 GLU B CA 1
ATOM 3687 C C . GLU B 1 106 ? 9.945 -29.797 0.331 1 92.81 106 GLU B C 1
ATOM 3689 O O . GLU B 1 106 ? 11.109 -30.203 0.362 1 92.81 106 GLU B O 1
ATOM 3694 N N . GLY B 1 107 ? 9.508 -28.938 1.156 1 91.44 107 GLY B N 1
ATOM 3695 C CA . GLY B 1 107 ? 10.352 -28.438 2.229 1 91.44 107 GLY B CA 1
ATOM 3696 C C . GLY B 1 107 ? 11.148 -27.203 1.836 1 91.44 107 GLY B C 1
ATOM 3697 O O . GLY B 1 107 ? 11.656 -26.484 2.699 1 91.44 107 GLY B O 1
ATOM 3698 N N . ILE B 1 108 ? 11.336 -27.016 0.577 1 95.75 108 ILE B N 1
ATOM 3699 C CA . ILE B 1 108 ? 11.984 -25.797 0.098 1 95.75 108 ILE B CA 1
ATOM 3700 C C . ILE B 1 108 ? 10.93 -24.766 -0.248 1 95.75 108 ILE B C 1
ATOM 3702 O O . ILE B 1 108 ? 9.961 -25.062 -0.949 1 95.75 108 ILE B O 1
ATOM 3706 N N . PRO B 1 109 ? 11.117 -23.531 0.233 1 97.25 109 PRO B N 1
ATOM 3707 C CA . PRO B 1 109 ? 10.117 -22.5 -0.061 1 97.25 109 PRO B CA 1
ATOM 3708 C C . PRO B 1 109 ? 10.016 -22.188 -1.553 1 97.25 109 PRO B C 1
ATOM 3710 O O . PRO B 1 109 ? 11.023 -22.188 -2.26 1 97.25 109 PRO B O 1
ATOM 3713 N N . SER B 1 110 ? 8.789 -21.922 -2 1 98.44 110 SER B N 1
ATOM 3714 C CA . SER B 1 110 ? 8.523 -21.562 -3.389 1 98.44 110 SER B CA 1
ATOM 3715 C C . SER B 1 110 ? 7.75 -20.25 -3.482 1 98.44 110 SER B C 1
ATOM 3717 O O . SER B 1 110 ? 6.828 -20.016 -2.697 1 98.44 110 SER B O 1
ATOM 3719 N N . VAL B 1 111 ? 8.172 -19.422 -4.426 1 98.81 111 VAL B N 1
ATOM 3720 C CA . VAL B 1 111 ? 7.5 -18.156 -4.664 1 98.81 111 VAL B CA 1
ATOM 3721 C C . VAL B 1 111 ? 6.988 -18.109 -6.105 1 98.81 111 VAL B C 1
ATOM 3723 O O . VAL B 1 111 ? 7.738 -18.375 -7.047 1 98.81 111 VAL B O 1
ATOM 3726 N N . ALA B 1 112 ? 5.684 -17.828 -6.199 1 98.88 112 ALA B N 1
ATOM 3727 C CA . ALA B 1 112 ? 5.125 -17.609 -7.531 1 98.88 112 ALA B CA 1
ATOM 3728 C C . ALA B 1 112 ? 5.297 -16.141 -7.957 1 98.88 112 ALA B C 1
ATOM 3730 O O . ALA B 1 112 ? 5.125 -15.234 -7.145 1 98.88 112 ALA B O 1
ATOM 3731 N N . VAL B 1 113 ? 5.672 -15.93 -9.18 1 98.94 113 VAL B N 1
ATOM 3732 C CA . VAL B 1 113 ? 5.84 -14.586 -9.742 1 98.94 113 VAL B CA 1
ATOM 3733 C C . VAL B 1 113 ? 5 -14.445 -11.008 1 98.94 113 VAL B C 1
ATOM 3735 O O . VAL B 1 113 ? 5.16 -15.211 -11.953 1 98.94 113 VAL B O 1
ATOM 3738 N N . VAL B 1 114 ? 4.07 -13.477 -10.977 1 98.75 114 VAL B N 1
ATOM 3739 C CA . VAL B 1 114 ? 3.182 -13.273 -12.117 1 98.75 114 VAL B CA 1
ATOM 3740 C C . VAL B 1 114 ? 3.098 -11.781 -12.453 1 98.75 114 VAL B C 1
ATOM 3742 O O . VAL B 1 114 ? 3.49 -10.938 -11.641 1 98.75 114 VAL B O 1
ATOM 3745 N N . GLY B 1 115 ? 2.629 -11.516 -13.641 1 98.31 115 GLY B N 1
ATOM 3746 C CA . GLY B 1 115 ? 2.451 -10.133 -14.047 1 98.31 115 GLY B CA 1
ATOM 3747 C C . GLY B 1 115 ? 2.117 -9.977 -15.516 1 98.31 115 GLY B C 1
ATOM 3748 O O . GLY B 1 115 ? 1.724 -10.945 -16.172 1 98.31 115 GLY B O 1
ATOM 3749 N N . ALA B 1 116 ? 2.35 -8.797 -16.031 1 97.56 116 ALA B N 1
ATOM 3750 C CA . ALA B 1 116 ? 1.917 -8.406 -17.359 1 97.56 116 ALA B CA 1
ATOM 3751 C C . ALA B 1 116 ? 2.746 -9.109 -18.438 1 97.56 116 ALA B C 1
ATOM 3753 O O . ALA B 1 116 ? 3.963 -9.242 -18.297 1 97.56 116 ALA B O 1
ATOM 3754 N N . ARG B 1 117 ? 2.088 -9.531 -19.547 1 95.5 117 ARG B N 1
ATOM 3755 C CA . ARG B 1 117 ? 2.762 -10.117 -20.688 1 95.5 117 ARG B CA 1
ATOM 3756 C C . ARG B 1 117 ? 3.572 -9.07 -21.453 1 95.5 117 ARG B C 1
ATOM 3758 O O . ARG B 1 117 ? 4.629 -9.375 -22 1 95.5 117 ARG B O 1
ATOM 3765 N N . ARG B 1 118 ? 2.953 -7.93 -21.547 1 95.56 118 ARG B N 1
ATOM 3766 C CA . ARG B 1 118 ? 3.672 -6.762 -22.047 1 95.56 118 ARG B CA 1
ATOM 3767 C C . ARG B 1 118 ? 4.098 -5.848 -20.906 1 95.56 118 ARG B C 1
ATOM 3769 O O . ARG B 1 118 ? 3.43 -4.855 -20.625 1 95.56 118 ARG B O 1
ATOM 3776 N N . CYS B 1 119 ? 5.207 -6.152 -20.328 1 95.75 119 CYS B N 1
ATOM 3777 C CA . CYS B 1 119 ? 5.613 -5.461 -19.109 1 95.75 119 CYS B CA 1
ATOM 3778 C C . CYS B 1 119 ? 6.469 -4.242 -19.438 1 95.75 119 CYS B C 1
ATOM 3780 O O . CYS B 1 119 ? 6.941 -4.094 -20.562 1 95.75 119 CYS B O 1
ATOM 3782 N N . SER B 1 120 ? 6.574 -3.314 -18.5 1 97.62 120 SER B N 1
ATOM 3783 C CA . SER B 1 120 ? 7.41 -2.123 -18.625 1 97.62 120 SER B CA 1
ATOM 3784 C C . SER B 1 120 ? 8.852 -2.422 -18.234 1 97.62 120 SER B C 1
ATOM 3786 O O . SER B 1 120 ? 9.148 -3.498 -17.719 1 97.62 120 SER B O 1
ATOM 3788 N N . SER B 1 121 ? 9.742 -1.448 -18.594 1 97.88 121 SER B N 1
ATOM 3789 C CA . SER B 1 121 ? 11.125 -1.564 -18.156 1 97.88 121 SER B CA 1
ATOM 3790 C C . SER B 1 121 ? 11.227 -1.615 -16.641 1 97.88 121 SER B C 1
ATOM 3792 O O . SER B 1 121 ? 12.094 -2.303 -16.078 1 97.88 121 SER B O 1
ATOM 3794 N N . TYR B 1 122 ? 10.336 -0.906 -15.977 1 97.81 122 TYR B N 1
ATOM 3795 C CA . TYR B 1 122 ? 10.273 -0.921 -14.516 1 97.81 122 TYR B CA 1
ATOM 3796 C C . TYR B 1 122 ? 9.945 -2.316 -14 1 97.81 122 TYR B C 1
ATOM 3798 O O . TYR B 1 122 ? 10.641 -2.844 -13.133 1 97.81 122 TYR B O 1
ATOM 3806 N N . GLY B 1 123 ? 8.914 -2.932 -14.531 1 98.19 123 GLY B N 1
ATOM 3807 C CA . GLY B 1 123 ? 8.523 -4.281 -14.148 1 98.19 123 GLY B CA 1
ATOM 3808 C C . GLY B 1 123 ? 9.609 -5.309 -14.398 1 98.19 123 GLY B C 1
ATOM 3809 O O . GLY B 1 123 ? 9.852 -6.18 -13.555 1 98.19 123 GLY B O 1
ATOM 3810 N N . GLU B 1 124 ? 10.195 -5.152 -15.523 1 98.06 124 GLU B N 1
ATOM 3811 C CA . GLU B 1 124 ? 11.266 -6.074 -15.891 1 98.06 124 GLU B CA 1
ATOM 3812 C C . GLU B 1 124 ? 12.438 -5.977 -14.914 1 98.06 124 GLU B C 1
ATOM 3814 O O . GLU B 1 124 ? 12.906 -6.992 -14.398 1 98.06 124 GLU B O 1
ATOM 3819 N N . LYS B 1 125 ? 12.859 -4.801 -14.688 1 98.19 125 LYS B N 1
ATOM 3820 C CA . LYS B 1 125 ? 14.008 -4.559 -13.812 1 98.19 125 LYS B CA 1
ATOM 3821 C C . LYS B 1 125 ? 13.734 -5.062 -12.398 1 98.19 125 LYS B C 1
ATOM 3823 O O . LYS B 1 125 ? 14.578 -5.723 -11.797 1 98.19 125 LYS B O 1
ATOM 3828 N N . MET B 1 126 ? 12.609 -4.777 -11.906 1 98.69 126 MET B N 1
ATOM 3829 C CA . MET B 1 126 ? 12.289 -5.164 -10.539 1 98.69 126 MET B CA 1
ATOM 3830 C C . MET B 1 126 ? 12.094 -6.676 -10.438 1 98.69 126 MET B C 1
ATOM 3832 O O . MET B 1 126 ? 12.461 -7.281 -9.43 1 98.69 126 MET B O 1
ATOM 3836 N N . THR B 1 127 ? 11.477 -7.297 -11.445 1 98.88 127 THR B N 1
ATOM 3837 C CA . THR B 1 127 ? 11.344 -8.75 -11.453 1 98.88 127 THR B CA 1
ATOM 3838 C C . THR B 1 127 ? 12.711 -9.422 -11.398 1 98.88 127 THR B C 1
ATOM 3840 O O . THR B 1 127 ? 12.93 -10.344 -10.602 1 98.88 127 THR B O 1
ATOM 3843 N N . LEU B 1 128 ? 13.602 -8.922 -12.227 1 98.69 128 LEU B N 1
ATOM 3844 C CA . LEU B 1 128 ? 14.953 -9.461 -12.242 1 98.69 128 LEU B CA 1
ATOM 3845 C C . LEU B 1 128 ? 15.586 -9.367 -10.859 1 98.69 128 LEU B C 1
ATOM 3847 O O . LEU B 1 128 ? 16.109 -10.359 -10.336 1 98.69 128 LEU B O 1
ATOM 3851 N N . ARG B 1 129 ? 15.484 -8.234 -10.219 1 98.5 129 ARG B N 1
ATOM 3852 C CA . ARG B 1 129 ? 16.125 -7.98 -8.93 1 98.5 129 ARG B CA 1
ATOM 3853 C C . ARG B 1 129 ? 15.539 -8.867 -7.844 1 98.5 129 ARG B C 1
ATOM 3855 O O . ARG B 1 129 ? 16.266 -9.547 -7.121 1 98.5 129 ARG B O 1
ATOM 3862 N N . PHE B 1 130 ? 14.25 -8.883 -7.719 1 98.75 130 PHE B N 1
ATOM 3863 C CA . PHE B 1 130 ? 13.594 -9.641 -6.664 1 98.75 130 PHE B CA 1
ATOM 3864 C C . PHE B 1 130 ? 13.82 -11.141 -6.852 1 98.75 130 PHE B C 1
ATOM 3866 O O . PHE B 1 130 ? 14.172 -11.844 -5.902 1 98.75 130 PHE B O 1
ATOM 3873 N N . VAL B 1 131 ? 13.656 -11.641 -8.07 1 98.88 131 VAL B N 1
ATOM 3874 C CA . VAL B 1 131 ? 13.68 -13.078 -8.32 1 98.88 131 VAL B CA 1
ATOM 3875 C C . VAL B 1 131 ? 15.109 -13.594 -8.188 1 98.88 131 VAL B C 1
ATOM 3877 O O . VAL B 1 131 ? 15.344 -14.68 -7.641 1 98.88 131 VAL B O 1
ATOM 3880 N N . GLU B 1 132 ? 16.078 -12.828 -8.727 1 98.75 132 GLU B N 1
ATOM 3881 C CA . GLU B 1 132 ? 17.469 -13.258 -8.562 1 98.75 132 GLU B CA 1
ATOM 3882 C C . GLU B 1 132 ? 17.828 -13.398 -7.086 1 98.75 132 GLU B C 1
ATOM 3884 O O . GLU B 1 132 ? 18.438 -14.398 -6.684 1 98.75 132 GLU B O 1
ATOM 3889 N N . ARG B 1 133 ? 17.406 -12.422 -6.332 1 98.44 133 ARG B N 1
ATOM 3890 C CA . ARG B 1 133 ? 17.734 -12.445 -4.91 1 98.44 133 ARG B CA 1
ATOM 3891 C C . ARG B 1 133 ? 17.031 -13.602 -4.203 1 98.44 133 ARG B C 1
ATOM 3893 O O . ARG B 1 133 ? 17.625 -14.266 -3.354 1 98.44 133 ARG B O 1
ATOM 3900 N N . LEU B 1 134 ? 15.836 -13.859 -4.527 1 98.5 134 LEU B N 1
ATOM 3901 C CA . LEU B 1 134 ? 15.086 -14.984 -3.969 1 98.5 134 LEU B CA 1
ATOM 3902 C C . LEU B 1 134 ? 15.75 -16.312 -4.332 1 98.5 134 LEU B C 1
ATOM 3904 O O . LEU B 1 134 ? 15.969 -17.156 -3.463 1 98.5 134 LEU B O 1
ATOM 3908 N N . ALA B 1 135 ? 16.062 -16.453 -5.594 1 98.44 135 ALA B N 1
ATOM 3909 C CA . ALA B 1 135 ? 16.688 -17.688 -6.07 1 98.44 135 ALA B CA 1
ATOM 3910 C C . ALA B 1 135 ? 18.047 -17.922 -5.418 1 98.44 135 ALA B C 1
ATOM 3912 O O . ALA B 1 135 ? 18.375 -19.047 -5.047 1 98.44 135 ALA B O 1
ATOM 3913 N N . GLU B 1 136 ? 18.766 -16.797 -5.25 1 97.5 136 GLU B N 1
ATOM 3914 C CA . GLU B 1 136 ? 20.062 -16.875 -4.566 1 97.5 136 GLU B CA 1
ATOM 3915 C C . GLU B 1 136 ? 19.891 -17.359 -3.133 1 97.5 136 GLU B C 1
ATOM 3917 O O . GLU B 1 136 ? 20.812 -17.984 -2.576 1 97.5 136 GLU B O 1
ATOM 3922 N N . SER B 1 137 ? 18.797 -17.078 -2.631 1 96.56 137 SER B N 1
ATOM 3923 C CA . SER B 1 137 ? 18.531 -17.453 -1.243 1 96.56 137 SER B CA 1
ATOM 3924 C C . SER B 1 137 ? 17.969 -18.859 -1.142 1 96.56 137 SER B C 1
ATOM 3926 O O . SER B 1 137 ? 17.5 -19.266 -0.078 1 96.56 137 SER B O 1
ATOM 3928 N N . GLY B 1 138 ? 17.875 -19.562 -2.238 1 96.56 138 GLY B N 1
ATOM 3929 C CA . GLY B 1 138 ? 17.484 -20.969 -2.242 1 96.56 138 GLY B CA 1
ATOM 3930 C C . GLY B 1 138 ? 15.992 -21.156 -2.455 1 96.56 138 GLY B C 1
ATOM 3931 O O . GLY B 1 138 ? 15.469 -22.266 -2.283 1 96.56 138 GLY B O 1
ATOM 3932 N N . ILE B 1 139 ? 15.344 -20.188 -2.789 1 98.19 139 ILE B N 1
ATOM 3933 C CA . ILE B 1 139 ? 13.898 -20.234 -2.967 1 98.19 139 ILE B CA 1
ATOM 3934 C C . ILE B 1 139 ? 13.57 -20.688 -4.387 1 98.19 139 ILE B C 1
ATOM 3936 O O . ILE B 1 139 ? 14.203 -20.25 -5.348 1 98.19 139 ILE B O 1
ATOM 3940 N N . GLN B 1 140 ? 12.609 -21.594 -4.555 1 98.62 140 GLN B N 1
ATOM 3941 C CA . GLN B 1 140 ? 12.156 -22.047 -5.867 1 98.62 140 GLN B CA 1
ATOM 3942 C C . GLN B 1 140 ? 11.172 -21.062 -6.48 1 98.62 140 GLN B C 1
ATOM 3944 O O . GLN B 1 140 ? 10.328 -20.5 -5.777 1 98.62 140 GLN B O 1
ATOM 3949 N N . ILE B 1 141 ? 11.352 -20.828 -7.746 1 98.88 141 ILE B N 1
ATOM 3950 C CA . ILE B 1 141 ? 10.492 -19.859 -8.43 1 98.88 141 ILE B CA 1
ATO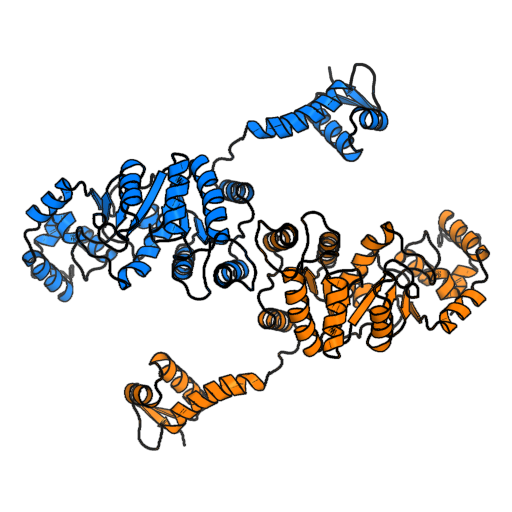M 3951 C C . ILE B 1 141 ? 9.477 -20.609 -9.297 1 98.88 141 ILE B C 1
ATOM 3953 O O . ILE B 1 141 ? 9.844 -21.531 -10.031 1 98.88 141 ILE B O 1
ATOM 3957 N N . ILE B 1 142 ? 8.195 -20.234 -9.203 1 98.88 142 ILE B N 1
ATOM 3958 C CA . ILE B 1 142 ? 7.117 -20.812 -10 1 98.88 142 ILE B CA 1
ATOM 3959 C C . ILE B 1 142 ? 6.469 -19.734 -10.859 1 98.88 142 ILE B C 1
ATOM 3961 O O . ILE B 1 142 ? 6.168 -18.641 -10.367 1 98.88 142 ILE B O 1
ATOM 3965 N N . SER B 1 143 ? 6.254 -19.984 -12.156 1 98.81 143 SER B N 1
ATOM 3966 C CA . SER B 1 143 ? 5.547 -19.047 -13.023 1 98.81 143 SER B CA 1
ATOM 3967 C C . SER B 1 143 ? 4.93 -19.75 -14.219 1 98.81 143 SER B C 1
ATOM 3969 O O . SER B 1 143 ? 4.91 -20.984 -14.281 1 98.81 143 SER B O 1
ATOM 3971 N N . GLY B 1 144 ? 4.352 -19.031 -15.164 1 97.94 144 GLY B N 1
ATOM 3972 C CA . GLY B 1 144 ? 3.553 -19.641 -16.219 1 97.94 144 GLY B CA 1
ATOM 3973 C C . GLY B 1 144 ? 4.281 -19.719 -17.547 1 97.94 144 GLY B C 1
ATOM 3974 O O . GLY B 1 144 ? 3.77 -20.297 -18.5 1 97.94 144 GLY B O 1
ATOM 3975 N N . MET B 1 145 ? 5.422 -19.031 -17.641 1 97.75 145 MET B N 1
ATOM 3976 C CA . MET B 1 145 ? 6.293 -19.016 -18.812 1 97.75 145 MET B CA 1
ATOM 3977 C C . MET B 1 145 ? 5.707 -18.141 -19.906 1 97.75 145 MET B C 1
ATOM 3979 O O . MET B 1 145 ? 6.082 -18.281 -21.078 1 97.75 145 MET B O 1
ATOM 3983 N N . ALA B 1 146 ? 4.676 -17.375 -19.625 1 96.25 146 ALA B N 1
ATOM 3984 C CA . ALA B 1 146 ? 4.156 -16.422 -20.594 1 96.25 146 ALA B CA 1
ATOM 3985 C C . ALA B 1 146 ? 5.207 -15.359 -20.938 1 96.25 146 ALA B C 1
ATOM 3987 O O . ALA B 1 146 ? 6.289 -15.344 -20.344 1 96.25 146 ALA B O 1
ATOM 3988 N N . LEU B 1 147 ? 4.875 -14.562 -21.891 1 96.88 147 LEU B N 1
ATOM 3989 C CA . LEU B 1 147 ? 5.719 -13.406 -22.172 1 96.88 147 LEU B CA 1
ATOM 3990 C C . LEU B 1 147 ? 5.742 -12.445 -20.984 1 96.88 147 LEU B C 1
ATOM 3992 O O . LEU B 1 147 ? 4.926 -12.562 -20.062 1 96.88 147 LEU B O 1
ATOM 3996 N N . GLY B 1 148 ? 6.738 -11.547 -21.016 1 97.88 148 GLY B N 1
ATOM 3997 C CA . GLY B 1 148 ? 6.773 -10.5 -20 1 97.88 148 GLY B CA 1
ATOM 3998 C C . GLY B 1 148 ? 7.301 -10.984 -18.656 1 97.88 148 GLY B C 1
ATOM 3999 O O . GLY B 1 148 ? 8.383 -11.578 -18.594 1 97.88 148 GLY B O 1
ATOM 4000 N N . ILE B 1 149 ? 6.527 -10.797 -17.688 1 98.75 149 ILE B N 1
ATOM 4001 C CA . ILE B 1 149 ? 6.988 -11 -16.312 1 98.75 149 ILE B CA 1
ATOM 4002 C C . ILE B 1 149 ? 7.289 -12.477 -16.078 1 98.75 149 ILE B C 1
ATOM 4004 O O . ILE B 1 149 ? 8.289 -12.82 -15.445 1 98.75 149 ILE B O 1
ATOM 4008 N N . ASP B 1 150 ? 6.434 -13.367 -16.594 1 98.44 150 ASP B N 1
ATOM 4009 C CA . ASP B 1 150 ? 6.66 -14.789 -16.391 1 98.44 150 ASP B CA 1
ATOM 4010 C C . ASP B 1 150 ? 8.023 -15.219 -16.938 1 98.44 150 ASP B C 1
ATOM 4012 O O . ASP B 1 150 ? 8.805 -15.867 -16.234 1 98.44 150 ASP B O 1
ATOM 4016 N N . GLY B 1 151 ? 8.195 -14.859 -18.172 1 98.5 151 GLY B N 1
ATOM 4017 C CA . GLY B 1 151 ? 9.477 -15.188 -18.781 1 98.5 151 GLY B CA 1
ATOM 4018 C C . GLY B 1 151 ? 10.664 -14.609 -18.047 1 98.5 151 GLY B C 1
ATOM 4019 O O . GLY B 1 151 ? 11.672 -15.289 -17.844 1 98.5 151 GLY B O 1
ATOM 4020 N N . MET B 1 152 ? 10.516 -13.383 -17.625 1 98.5 152 MET B N 1
ATOM 4021 C CA . MET B 1 152 ? 11.586 -12.695 -16.906 1 98.5 152 MET B CA 1
ATOM 4022 C C . MET B 1 152 ? 11.875 -13.375 -15.57 1 98.5 152 MET B C 1
ATOM 4024 O O . MET B 1 152 ? 13.031 -13.477 -15.156 1 98.5 152 MET B O 1
ATOM 4028 N N . ALA B 1 153 ? 10.883 -13.82 -14.906 1 98.88 153 ALA B N 1
ATOM 4029 C CA . ALA B 1 153 ? 11.039 -14.492 -13.617 1 98.88 153 ALA B CA 1
ATOM 4030 C C . ALA B 1 153 ? 11.875 -15.766 -13.766 1 98.88 153 ALA B C 1
ATOM 4032 O O . ALA B 1 153 ? 12.805 -16 -12.984 1 98.88 153 ALA B O 1
ATOM 4033 N N . HIS B 1 154 ? 11.531 -16.516 -14.742 1 98.88 154 HIS B N 1
ATOM 4034 C CA . HIS B 1 154 ? 12.289 -17.75 -14.977 1 98.88 154 HIS B CA 1
ATOM 4035 C C . HIS B 1 154 ? 13.742 -17.438 -15.32 1 98.88 154 HIS B C 1
ATOM 4037 O O . HIS B 1 154 ? 14.656 -18.047 -14.75 1 98.88 154 HIS B O 1
ATOM 4043 N N . ARG B 1 155 ? 13.938 -16.516 -16.25 1 98.69 155 ARG B N 1
ATOM 4044 C CA . ARG B 1 155 ? 15.289 -16.172 -16.656 1 98.69 155 ARG B CA 1
ATOM 4045 C C . ARG B 1 155 ? 16.109 -15.664 -15.484 1 98.69 155 ARG B C 1
ATOM 4047 O O . ARG B 1 155 ? 17.281 -16 -15.336 1 98.69 155 ARG B O 1
ATOM 4054 N N . ALA B 1 156 ? 15.492 -14.852 -14.695 1 98.81 156 ALA B N 1
ATOM 4055 C CA . ALA B 1 156 ? 16.172 -14.305 -13.516 1 98.81 156 ALA B CA 1
ATOM 4056 C C . ALA B 1 156 ? 16.625 -15.414 -12.578 1 98.81 156 ALA B C 1
ATOM 4058 O O . ALA B 1 156 ? 17.75 -15.375 -12.062 1 98.81 156 ALA B O 1
ATOM 4059 N N . ALA B 1 157 ? 15.797 -16.375 -12.336 1 98.81 157 ALA B N 1
ATOM 4060 C CA . ALA B 1 157 ? 16.156 -17.516 -11.484 1 98.81 157 ALA B CA 1
ATOM 4061 C C . ALA B 1 157 ? 17.312 -18.297 -12.086 1 98.81 157 ALA B C 1
ATOM 4063 O O . ALA B 1 157 ? 18.281 -18.641 -11.391 1 98.81 157 ALA B O 1
ATOM 4064 N N . LEU B 1 158 ? 17.234 -18.531 -13.336 1 98.69 158 LEU B N 1
ATOM 4065 C CA . LEU B 1 158 ? 18.234 -19.312 -14.039 1 98.69 158 LEU B CA 1
ATOM 4066 C C . LEU B 1 158 ? 19.578 -18.609 -14.031 1 98.69 158 LEU B C 1
ATOM 4068 O O . LEU B 1 158 ? 20.625 -19.266 -13.953 1 98.69 158 LEU B O 1
ATOM 4072 N N . ASN B 1 159 ? 19.516 -17.281 -14.109 1 98.06 159 ASN B N 1
ATOM 4073 C CA . ASN B 1 159 ? 20.734 -16.469 -14.141 1 98.06 159 ASN B CA 1
ATOM 4074 C C . ASN B 1 159 ? 21.625 -16.75 -12.938 1 98.06 159 ASN B C 1
ATOM 4076 O O . ASN B 1 159 ? 22.859 -16.641 -13.031 1 98.06 159 ASN B O 1
ATOM 4080 N N . VAL B 1 160 ? 21.062 -17.141 -11.859 1 98.25 160 VAL B N 1
ATOM 4081 C CA . VAL B 1 160 ? 21.859 -17.281 -10.641 1 98.25 160 VAL B CA 1
ATOM 4082 C C . VAL B 1 160 ? 21.875 -18.75 -10.211 1 98.25 160 VAL B C 1
ATOM 4084 O O . VAL B 1 160 ? 22.141 -19.062 -9.047 1 98.25 160 VAL B O 1
ATOM 4087 N N . GLY B 1 161 ? 21.438 -19.594 -11.086 1 97.56 161 GLY B N 1
ATOM 4088 C CA . GLY B 1 161 ? 21.531 -21.016 -10.859 1 97.56 161 GLY B CA 1
ATOM 4089 C C . GLY B 1 161 ? 20.422 -21.562 -9.984 1 97.56 161 GLY B C 1
ATOM 4090 O O . GLY B 1 161 ? 20.547 -22.625 -9.391 1 97.56 161 GLY B O 1
ATOM 4091 N N . GLY B 1 162 ? 19.375 -20.781 -9.867 1 98 162 GLY B N 1
ATOM 4092 C CA . GLY B 1 162 ? 18.25 -21.203 -9.047 1 98 162 GLY B CA 1
ATOM 4093 C C . GLY B 1 162 ? 17.328 -22.188 -9.758 1 98 162 GLY B C 1
ATOM 4094 O O . GLY B 1 162 ? 17.453 -22.391 -10.969 1 98 162 GLY B O 1
ATOM 4095 N N . LYS B 1 163 ? 16.469 -22.828 -9 1 98.31 163 LYS B N 1
ATOM 4096 C CA . LYS B 1 163 ? 15.453 -23.719 -9.547 1 98.31 163 LYS B CA 1
ATOM 4097 C C . LYS B 1 163 ? 14.172 -22.969 -9.883 1 98.31 163 LYS B C 1
ATOM 4099 O O . LYS B 1 163 ? 13.734 -22.109 -9.117 1 98.31 163 LYS B O 1
ATOM 4104 N N . THR B 1 164 ? 13.648 -23.219 -11 1 98.81 164 THR B N 1
ATOM 4105 C CA . THR B 1 164 ? 12.414 -22.562 -11.422 1 98.81 164 THR B CA 1
ATOM 4106 C C . THR B 1 164 ? 11.531 -23.516 -12.219 1 98.81 164 THR B C 1
ATOM 4108 O O . THR B 1 164 ? 12.031 -24.406 -12.906 1 98.81 164 THR B O 1
ATOM 4111 N N . PHE B 1 165 ? 10.25 -23.391 -12.086 1 98.88 165 PHE B N 1
ATOM 4112 C CA . PHE B 1 165 ? 9.273 -24.328 -12.617 1 98.88 165 PHE B CA 1
ATOM 4113 C C . PHE B 1 165 ? 8.156 -23.594 -13.359 1 98.88 165 PHE B C 1
ATOM 4115 O O . PHE B 1 165 ? 7.594 -22.625 -12.836 1 98.88 165 PHE B O 1
ATOM 4122 N N . ALA B 1 166 ? 7.852 -24.031 -14.523 1 98.88 166 ALA B N 1
ATOM 4123 C CA . ALA B 1 166 ? 6.773 -23.453 -15.32 1 98.88 166 ALA B CA 1
ATOM 4124 C C . ALA B 1 166 ? 5.531 -24.328 -15.297 1 98.88 166 ALA B C 1
ATOM 4126 O O . ALA B 1 166 ? 5.629 -25.562 -15.414 1 98.88 166 ALA B O 1
ATOM 4127 N N . VAL B 1 167 ? 4.43 -23.75 -15.086 1 98.75 167 VAL B N 1
ATOM 4128 C CA . VAL B 1 167 ? 3.154 -24.438 -15.258 1 98.75 167 VAL B CA 1
ATOM 4129 C C . VAL B 1 167 ? 2.482 -23.969 -16.547 1 98.75 167 VAL B C 1
ATOM 4131 O O . VAL B 1 167 ? 2.123 -22.797 -16.688 1 98.75 16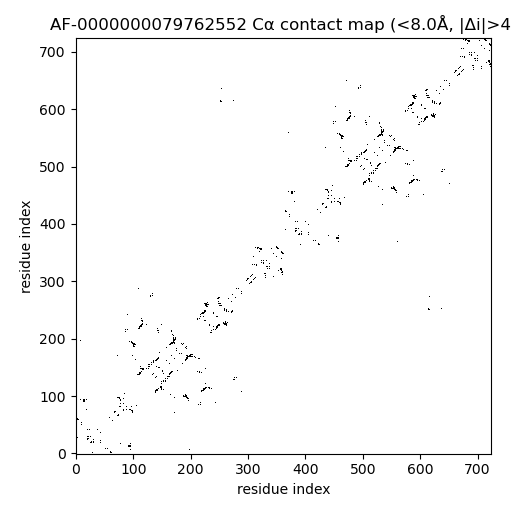7 VAL B O 1
ATOM 4134 N N . LEU B 1 168 ? 2.244 -24.891 -17.422 1 98.31 168 LEU B N 1
ATOM 4135 C CA . LEU B 1 168 ? 1.731 -24.516 -18.734 1 98.31 168 LEU B CA 1
ATOM 4136 C C . LEU B 1 168 ? 0.22 -24.719 -18.812 1 98.31 168 LEU B C 1
ATOM 4138 O O . LEU B 1 168 ? -0.353 -25.438 -17.984 1 98.31 168 LEU B O 1
ATOM 4142 N N . GLY B 1 169 ? -0.369 -24.016 -19.844 1 96.81 169 GLY B N 1
ATOM 4143 C CA . GLY B 1 169 ? -1.791 -24.172 -20.109 1 96.81 169 GLY B CA 1
ATOM 4144 C C . GLY B 1 169 ? -2.094 -25.281 -21.094 1 96.81 169 GLY B C 1
ATOM 4145 O O . GLY B 1 169 ? -3.238 -25.734 -21.203 1 96.81 169 GLY B O 1
ATOM 4146 N N . GLY B 1 170 ? -1.121 -25.688 -21.797 1 97.38 170 GLY B N 1
ATOM 4147 C CA . GLY B 1 170 ? -1.171 -26.875 -22.656 1 97.38 170 GLY B CA 1
ATOM 4148 C C . GLY B 1 170 ? -0.369 -28.031 -22.125 1 97.38 170 GLY B C 1
ATOM 4149 O O . GLY B 1 170 ? -0.08 -28.094 -20.922 1 97.38 170 GLY B O 1
ATOM 4150 N N . GLY B 1 171 ? -0.19 -28.984 -22.938 1 97.75 171 GLY B N 1
ATOM 4151 C CA . GLY B 1 171 ? 0.646 -30.094 -22.516 1 97.75 171 GLY B CA 1
ATOM 4152 C C . GLY B 1 171 ? 2.051 -29.672 -22.125 1 97.75 171 GLY B C 1
ATOM 4153 O O . GLY B 1 171 ? 2.609 -28.734 -22.719 1 97.75 171 GLY B O 1
ATOM 4154 N N . ALA B 1 172 ? 2.6 -30.391 -21.172 1 98.19 172 ALA B N 1
ATOM 4155 C CA . ALA B 1 172 ? 3.955 -30.078 -20.719 1 98.19 172 ALA B CA 1
ATOM 4156 C C . ALA B 1 172 ? 4.949 -30.188 -21.875 1 98.19 172 ALA B C 1
ATOM 4158 O O . ALA B 1 172 ? 6 -29.547 -21.859 1 98.19 172 ALA B O 1
ATOM 4159 N N . ASP B 1 173 ? 4.609 -30.969 -22.891 1 97.81 173 ASP B N 1
ATOM 4160 C CA . ASP B 1 173 ? 5.496 -31.234 -24.016 1 97.81 173 ASP B CA 1
ATOM 4161 C C . ASP B 1 173 ? 5.238 -30.25 -25.156 1 97.81 173 ASP B C 1
ATOM 4163 O O . ASP B 1 173 ? 5.84 -30.359 -26.219 1 97.81 173 ASP B O 1
ATOM 4167 N N . VAL B 1 174 ? 4.363 -29.328 -24.938 1 97.19 174 VAL B N 1
ATOM 4168 C CA . VAL B 1 174 ? 4.035 -28.344 -25.969 1 97.19 174 VAL B CA 1
ATOM 4169 C C . VAL B 1 174 ? 4.527 -26.969 -25.531 1 97.19 174 VAL B C 1
ATOM 4171 O O . VAL B 1 174 ? 3.922 -26.328 -24.672 1 97.19 174 VAL B O 1
ATOM 4174 N N . CYS B 1 175 ? 5.559 -26.531 -26.203 1 96.5 175 CYS B N 1
ATOM 4175 C CA . CYS B 1 175 ? 6.148 -25.25 -25.844 1 96.5 175 CYS B CA 1
ATOM 4176 C C . CYS B 1 175 ? 5.277 -24.094 -26.328 1 96.5 175 CYS B C 1
ATOM 4178 O O . CYS B 1 175 ? 5.055 -23.938 -27.531 1 96.5 175 CYS B O 1
ATOM 4180 N N . TYR B 1 176 ? 4.863 -23.344 -25.375 1 93.62 176 TYR B N 1
ATOM 4181 C CA . TYR B 1 176 ? 4.125 -22.109 -25.641 1 93.62 176 TYR B CA 1
ATOM 4182 C C . TYR B 1 176 ? 4.422 -21.047 -24.594 1 93.62 176 TYR B C 1
ATOM 4184 O O . TYR B 1 176 ? 4.297 -21.297 -23.391 1 93.62 176 TYR B O 1
ATOM 4192 N N . PRO B 1 177 ? 4.77 -19.797 -25.094 1 95.44 177 PRO B N 1
ATOM 4193 C CA . PRO B 1 177 ? 4.875 -19.391 -26.484 1 95.44 177 PRO B CA 1
ATOM 4194 C C . PRO B 1 177 ? 6.125 -19.938 -27.172 1 95.44 177 PRO B C 1
ATOM 4196 O O . PRO B 1 177 ? 7.109 -20.266 -26.5 1 95.44 177 PRO B O 1
ATOM 4199 N N . ALA B 1 178 ? 6.039 -19.891 -28.453 1 94.56 178 ALA B N 1
ATOM 4200 C CA . ALA B 1 178 ? 7.137 -20.453 -29.234 1 94.56 178 ALA B CA 1
ATOM 4201 C C . ALA B 1 178 ? 8.414 -19.641 -29.047 1 94.56 178 ALA B C 1
ATOM 4203 O O . ALA B 1 178 ? 9.516 -20.188 -29.094 1 94.56 178 ALA B O 1
ATOM 4204 N N . ALA B 1 179 ? 8.273 -18.391 -28.812 1 96.19 179 ALA B N 1
ATOM 4205 C CA . ALA B 1 179 ? 9.406 -17.484 -28.641 1 96.19 179 ALA B CA 1
ATOM 4206 C C . ALA B 1 179 ? 10.242 -17.891 -27.422 1 96.19 179 ALA B C 1
ATOM 4208 O O . ALA B 1 179 ? 11.398 -17.469 -27.297 1 96.19 179 ALA B O 1
ATOM 4209 N N . HIS B 1 180 ? 9.703 -18.75 -26.547 1 97.69 180 HIS B N 1
ATOM 4210 C CA . HIS B 1 180 ? 10.391 -19.125 -25.312 1 97.69 180 HIS B CA 1
ATOM 4211 C C . HIS B 1 180 ? 10.961 -20.531 -25.406 1 97.69 180 HIS B C 1
ATOM 4213 O O . HIS B 1 180 ? 11.125 -21.203 -24.391 1 97.69 180 HIS B O 1
ATOM 4219 N N . LYS B 1 181 ? 11.266 -20.953 -26.609 1 97.81 181 LYS B N 1
ATOM 4220 C CA . LYS B 1 181 ? 11.805 -22.297 -26.797 1 97.81 181 LYS B CA 1
ATOM 4221 C C . LYS B 1 181 ? 13.109 -22.484 -26.031 1 97.81 181 LYS B C 1
ATOM 4223 O O . LYS B 1 181 ? 13.328 -23.531 -25.406 1 97.81 181 LYS B O 1
ATOM 4228 N N . GLY B 1 182 ? 13.984 -21.469 -26.156 1 98.06 182 GLY B N 1
ATOM 4229 C CA . GLY B 1 182 ? 15.219 -21.531 -25.391 1 98.06 182 GLY B CA 1
ATOM 4230 C C . GLY B 1 182 ? 14.984 -21.625 -23.891 1 98.06 182 GLY B C 1
ATOM 4231 O O . GLY B 1 182 ? 15.602 -22.453 -23.219 1 98.06 182 GLY B O 1
ATOM 4232 N N . LEU B 1 183 ? 14.102 -20.812 -23.422 1 98.44 183 LEU B N 1
ATOM 4233 C CA . LEU B 1 183 ? 13.742 -20.828 -22 1 98.44 183 LEU B CA 1
ATOM 4234 C C . LEU B 1 183 ? 13.141 -22.172 -21.609 1 98.44 183 LEU B C 1
ATOM 4236 O O . LEU B 1 183 ? 13.492 -22.734 -20.562 1 98.44 183 LEU B O 1
ATOM 4240 N N . TYR B 1 184 ? 12.312 -22.703 -22.438 1 98.44 184 TYR B N 1
ATOM 4241 C CA . TYR B 1 184 ? 11.672 -24 -22.25 1 98.44 184 TYR B CA 1
ATOM 4242 C C . TYR B 1 184 ? 12.719 -25.094 -22.031 1 98.44 184 TYR B C 1
ATOM 4244 O O . TYR B 1 184 ? 12.625 -25.859 -21.078 1 98.44 184 TYR B O 1
ATOM 4252 N N . ASN B 1 185 ? 13.664 -25.078 -22.844 1 98.25 185 ASN B N 1
ATOM 4253 C CA . ASN B 1 185 ? 14.734 -26.078 -22.75 1 98.25 185 ASN B CA 1
ATOM 4254 C C . ASN B 1 185 ? 15.547 -25.906 -21.469 1 98.25 185 ASN B C 1
ATOM 4256 O O . ASN B 1 185 ? 15.922 -26.891 -20.828 1 98.25 185 ASN B O 1
ATOM 4260 N N . ASP B 1 186 ? 15.812 -24.672 -21.156 1 98.31 186 ASP B N 1
ATOM 4261 C CA . ASP B 1 186 ? 16.578 -24.391 -19.953 1 98.31 186 ASP B CA 1
ATOM 4262 C C . ASP B 1 186 ? 15.812 -24.828 -18.703 1 98.31 186 ASP B C 1
ATOM 4264 O O . ASP B 1 186 ? 16.406 -25.328 -17.75 1 98.31 186 ASP B O 1
ATOM 4268 N N . LEU B 1 187 ? 14.539 -24.656 -18.719 1 98.44 187 LEU B N 1
ATOM 4269 C CA . LEU B 1 187 ? 13.688 -25.031 -17.594 1 98.44 187 LEU B CA 1
ATOM 4270 C C . LEU B 1 187 ? 13.727 -26.547 -17.375 1 98.44 187 LEU B C 1
ATOM 4272 O O . LEU B 1 187 ? 13.758 -27.016 -16.234 1 98.44 187 LEU B O 1
ATOM 4276 N N . ILE B 1 188 ? 13.727 -27.281 -18.438 1 97.94 188 ILE B N 1
ATOM 4277 C CA . ILE B 1 188 ? 13.766 -28.734 -18.344 1 97.94 188 ILE B CA 1
ATOM 4278 C C . ILE B 1 188 ? 15.055 -29.188 -17.672 1 97.94 188 ILE B C 1
ATOM 4280 O O . ILE B 1 188 ? 15.047 -30.109 -16.844 1 97.94 188 ILE B O 1
ATOM 4284 N N . LYS B 1 189 ? 16.094 -28.469 -17.875 1 96.88 189 LYS B N 1
ATOM 4285 C CA . LYS B 1 189 ? 17.406 -28.828 -17.344 1 96.88 189 LYS B CA 1
ATOM 4286 C C . LYS B 1 189 ? 17.562 -28.391 -15.891 1 96.88 189 LYS B C 1
ATOM 4288 O O . LYS B 1 189 ? 18.219 -29.062 -15.094 1 96.88 189 LYS B O 1
ATOM 4293 N N . ARG B 1 190 ? 17 -27.266 -15.477 1 95.94 190 ARG B N 1
ATOM 4294 C CA . ARG B 1 190 ? 17.25 -26.656 -14.18 1 95.94 190 ARG B CA 1
ATOM 4295 C C . ARG B 1 190 ? 15.969 -26.531 -13.367 1 95.94 190 ARG B C 1
ATOM 4297 O O . ARG B 1 190 ? 15.953 -25.875 -12.32 1 95.94 190 ARG B O 1
ATOM 4304 N N . GLY B 1 191 ? 15.055 -27.188 -13.656 1 97.94 191 GLY B N 1
ATOM 4305 C CA . GLY B 1 191 ? 13.734 -27.203 -13.039 1 97.94 191 GLY B CA 1
ATOM 4306 C C . GLY B 1 191 ? 12.781 -28.188 -13.703 1 97.94 191 GLY B C 1
ATOM 4307 O O . GLY B 1 191 ? 13.109 -29.359 -13.891 1 97.94 191 GLY B O 1
ATOM 4308 N N . GLY B 1 192 ? 11.641 -27.578 -14.078 1 98.5 192 GLY B N 1
ATOM 4309 C CA . GLY B 1 192 ? 10.672 -28.469 -14.703 1 98.5 192 GLY B CA 1
ATOM 4310 C C . GLY B 1 192 ? 9.508 -27.719 -15.336 1 98.5 192 GLY B C 1
ATOM 4311 O O . GLY B 1 192 ? 9.312 -26.531 -15.07 1 98.5 192 GLY B O 1
ATOM 4312 N N . ILE B 1 193 ? 8.938 -28.406 -16.219 1 98.75 193 ILE B N 1
ATOM 4313 C CA . ILE B 1 193 ? 7.719 -27.953 -16.891 1 98.75 193 ILE B CA 1
ATOM 4314 C C . ILE B 1 193 ? 6.547 -28.844 -16.453 1 98.75 193 ILE B C 1
ATOM 4316 O O . ILE B 1 193 ? 6.602 -30.062 -16.594 1 98.75 193 ILE B O 1
ATOM 4320 N N . LEU B 1 194 ? 5.543 -28.203 -15.945 1 98.69 194 LEU B N 1
ATOM 4321 C CA . LEU B 1 194 ? 4.398 -28.938 -15.422 1 98.69 194 LEU B CA 1
ATOM 4322 C C . LEU B 1 194 ? 3.119 -28.562 -16.156 1 98.69 194 LEU B C 1
ATOM 4324 O O . LEU B 1 194 ? 3.004 -27.453 -16.688 1 98.69 194 LEU B O 1
ATOM 4328 N N . SER B 1 195 ? 2.143 -29.484 -16.125 1 98.5 195 SER B N 1
ATOM 4329 C CA . SER B 1 195 ? 0.825 -29.219 -16.688 1 98.5 195 SER B CA 1
ATOM 4330 C C . SER B 1 195 ? -0.211 -30.203 -16.172 1 98.5 195 SER B C 1
ATOM 4332 O O . SER B 1 195 ? 0.107 -31.375 -15.93 1 98.5 195 SER B O 1
ATOM 4334 N N . GLU B 1 196 ? -1.398 -29.703 -16.031 1 97.81 196 GLU B N 1
ATOM 4335 C CA . GLU B 1 196 ? -2.494 -30.625 -15.734 1 97.81 196 GLU B CA 1
ATOM 4336 C C . GLU B 1 196 ? -3.08 -31.219 -17.016 1 97.81 196 GLU B C 1
ATOM 4338 O O . GLU B 1 196 ? -3.846 -32.188 -16.953 1 97.81 196 GLU B O 1
ATOM 4343 N N . GLN B 1 197 ? -2.648 -30.703 -18.172 1 97.56 197 GLN B N 1
ATOM 4344 C CA . GLN B 1 197 ? -3.188 -31.156 -19.453 1 97.56 197 GLN B CA 1
ATOM 4345 C C . GLN B 1 197 ? -2.434 -32.375 -19.969 1 97.56 197 GLN B C 1
ATOM 4347 O O . GLN B 1 197 ? -1.211 -32.469 -19.844 1 97.56 197 GLN B O 1
ATOM 4352 N N . PRO B 1 198 ? -3.146 -33.219 -20.594 1 96.88 198 PRO B N 1
ATOM 4353 C CA . PRO B 1 198 ? -2.484 -34.406 -21.156 1 96.88 198 PRO B CA 1
ATOM 4354 C C . PRO B 1 198 ? -1.412 -34.031 -22.188 1 96.88 198 PRO B C 1
ATOM 4356 O O . PRO B 1 198 ? -1.486 -32.969 -22.812 1 96.88 198 PRO B O 1
ATOM 4359 N N . PRO B 1 199 ? -0.425 -34.969 -22.344 1 97.56 199 PRO B N 1
ATOM 4360 C CA . PRO B 1 199 ? 0.604 -34.75 -23.359 1 97.56 199 PRO B CA 1
ATOM 4361 C C . PRO B 1 199 ? 0.015 -34.469 -24.734 1 97.56 199 PRO B C 1
ATOM 4363 O O . PRO B 1 199 ? -0.975 -35.062 -25.125 1 97.56 199 PRO B O 1
ATOM 4366 N N . GLY B 1 200 ? 0.542 -33.469 -25.344 1 96.38 200 GLY B N 1
ATOM 4367 C CA . GLY B 1 200 ? 0.13 -33.125 -26.688 1 96.38 200 GLY B CA 1
ATOM 4368 C C . GLY B 1 200 ? -0.994 -32.094 -26.734 1 96.38 200 GLY B C 1
ATOM 4369 O O . GLY B 1 200 ? -1.339 -31.594 -27.812 1 96.38 200 GLY B O 1
ATOM 4370 N N . THR B 1 201 ? -1.549 -31.75 -25.641 1 96.12 201 THR B N 1
ATOM 4371 C CA . THR B 1 201 ? -2.66 -30.812 -25.594 1 96.12 201 THR B CA 1
ATOM 4372 C C . THR B 1 201 ? -2.215 -29.422 -26.062 1 96.12 201 THR B C 1
ATOM 4374 O O . THR B 1 201 ? -1.267 -28.859 -25.516 1 96.12 201 THR B O 1
ATOM 4377 N N . PRO B 1 202 ? -2.85 -28.859 -27.016 1 95.44 202 PRO B N 1
ATOM 4378 C CA . PRO B 1 202 ? -2.496 -27.516 -27.469 1 95.44 202 PRO B CA 1
ATOM 4379 C C . PRO B 1 202 ? -2.91 -26.422 -26.469 1 95.44 202 PRO B C 1
ATOM 4381 O O . PRO B 1 202 ? -3.824 -26.641 -25.672 1 95.44 202 PRO B O 1
ATOM 4384 N N . PRO B 1 203 ? -2.188 -25.328 -26.578 1 93.19 203 PRO B N 1
ATOM 4385 C CA . PRO B 1 203 ? -2.6 -24.203 -25.719 1 93.19 203 PRO B CA 1
ATOM 4386 C C . PRO B 1 203 ? -3.924 -23.578 -26.172 1 93.19 203 PRO B C 1
ATOM 4388 O O . PRO B 1 203 ? -4.074 -23.203 -27.328 1 93.19 203 PRO B O 1
ATOM 4391 N N . VAL B 1 204 ? -4.844 -23.625 -25.266 1 90.81 204 VAL B N 1
ATOM 4392 C CA . VAL B 1 204 ? -6.137 -23 -25.531 1 90.81 204 VAL B CA 1
ATOM 4393 C C . VAL B 1 204 ? -6.438 -21.953 -24.453 1 90.81 204 VAL B C 1
ATOM 4395 O O . VAL B 1 204 ? -6.145 -22.172 -23.281 1 90.81 204 VAL B O 1
ATOM 4398 N N . ALA B 1 205 ? -7.07 -20.875 -24.828 1 86.75 205 ALA B N 1
ATOM 4399 C CA . ALA B 1 205 ? -7.242 -19.672 -24 1 86.75 205 ALA B CA 1
ATOM 4400 C C . ALA B 1 205 ? -7.926 -20.016 -22.672 1 86.75 205 ALA B C 1
ATOM 4402 O O . ALA B 1 205 ? -7.551 -19.484 -21.625 1 86.75 205 ALA B O 1
ATOM 4403 N N . TRP B 1 206 ? -8.812 -20.875 -22.688 1 84.75 206 TRP B N 1
ATOM 4404 C CA . TRP B 1 206 ? -9.625 -21.094 -21.5 1 84.75 206 TRP B CA 1
ATOM 4405 C C . TRP B 1 206 ? -8.875 -21.953 -20.484 1 84.75 206 TRP B C 1
ATOM 4407 O O . TRP B 1 206 ? -9.289 -22.062 -19.328 1 84.75 206 TRP B O 1
ATOM 4417 N N . HIS B 1 207 ? -7.73 -22.594 -20.844 1 89.69 207 HIS B N 1
ATOM 4418 C CA . HIS B 1 207 ? -6.93 -23.391 -19.938 1 89.69 207 HIS B CA 1
ATOM 4419 C C . HIS B 1 207 ? -6.105 -22.5 -19 1 89.69 207 HIS B C 1
ATOM 4421 O O . HIS B 1 207 ? -5.711 -22.938 -17.922 1 89.69 207 HIS B O 1
ATOM 4427 N N . PHE B 1 208 ? -5.879 -21.297 -19.438 1 89.94 208 PHE B N 1
ATOM 4428 C CA . PHE B 1 208 ? -4.883 -20.484 -18.75 1 89.94 208 PHE B CA 1
ATOM 4429 C C . PHE B 1 208 ? -5.406 -20 -17.391 1 89.94 208 PHE B C 1
ATOM 4431 O O . PHE B 1 208 ? -4.727 -20.141 -16.375 1 89.94 208 PHE B O 1
ATOM 4438 N N . PRO B 1 209 ? -6.613 -19.562 -17.344 1 86.94 209 PRO B N 1
ATOM 4439 C CA . PRO B 1 209 ? -7.113 -19.172 -16.016 1 86.94 209 PRO B CA 1
ATOM 4440 C C . PRO B 1 209 ? -7.164 -20.344 -15.047 1 86.94 209 PRO B C 1
ATOM 4442 O O . PRO B 1 209 ? -6.773 -20.203 -13.883 1 86.94 209 PRO B O 1
ATOM 4445 N N . ALA B 1 210 ? -7.582 -21.469 -15.516 1 89.88 210 ALA B N 1
ATOM 4446 C CA . ALA B 1 210 ? -7.617 -22.656 -14.664 1 89.88 210 ALA B CA 1
ATOM 4447 C C . ALA B 1 210 ? -6.215 -23.047 -14.211 1 89.88 210 ALA B C 1
ATOM 4449 O O . ALA B 1 210 ? -6.02 -23.469 -13.07 1 89.88 210 ALA B O 1
ATOM 4450 N N . ARG B 1 211 ? -5.332 -22.859 -15.102 1 95.81 211 ARG B N 1
ATOM 4451 C CA . ARG B 1 211 ? -3.938 -23.203 -14.852 1 95.81 211 ARG B CA 1
ATOM 4452 C C . ARG B 1 211 ? -3.359 -22.344 -13.727 1 95.81 211 ARG B C 1
ATOM 4454 O O . ARG B 1 211 ? -2.543 -22.828 -12.938 1 95.81 211 ARG B O 1
ATOM 4461 N N . ASN B 1 212 ? -3.84 -21.156 -13.539 1 96.25 212 ASN B N 1
ATOM 4462 C CA . ASN B 1 212 ? -3.262 -20.219 -12.586 1 96.25 212 ASN B CA 1
ATOM 4463 C C . ASN B 1 212 ? -3.449 -20.688 -11.148 1 96.25 212 ASN B C 1
ATOM 4465 O O . ASN B 1 212 ? -2.645 -20.375 -10.273 1 96.25 212 ASN B O 1
ATOM 4469 N N . ARG B 1 213 ? -4.441 -21.516 -10.891 1 96.75 213 ARG B N 1
ATOM 4470 C CA . ARG B 1 213 ? -4.633 -22.047 -9.539 1 96.75 213 ARG B CA 1
ATOM 4471 C C . ARG B 1 213 ? -3.48 -22.969 -9.141 1 96.75 213 ARG B C 1
ATOM 4473 O O . ARG B 1 213 ? -3.188 -23.125 -7.957 1 96.75 213 ARG B O 1
ATOM 4480 N N . LEU B 1 214 ? -2.883 -23.578 -10.156 1 98.19 214 LEU B N 1
ATOM 4481 C CA . LEU B 1 214 ? -1.734 -24.438 -9.891 1 98.19 214 LEU B CA 1
ATOM 4482 C C . LEU B 1 214 ? -0.495 -23.609 -9.57 1 98.19 214 LEU B C 1
ATOM 4484 O O . LEU B 1 214 ? 0.324 -24 -8.734 1 98.19 214 LEU B O 1
ATOM 4488 N N . ILE B 1 215 ? -0.38 -22.453 -10.242 1 98.5 215 ILE B N 1
ATOM 4489 C CA . ILE B 1 215 ? 0.75 -21.562 -10 1 98.5 215 ILE B CA 1
ATOM 4490 C C . ILE B 1 215 ? 0.735 -21.109 -8.539 1 98.5 215 ILE B C 1
ATOM 4492 O O . ILE B 1 215 ? 1.727 -21.266 -7.824 1 98.5 215 ILE B O 1
ATOM 4496 N N . SER B 1 216 ? -0.379 -20.547 -8.141 1 98.25 216 SER B N 1
ATOM 4497 C CA . SER B 1 216 ? -0.477 -20.078 -6.758 1 98.25 216 SER B CA 1
ATOM 4498 C C . SER B 1 216 ? -0.466 -21.25 -5.781 1 98.25 216 SER B C 1
ATOM 4500 O O . SER B 1 216 ? 0.121 -21.156 -4.699 1 98.25 216 SER B O 1
ATOM 4502 N N . GLY B 1 217 ? -1.012 -22.406 -6.16 1 97.94 217 GLY B N 1
ATOM 4503 C CA . GLY B 1 217 ? -1.098 -23.562 -5.281 1 97.94 217 GLY B CA 1
ATOM 4504 C C . GLY B 1 217 ? 0.25 -24.188 -4.996 1 97.94 217 GLY B C 1
ATOM 4505 O O . GLY B 1 217 ? 0.445 -24.797 -3.941 1 97.94 217 GLY B O 1
ATOM 4506 N N . LEU B 1 218 ? 1.152 -24.047 -5.895 1 98.25 218 LEU B N 1
ATOM 4507 C CA . LEU B 1 218 ? 2.479 -24.641 -5.762 1 98.25 218 LEU B CA 1
ATOM 4508 C C . LEU B 1 218 ? 3.414 -23.719 -4.992 1 98.25 218 LEU B C 1
ATOM 4510 O O . LEU B 1 218 ? 4.547 -24.078 -4.68 1 98.25 218 LEU B O 1
ATOM 4514 N N . ALA B 1 219 ? 2.955 -22.516 -4.641 1 98.19 219 ALA B N 1
ATOM 4515 C CA . ALA B 1 219 ? 3.824 -21.516 -4.031 1 98.19 219 ALA B CA 1
ATOM 4516 C C . ALA B 1 219 ? 3.43 -21.25 -2.578 1 98.19 219 ALA B C 1
ATOM 4518 O O . ALA B 1 219 ? 2.309 -21.562 -2.168 1 98.19 219 ALA B O 1
ATOM 4519 N N . ASP B 1 220 ? 4.352 -20.734 -1.83 1 97.38 220 ASP B N 1
ATOM 4520 C CA . ASP B 1 220 ? 4.074 -20.266 -0.473 1 97.38 220 ASP B CA 1
ATOM 4521 C C . ASP B 1 220 ? 3.562 -18.828 -0.473 1 97.38 220 ASP B C 1
ATOM 4523 O O . ASP B 1 220 ? 2.752 -18.453 0.376 1 97.38 220 ASP B O 1
ATOM 4527 N N . VAL B 1 221 ? 4.098 -18.078 -1.389 1 97.94 221 VAL B N 1
ATOM 4528 C CA . VAL B 1 221 ? 3.707 -16.688 -1.558 1 97.94 221 VAL B CA 1
ATOM 4529 C C . VAL B 1 221 ? 3.646 -16.344 -3.045 1 97.94 221 VAL B C 1
ATOM 4531 O O . VAL B 1 221 ? 4.289 -17 -3.867 1 97.94 221 VAL B O 1
ATOM 4534 N N . VAL B 1 222 ? 2.822 -15.328 -3.33 1 98.75 222 VAL B N 1
ATOM 4535 C CA . VAL B 1 222 ? 2.672 -14.914 -4.719 1 98.75 222 VAL B CA 1
ATOM 4536 C C . VAL B 1 222 ? 3.086 -13.453 -4.871 1 98.75 222 VAL B C 1
ATOM 4538 O O . VAL B 1 222 ? 2.604 -12.586 -4.137 1 98.75 222 VAL B O 1
ATOM 4541 N N . LEU B 1 223 ? 4.02 -13.195 -5.812 1 98.88 223 LEU B N 1
ATOM 4542 C CA . LEU B 1 223 ? 4.402 -11.836 -6.172 1 98.88 223 LEU B CA 1
ATOM 4543 C C . LEU B 1 223 ? 3.693 -11.391 -7.449 1 98.88 223 LEU B C 1
ATOM 4545 O O . LEU B 1 223 ? 3.777 -12.062 -8.477 1 98.88 223 LEU B O 1
ATOM 4549 N N . VAL B 1 224 ? 3.021 -10.281 -7.359 1 98.88 224 VAL B N 1
ATOM 4550 C CA . VAL B 1 224 ? 2.463 -9.633 -8.539 1 98.88 224 VAL B CA 1
ATOM 4551 C C . VAL B 1 224 ? 3.293 -8.406 -8.898 1 98.88 224 VAL B C 1
ATOM 4553 O O . VAL B 1 224 ? 3.283 -7.406 -8.172 1 98.88 224 VAL B O 1
ATOM 4556 N N . MET B 1 225 ? 3.928 -8.438 -10.039 1 98.81 225 MET B N 1
ATOM 4557 C CA . MET B 1 225 ? 4.949 -7.441 -10.359 1 98.81 225 MET B CA 1
ATOM 4558 C C . MET B 1 225 ? 4.355 -6.285 -11.164 1 98.81 225 MET B C 1
ATOM 4560 O O . MET B 1 225 ? 4.77 -5.137 -11 1 98.81 225 MET B O 1
ATOM 4564 N N . GLU B 1 226 ? 3.467 -6.578 -12.086 1 98.56 226 GLU B N 1
ATOM 4565 C CA . GLU B 1 226 ? 2.705 -5.617 -12.875 1 98.56 226 GLU B CA 1
ATOM 4566 C C . GLU B 1 226 ? 1.353 -6.188 -13.289 1 98.56 226 GLU B C 1
ATOM 4568 O O . GLU B 1 226 ? 1.269 -7.332 -13.75 1 98.56 226 GLU B O 1
ATOM 4573 N N . ALA B 1 227 ? 0.384 -5.391 -13.117 1 97.44 227 ALA B N 1
ATOM 4574 C CA . ALA B 1 227 ? -0.96 -5.824 -13.492 1 97.44 227 ALA B CA 1
ATOM 4575 C C . ALA B 1 227 ? -1.856 -4.629 -13.805 1 97.44 227 ALA B C 1
ATOM 4577 O O . ALA B 1 227 ? -1.856 -3.639 -13.07 1 97.44 227 ALA B O 1
ATOM 4578 N N . LYS B 1 228 ? -2.578 -4.746 -14.828 1 95.12 228 LYS B N 1
ATOM 4579 C CA . LYS B 1 228 ? -3.648 -3.791 -15.094 1 95.12 228 LYS B CA 1
ATOM 4580 C C . LYS B 1 228 ? -4.871 -4.082 -14.219 1 95.12 228 LYS B C 1
ATOM 4582 O O . LYS B 1 228 ? -4.922 -5.105 -13.539 1 95.12 228 LYS B O 1
ATOM 4587 N N . GLU B 1 229 ? -5.785 -3.238 -14.242 1 88.38 229 GLU B N 1
ATOM 4588 C CA . GLU B 1 229 ? -6.98 -3.379 -13.414 1 88.38 229 GLU B CA 1
ATOM 4589 C C . GLU B 1 229 ? -7.723 -4.672 -13.734 1 88.38 229 GLU B C 1
ATOM 4591 O O . GLU B 1 229 ? -8.266 -5.324 -12.836 1 88.38 229 GLU B O 1
ATOM 4596 N N . LYS B 1 230 ? -7.766 -4.941 -15.008 1 83.56 230 LYS B N 1
ATOM 4597 C CA . LYS B 1 230 ? -8.289 -6.227 -15.469 1 83.56 230 LYS B CA 1
ATOM 4598 C C . LYS B 1 230 ? -7.203 -7.047 -16.156 1 83.56 230 LYS B C 1
ATOM 4600 O O . LYS B 1 230 ? -6.691 -6.648 -17.203 1 83.56 230 LYS B O 1
ATOM 4605 N N . SER B 1 231 ? -6.738 -8.023 -15.359 1 84.25 231 SER B N 1
ATOM 4606 C CA . SER B 1 231 ? -5.641 -8.789 -15.938 1 84.25 231 SER B CA 1
ATOM 4607 C C . SER B 1 231 ? -5.637 -10.227 -15.414 1 84.25 231 SER B C 1
ATOM 4609 O O . SER B 1 231 ? -6.258 -10.523 -14.391 1 84.25 231 SER B O 1
ATOM 4611 N N . GLY B 1 232 ? -4.973 -11.094 -16.156 1 84.69 232 GLY B N 1
ATOM 4612 C CA . GLY B 1 232 ? -4.777 -12.469 -15.734 1 84.69 232 GLY B CA 1
ATOM 4613 C C . GLY B 1 232 ? -4.035 -12.602 -14.422 1 84.69 232 GLY B C 1
ATOM 4614 O O . GLY B 1 232 ? -4.293 -13.523 -13.641 1 84.69 232 GLY B O 1
ATOM 4615 N N . SER B 1 233 ? -3.168 -11.695 -14.172 1 87.88 233 SER B N 1
ATOM 4616 C CA . SER B 1 233 ? -2.393 -11.719 -12.938 1 87.88 233 SER B CA 1
ATOM 4617 C C . SER B 1 233 ? -3.291 -11.539 -11.719 1 87.88 233 SER B C 1
ATOM 4619 O O . SER B 1 233 ? -3.031 -12.117 -10.656 1 87.88 233 SER B O 1
ATOM 4621 N N . LEU B 1 234 ? -4.301 -10.82 -11.883 1 92.38 234 LEU B N 1
ATOM 4622 C CA . LEU B 1 234 ? -5.219 -10.602 -10.766 1 92.38 234 LEU B CA 1
ATOM 4623 C C . LEU B 1 234 ? -6.051 -11.852 -10.5 1 92.38 234 LEU B C 1
ATOM 4625 O O . LEU B 1 234 ? -6.477 -12.086 -9.367 1 92.38 234 LEU B O 1
ATOM 4629 N N . ILE B 1 235 ? -6.215 -12.641 -11.508 1 92.75 235 ILE B N 1
ATOM 4630 C CA . ILE B 1 235 ? -6.879 -13.93 -11.344 1 92.75 235 ILE B CA 1
ATOM 4631 C C . ILE B 1 235 ? -6.027 -14.836 -10.461 1 92.75 235 ILE B C 1
ATOM 4633 O O . ILE B 1 235 ? -6.543 -15.492 -9.555 1 92.75 235 ILE B O 1
ATOM 4637 N N . THR B 1 236 ? -4.805 -14.797 -10.781 1 95.94 236 THR B N 1
ATOM 4638 C CA . THR B 1 236 ? -3.889 -15.586 -9.961 1 95.94 236 THR B CA 1
ATOM 4639 C C . THR B 1 236 ? -3.906 -15.102 -8.516 1 95.94 236 THR B C 1
ATOM 4641 O O . THR B 1 236 ? -3.885 -15.914 -7.586 1 95.94 236 THR B O 1
ATOM 4644 N N . ALA B 1 237 ? -3.932 -13.797 -8.344 1 96.5 237 ALA B N 1
ATOM 4645 C CA . ALA B 1 237 ? -4 -13.227 -7 1 96.5 237 ALA B CA 1
ATOM 4646 C C . ALA B 1 237 ? -5.266 -13.68 -6.277 1 96.5 237 ALA B C 1
ATOM 4648 O O . ALA B 1 237 ? -5.219 -14.039 -5.098 1 96.5 237 ALA B O 1
ATOM 4649 N N . ASP B 1 238 ? -6.34 -13.711 -6.973 1 95.19 238 ASP B N 1
ATOM 4650 C CA . ASP B 1 238 ? -7.605 -14.156 -6.398 1 95.19 238 ASP B CA 1
ATOM 4651 C C . ASP B 1 238 ? -7.527 -15.625 -5.977 1 95.19 238 ASP B C 1
ATOM 4653 O O . ASP B 1 238 ? -7.984 -15.992 -4.895 1 95.19 238 ASP B O 1
ATOM 4657 N N . MET B 1 239 ? -6.977 -16.391 -6.793 1 95.62 239 MET B N 1
ATOM 4658 C CA . MET B 1 239 ? -6.793 -17.797 -6.48 1 95.62 239 MET B CA 1
ATOM 4659 C C . MET B 1 239 ? -5.902 -17.984 -5.254 1 95.62 239 MET B C 1
ATOM 4661 O O . MET B 1 239 ? -6.168 -18.828 -4.402 1 95.62 239 MET B O 1
ATOM 4665 N N . ALA B 1 240 ? -4.887 -17.219 -5.219 1 97.38 240 ALA B N 1
ATOM 4666 C CA . ALA B 1 240 ? -3.967 -17.266 -4.082 1 97.38 240 ALA B CA 1
ATOM 4667 C C . ALA B 1 240 ? -4.695 -16.969 -2.775 1 97.38 240 ALA B C 1
ATOM 4669 O O . ALA B 1 240 ? -4.496 -17.672 -1.777 1 97.38 240 ALA B O 1
ATOM 4670 N N . LEU B 1 241 ? -5.473 -15.992 -2.805 1 95.5 241 LEU B N 1
ATOM 4671 C CA . LEU B 1 241 ? -6.242 -15.617 -1.622 1 95.5 241 LEU B CA 1
ATOM 4672 C C . LEU B 1 241 ? -7.152 -16.766 -1.184 1 95.5 241 LEU B C 1
ATOM 4674 O O . LEU B 1 241 ? -7.199 -17.109 0 1 95.5 241 LEU B O 1
ATOM 4678 N N . GLU B 1 242 ? -7.805 -17.344 -2.111 1 94.56 242 GLU B N 1
ATOM 4679 C CA . GLU B 1 242 ? -8.695 -18.469 -1.828 1 94.56 242 GLU B CA 1
ATOM 4680 C C . GLU B 1 242 ? -7.918 -19.641 -1.244 1 94.56 242 GLU B C 1
ATOM 4682 O O . GLU B 1 242 ? -8.453 -20.406 -0.432 1 94.56 242 GLU B O 1
ATOM 4687 N N . GLN B 1 243 ? -6.758 -19.75 -1.617 1 96.94 243 GLN B N 1
ATOM 4688 C CA . GLN B 1 243 ? -5.914 -20.875 -1.203 1 96.94 243 GLN B CA 1
ATOM 4689 C C . GLN B 1 243 ? -5.152 -20.531 0.077 1 96.94 243 GLN B C 1
ATOM 4691 O O . GLN B 1 243 ? -4.316 -21.328 0.53 1 96.94 243 GLN B O 1
ATOM 4696 N N . GLY B 1 244 ? -5.336 -19.328 0.555 1 95.38 244 GLY B N 1
ATOM 4697 C CA . GLY B 1 244 ? -4.707 -18.938 1.804 1 95.38 244 GLY B CA 1
ATOM 4698 C C . GLY B 1 244 ? -3.256 -18.531 1.639 1 95.38 244 GLY B C 1
ATOM 4699 O O . GLY B 1 244 ? -2.459 -18.672 2.568 1 95.38 244 GLY B O 1
ATOM 4700 N N . ARG B 1 245 ? -2.9 -18.109 0.465 1 96.69 245 ARG B N 1
ATOM 4701 C CA . ARG B 1 245 ? -1.534 -17.672 0.209 1 96.69 245 ARG B CA 1
ATOM 4702 C C . ARG B 1 245 ? -1.412 -16.156 0.355 1 96.69 245 ARG B C 1
ATOM 4704 O O . ARG B 1 245 ? -2.311 -15.414 -0.047 1 96.69 245 ARG B O 1
ATOM 4711 N N . ASP B 1 246 ? -0.27 -15.719 0.838 1 96.94 246 ASP B N 1
ATOM 4712 C CA . ASP B 1 246 ? -0.01 -14.281 0.912 1 96.94 246 ASP B CA 1
ATOM 4713 C C . ASP B 1 246 ? 0.374 -13.727 -0.456 1 96.94 246 ASP B C 1
ATOM 4715 O O . ASP B 1 246 ? 1.037 -14.398 -1.245 1 96.94 246 ASP B O 1
ATOM 4719 N N . ILE B 1 247 ? -0.071 -12.539 -0.63 1 98.56 247 ILE B N 1
ATOM 4720 C CA . ILE B 1 247 ? 0.219 -11.852 -1.883 1 98.56 247 ILE B CA 1
ATOM 4721 C C . ILE B 1 247 ? 1.07 -10.617 -1.606 1 98.56 247 ILE B C 1
ATOM 4723 O O . ILE B 1 247 ? 0.822 -9.883 -0.642 1 98.56 247 ILE B O 1
ATOM 4727 N N . TYR B 1 248 ? 2.105 -10.43 -2.381 1 98.75 248 TYR B N 1
ATOM 4728 C CA . TYR B 1 248 ? 2.885 -9.195 -2.41 1 98.75 248 TYR B CA 1
ATOM 4729 C C . TYR B 1 248 ? 2.816 -8.539 -3.783 1 98.75 248 TYR B C 1
ATOM 4731 O O . TYR B 1 248 ? 2.836 -9.227 -4.809 1 98.75 248 TYR B O 1
ATOM 4739 N N . ALA B 1 249 ? 2.748 -7.227 -3.773 1 98.81 249 ALA B N 1
ATOM 4740 C CA . ALA B 1 249 ? 2.605 -6.523 -5.047 1 98.81 249 ALA B CA 1
ATOM 4741 C C . ALA B 1 249 ? 3.596 -5.367 -5.148 1 98.81 249 ALA B C 1
ATOM 4743 O O . ALA B 1 249 ? 3.904 -4.715 -4.148 1 98.81 249 ALA B O 1
ATOM 4744 N N . LEU B 1 250 ? 4.113 -5.16 -6.312 1 98.88 250 LEU B N 1
ATOM 4745 C CA . LEU B 1 250 ? 5.027 -4.066 -6.613 1 98.88 250 LEU B CA 1
ATOM 4746 C C . LEU B 1 250 ? 4.27 -2.762 -6.824 1 98.88 250 LEU B C 1
ATOM 4748 O O . LEU B 1 250 ? 3.432 -2.664 -7.727 1 98.88 250 LEU B O 1
ATOM 4752 N N . PRO B 1 251 ? 4.57 -1.765 -5.969 1 98.81 251 PRO B N 1
ATOM 4753 C CA . PRO B 1 251 ? 3.863 -0.495 -6.156 1 98.81 251 PRO B CA 1
ATOM 4754 C C . PRO B 1 251 ? 4.367 0.286 -7.371 1 98.81 251 PRO B C 1
ATOM 4756 O O . PRO B 1 251 ? 5.473 0.033 -7.855 1 98.81 251 PRO B O 1
ATOM 4759 N N . GLY B 1 252 ? 3.568 1.179 -7.852 1 98.69 252 GLY B N 1
ATOM 4760 C CA . GLY B 1 252 ? 3.928 2.078 -8.938 1 98.69 252 GLY B CA 1
ATOM 4761 C C . GLY B 1 252 ? 3.061 3.32 -8.992 1 98.69 252 GLY B C 1
ATOM 4762 O O . GLY B 1 252 ? 2.199 3.523 -8.133 1 98.69 252 GLY B O 1
ATOM 4763 N N . MET B 1 253 ? 3.355 4.156 -9.953 1 98.44 253 MET B N 1
ATOM 4764 C CA . MET B 1 253 ? 2.586 5.387 -10.109 1 98.44 253 MET B CA 1
ATOM 4765 C C . MET B 1 253 ? 1.124 5.078 -10.414 1 98.44 253 MET B C 1
ATOM 4767 O O . MET B 1 253 ? 0.826 4.16 -11.188 1 98.44 253 MET B O 1
ATOM 4771 N N . VAL B 1 254 ? 0.253 5.855 -9.812 1 98.06 254 VAL B N 1
ATOM 4772 C CA . VAL B 1 254 ? -1.172 5.598 -9.992 1 98.06 254 VAL B CA 1
ATOM 4773 C C . VAL B 1 254 ? -1.586 5.961 -11.414 1 98.06 254 VAL B C 1
ATOM 4775 O O . VAL B 1 254 ? -2.654 5.559 -11.883 1 98.06 254 VAL B O 1
ATOM 4778 N N . THR B 1 255 ? -0.729 6.715 -12.148 1 96.94 255 THR B N 1
ATOM 4779 C CA . THR B 1 255 ? -1.021 7.125 -13.516 1 96.94 255 THR B CA 1
ATOM 4780 C C . THR B 1 255 ? -0.586 6.051 -14.508 1 96.94 255 THR B C 1
ATOM 4782 O O . THR B 1 255 ? -0.85 6.164 -15.711 1 96.94 255 THR B O 1
ATOM 4785 N N . GLU B 1 256 ? 0.114 5.027 -14.062 1 96.56 256 GLU B N 1
ATOM 4786 C CA . GLU B 1 256 ? 0.588 3.947 -14.922 1 96.56 256 GLU B CA 1
ATOM 4787 C C . GLU B 1 256 ? -0.39 2.775 -14.922 1 96.56 256 GLU B C 1
ATOM 4789 O O . GLU B 1 256 ? -0.604 2.135 -13.891 1 96.56 256 GLU B O 1
ATOM 4794 N N . PRO B 1 257 ? -0.878 2.424 -16.062 1 96.75 257 PRO B N 1
ATOM 4795 C CA . PRO B 1 257 ? -1.871 1.351 -16.125 1 96.75 257 PRO B CA 1
ATOM 4796 C C . PRO B 1 257 ? -1.341 0.02 -15.602 1 96.75 257 PRO B C 1
ATOM 4798 O O . PRO B 1 257 ? -2.084 -0.744 -14.977 1 96.75 257 PRO B O 1
ATOM 4801 N N . LEU B 1 258 ? -0.126 -0.238 -15.773 1 97.69 258 LEU B N 1
ATOM 4802 C CA . LEU B 1 258 ? 0.469 -1.516 -15.391 1 97.69 258 LEU B CA 1
ATOM 4803 C C . LEU B 1 258 ? 0.669 -1.598 -13.883 1 97.69 258 LEU B C 1
ATOM 4805 O O . LEU B 1 258 ? 1.026 -2.654 -13.359 1 97.69 258 LEU B O 1
ATOM 4809 N N . SER B 1 259 ? 0.414 -0.446 -13.18 1 98.12 259 SER B N 1
ATOM 4810 C CA . SER B 1 259 ? 0.569 -0.434 -11.727 1 98.12 259 SER B CA 1
ATOM 4811 C C . SER B 1 259 ? -0.785 -0.454 -11.031 1 98.12 259 SER B C 1
ATOM 4813 O O . SER B 1 259 ? -0.857 -0.655 -9.812 1 98.12 259 SER B O 1
ATOM 4815 N N . CYS B 1 260 ? -1.855 -0.271 -11.789 1 97.5 260 CYS B N 1
ATOM 4816 C CA . CYS B 1 260 ? -3.182 -0.091 -11.203 1 97.5 260 CYS B CA 1
ATOM 4817 C C . CYS B 1 260 ? -3.609 -1.331 -10.43 1 97.5 260 CYS B C 1
ATOM 4819 O O . CYS B 1 260 ? -4.074 -1.228 -9.289 1 97.5 260 CYS B O 1
ATOM 4821 N N . GLY B 1 261 ? -3.453 -2.479 -11.055 1 97.81 261 GLY B N 1
ATOM 4822 C CA . GLY B 1 261 ? -3.818 -3.717 -10.383 1 97.81 261 GLY B CA 1
ATOM 4823 C C . GLY B 1 261 ? -3.006 -3.979 -9.125 1 97.81 261 GLY B C 1
ATOM 4824 O O . GLY B 1 261 ? -3.551 -4.398 -8.102 1 97.81 261 GLY B O 1
ATOM 4825 N N . CYS B 1 262 ? -1.711 -3.742 -9.211 1 98.62 262 CYS B N 1
ATOM 4826 C CA . CYS B 1 262 ? -0.832 -3.936 -8.062 1 98.62 262 CYS B CA 1
ATOM 4827 C C . CYS B 1 262 ? -1.209 -2.998 -6.926 1 98.62 262 CYS B C 1
ATOM 4829 O O . CYS B 1 262 ? -1.322 -3.426 -5.773 1 98.62 262 CYS B O 1
ATOM 4831 N N . ASN B 1 263 ? -1.411 -1.739 -7.246 1 98.56 263 ASN B N 1
ATOM 4832 C CA . ASN B 1 263 ? -1.803 -0.77 -6.227 1 98.56 263 ASN B CA 1
ATOM 4833 C C . ASN B 1 263 ? -3.123 -1.153 -5.566 1 98.56 263 ASN B C 1
ATOM 4835 O O . ASN B 1 263 ? -3.289 -0.985 -4.359 1 98.56 263 ASN B O 1
ATOM 4839 N N . ARG B 1 264 ? -4.02 -1.65 -6.301 1 97.44 264 ARG B N 1
ATOM 4840 C CA . ARG B 1 264 ? -5.305 -2.07 -5.754 1 97.44 264 ARG B CA 1
ATOM 4841 C C . ARG B 1 264 ? -5.141 -3.262 -4.816 1 97.44 264 ARG B C 1
ATOM 4843 O O . ARG B 1 264 ? -5.801 -3.338 -3.779 1 97.44 264 ARG B O 1
ATOM 4850 N N . LEU B 1 265 ? -4.312 -4.176 -5.254 1 97.94 265 LEU B N 1
ATOM 4851 C CA . LEU B 1 265 ? -4.027 -5.305 -4.371 1 97.94 265 LEU B CA 1
ATOM 4852 C C . LEU B 1 265 ? -3.471 -4.824 -3.037 1 97.94 265 LEU B C 1
ATOM 4854 O O . LEU B 1 265 ? -3.861 -5.328 -1.979 1 97.94 265 LEU B O 1
ATOM 4858 N N . ILE B 1 266 ? -2.607 -3.859 -3.07 1 98.31 266 ILE B N 1
ATOM 4859 C CA . ILE B 1 266 ? -2.01 -3.307 -1.859 1 98.31 266 ILE B CA 1
ATOM 4860 C C . ILE B 1 266 ? -3.092 -2.658 -0.999 1 98.31 266 ILE B C 1
ATOM 4862 O O . ILE B 1 266 ? -3.117 -2.842 0.22 1 98.31 266 ILE B O 1
ATOM 4866 N N . ARG B 1 267 ? -3.955 -1.939 -1.638 1 97.19 267 ARG B N 1
ATOM 4867 C CA . ARG B 1 267 ? -5.07 -1.325 -0.924 1 97.19 267 ARG B CA 1
ATOM 4868 C C . ARG B 1 267 ? -5.902 -2.377 -0.196 1 97.19 267 ARG B C 1
ATOM 4870 O O . ARG B 1 267 ? -6.391 -2.133 0.908 1 97.19 267 ARG B O 1
ATOM 4877 N N . GLN B 1 268 ? -5.965 -3.496 -0.822 1 95.5 268 GLN B N 1
ATOM 4878 C CA . GLN B 1 268 ? -6.801 -4.559 -0.281 1 95.5 268 GLN B CA 1
ATOM 4879 C C . GLN B 1 268 ? -6.062 -5.352 0.794 1 95.5 268 GLN B C 1
ATOM 4881 O O . GLN B 1 268 ? -6.621 -6.281 1.381 1 95.5 268 GLN B O 1
ATOM 4886 N N . GLY B 1 269 ? -4.789 -5.055 0.973 1 95.75 269 GLY B N 1
ATOM 4887 C CA . GLY B 1 269 ? -4.109 -5.672 2.1 1 95.75 269 GLY B CA 1
ATOM 4888 C C . GLY B 1 269 ? -2.902 -6.496 1.689 1 95.75 269 GLY B C 1
ATOM 4889 O O . GLY B 1 269 ? -2.229 -7.086 2.537 1 95.75 269 GLY B O 1
ATOM 4890 N N . ALA B 1 270 ? -2.613 -6.59 0.41 1 97.81 270 ALA B N 1
ATOM 4891 C CA . ALA B 1 270 ? -1.405 -7.289 -0.023 1 97.81 270 ALA B CA 1
ATOM 4892 C C . ALA B 1 270 ? -0.153 -6.605 0.52 1 97.81 270 ALA B C 1
ATOM 4894 O O . ALA B 1 270 ? -0.14 -5.387 0.718 1 97.81 270 ALA B O 1
ATOM 4895 N N . GLY B 1 271 ? 0.844 -7.387 0.794 1 98 271 GLY B N 1
ATOM 4896 C CA . GLY B 1 271 ? 2.127 -6.793 1.133 1 98 271 GLY B CA 1
ATOM 4897 C C . GLY B 1 271 ? 2.713 -5.961 0.009 1 98 271 GLY B C 1
ATOM 4898 O O . GLY B 1 271 ? 2.541 -6.285 -1.168 1 98 271 GLY B O 1
ATOM 4899 N N . ILE B 1 272 ? 3.408 -4.957 0.39 1 98.69 272 ILE B N 1
ATOM 4900 C CA . ILE B 1 272 ? 4.031 -4.078 -0.593 1 98.69 272 ILE B CA 1
ATOM 4901 C C . ILE B 1 272 ? 5.496 -4.473 -0.778 1 98.69 272 ILE B C 1
ATOM 4903 O O . ILE B 1 272 ? 6.215 -4.691 0.2 1 98.69 272 ILE B O 1
ATOM 4907 N N . LEU B 1 273 ? 5.914 -4.605 -2.064 1 98.75 273 LEU B N 1
ATOM 4908 C CA . LEU B 1 273 ? 7.305 -4.91 -2.389 1 98.75 273 LEU B CA 1
ATOM 4909 C C . LEU B 1 273 ? 8.141 -3.635 -2.461 1 98.75 273 LEU B C 1
ATOM 4911 O O . LEU B 1 273 ? 7.957 -2.818 -3.367 1 98.75 273 LEU B O 1
ATOM 4915 N N . LEU B 1 274 ? 9.102 -3.506 -1.552 1 98.12 274 LEU B N 1
ATOM 4916 C CA . LEU B 1 274 ? 9.93 -2.303 -1.54 1 98.12 274 LEU B CA 1
ATOM 4917 C C . LEU B 1 274 ? 11.359 -2.625 -1.939 1 98.12 274 LEU B C 1
ATOM 4919 O O . LEU B 1 274 ? 11.977 -1.883 -2.707 1 98.12 274 LEU B O 1
ATOM 4923 N N . ASN B 1 275 ? 11.883 -3.648 -1.373 1 97 275 ASN B N 1
ATOM 4924 C CA . ASN B 1 275 ? 13.203 -4.172 -1.708 1 97 275 ASN B CA 1
ATOM 4925 C C . ASN B 1 275 ? 13.328 -5.648 -1.351 1 97 275 ASN B C 1
ATOM 4927 O O . ASN B 1 275 ? 12.492 -6.191 -0.627 1 97 275 ASN B O 1
ATOM 4931 N N . GLU B 1 276 ? 14.328 -6.25 -1.887 1 97.69 276 GLU B N 1
ATOM 4932 C CA . GLU B 1 276 ? 14.5 -7.695 -1.777 1 97.69 276 GLU B CA 1
ATOM 4933 C C . GLU B 1 276 ? 14.711 -8.117 -0.326 1 97.69 276 GLU B C 1
ATOM 4935 O O . GLU B 1 276 ? 14.18 -9.141 0.114 1 97.69 276 GLU B O 1
ATOM 4940 N N . GLU B 1 277 ? 15.406 -7.324 0.435 1 96.38 277 GLU B N 1
ATOM 4941 C CA . GLU B 1 277 ? 15.734 -7.684 1.811 1 96.38 277 GLU B CA 1
ATOM 4942 C C . GLU B 1 277 ? 14.5 -7.652 2.703 1 96.38 277 GLU B C 1
ATOM 4944 O O . GLU B 1 277 ? 14.336 -8.516 3.566 1 96.38 277 GLU B O 1
ATOM 4949 N N . ASP B 1 278 ? 13.695 -6.676 2.471 1 95.75 278 ASP B N 1
ATOM 4950 C CA . ASP B 1 278 ? 12.438 -6.617 3.207 1 95.75 278 ASP B CA 1
ATOM 4951 C C . ASP B 1 278 ? 11.594 -7.867 2.959 1 95.75 278 ASP B C 1
ATOM 4953 O O . ASP B 1 278 ? 11.008 -8.422 3.889 1 95.75 278 ASP B O 1
ATOM 4957 N N . LEU B 1 279 ? 11.539 -8.281 1.7 1 97.38 279 LEU B N 1
ATOM 4958 C CA . LEU B 1 279 ? 10.766 -9.469 1.358 1 97.38 279 LEU B CA 1
ATOM 4959 C C . LEU B 1 279 ? 11.352 -10.711 2.02 1 97.38 279 LEU B C 1
ATOM 4961 O O . LEU B 1 279 ? 10.617 -11.531 2.574 1 97.38 279 LEU B O 1
ATOM 4965 N N . LEU B 1 280 ? 12.656 -10.859 1.969 1 97.06 280 LEU B N 1
ATOM 4966 C CA . LEU B 1 280 ? 13.305 -12.008 2.586 1 97.06 280 LEU B CA 1
ATOM 4967 C C . LEU B 1 280 ? 13.031 -12.047 4.086 1 97.06 280 LEU B C 1
ATOM 4969 O O . LEU B 1 280 ? 12.805 -13.117 4.652 1 97.06 280 LEU B O 1
ATOM 4973 N N . GLU B 1 281 ? 13.078 -10.859 4.699 1 94.44 281 GLU B N 1
ATOM 4974 C CA . GLU B 1 281 ? 12.766 -10.781 6.125 1 94.44 281 GLU B CA 1
ATOM 4975 C C . GLU B 1 281 ? 11.344 -11.25 6.41 1 94.44 281 GLU B C 1
ATOM 4977 O O . GLU B 1 281 ? 11.109 -11.953 7.395 1 94.44 281 GLU B O 1
ATOM 4982 N N . GLU B 1 282 ? 10.492 -10.852 5.566 1 94.56 282 GLU B N 1
ATOM 4983 C CA . GLU B 1 282 ? 9.109 -11.289 5.719 1 94.56 282 GLU B CA 1
ATOM 4984 C C . GLU B 1 282 ? 8.984 -12.805 5.602 1 94.56 282 GLU B C 1
ATOM 4986 O O . GLU B 1 282 ? 8.219 -13.43 6.336 1 94.56 282 GLU B O 1
ATOM 4991 N N . LEU B 1 283 ? 9.695 -13.398 4.688 1 94.94 283 LEU B N 1
ATOM 4992 C CA . LEU B 1 283 ? 9.648 -14.844 4.484 1 94.94 283 LEU B CA 1
ATOM 4993 C C . LEU B 1 283 ? 10.25 -15.578 5.676 1 94.94 283 LEU B C 1
ATOM 4995 O O . LEU B 1 283 ? 9.797 -16.672 6.031 1 94.94 283 LEU B O 1
ATOM 4999 N N . VAL B 1 284 ? 11.203 -14.953 6.309 1 91.31 284 VAL B N 1
ATOM 5000 C CA . VAL B 1 284 ? 11.789 -15.508 7.523 1 91.31 284 VAL B CA 1
ATOM 5001 C C . VAL B 1 284 ? 10.758 -15.469 8.656 1 91.31 284 VAL B C 1
ATOM 5003 O O . VAL B 1 284 ? 10.57 -16.469 9.359 1 91.31 284 VAL B O 1
ATOM 5006 N N . ILE B 1 285 ? 10.133 -14.367 8.766 1 86.81 285 ILE B N 1
ATOM 5007 C CA . ILE B 1 285 ? 9.133 -14.18 9.812 1 86.81 285 ILE B CA 1
ATOM 5008 C C . ILE B 1 285 ? 8.016 -15.203 9.641 1 86.81 285 ILE B C 1
ATOM 5010 O O . ILE B 1 285 ? 7.484 -15.727 10.625 1 86.81 285 ILE B O 1
ATOM 5014 N N . LYS B 1 286 ? 7.758 -15.523 8.406 1 91.06 286 LYS B N 1
ATOM 5015 C CA . LYS B 1 286 ? 6.691 -16.469 8.109 1 91.06 286 LYS B CA 1
ATOM 5016 C C . LYS B 1 286 ? 7.168 -17.922 8.297 1 91.06 286 LYS B C 1
ATOM 5018 O O . LYS B 1 286 ? 6.402 -18.859 8.078 1 91.06 286 LYS B O 1
ATOM 5023 N N . GLY B 1 287 ? 8.43 -18.062 8.562 1 90.25 287 GLY B N 1
ATOM 5024 C CA . GLY B 1 287 ? 8.969 -19.391 8.82 1 90.25 287 GLY B CA 1
ATOM 5025 C C . GLY B 1 287 ? 9.359 -20.141 7.559 1 90.25 287 GLY B C 1
ATOM 5026 O O . GLY B 1 287 ? 9.594 -21.344 7.59 1 90.25 287 GLY B O 1
ATOM 5027 N N . LEU B 1 288 ? 9.367 -19.5 6.465 1 90.69 288 LEU B N 1
ATOM 5028 C CA . LEU B 1 288 ? 9.672 -20.141 5.191 1 90.69 288 LEU B CA 1
ATOM 5029 C C . LEU B 1 288 ? 11.172 -20.219 4.957 1 90.69 288 LEU B C 1
ATOM 5031 O O . LEU B 1 288 ? 11.648 -21.047 4.172 1 90.69 288 LEU B O 1
ATOM 5035 N N . LEU B 1 289 ? 11.82 -19.281 5.516 1 88.56 289 LEU B N 1
ATOM 5036 C CA . LEU B 1 289 ? 13.273 -19.234 5.402 1 88.56 289 LEU B CA 1
ATOM 5037 C C . LEU B 1 289 ? 13.93 -19.188 6.781 1 88.56 289 LEU B C 1
ATOM 5039 O O . LEU B 1 289 ? 13.359 -18.625 7.723 1 88.56 289 LEU B O 1
ATOM 5043 N N . LYS B 1 290 ? 14.883 -19.969 6.855 1 77.31 290 LYS B N 1
ATOM 5044 C CA . LYS B 1 290 ? 15.633 -19.859 8.102 1 77.31 290 LYS B CA 1
ATOM 5045 C C . LYS B 1 290 ? 16.438 -18.562 8.156 1 77.31 290 LYS B C 1
ATOM 5047 O O . LYS B 1 290 ? 16.891 -18.062 7.125 1 77.31 290 LYS B O 1
ATOM 5052 N N . LYS B 1 291 ? 16.172 -17.844 9.102 1 60.72 291 LYS B N 1
ATOM 5053 C CA . LYS B 1 291 ? 16.906 -16.594 9.273 1 60.72 291 LYS B CA 1
ATOM 5054 C C . LYS B 1 291 ? 18.359 -16.75 8.875 1 60.72 291 LYS B C 1
ATOM 5056 O O . LYS B 1 291 ? 19.031 -17.688 9.32 1 60.72 291 LYS B O 1
ATOM 5061 N N . LYS B 1 292 ? 18.734 -16.734 7.562 1 45.12 292 LYS B N 1
ATOM 5062 C CA . LYS B 1 292 ? 20.188 -16.688 7.414 1 45.12 292 LYS B CA 1
ATOM 5063 C C . LYS B 1 292 ? 20.828 -15.969 8.594 1 45.12 292 LYS B C 1
ATOM 5065 O O . LYS B 1 292 ? 20.531 -14.797 8.852 1 45.12 292 LYS B O 1
ATOM 5070 N N . ILE B 1 293 ? 21.062 -16.609 9.555 1 36.12 293 ILE B N 1
ATOM 5071 C CA . ILE B 1 293 ? 22.125 -15.977 10.344 1 36.12 293 ILE B CA 1
ATOM 5072 C C . ILE B 1 293 ? 23.125 -15.289 9.422 1 36.12 293 ILE B C 1
ATOM 5074 O O . ILE B 1 293 ? 23.938 -15.953 8.773 1 36.12 293 ILE B O 1
ATOM 5078 N N . ALA B 1 294 ? 22.688 -14.766 8.344 1 34 294 ALA B N 1
ATOM 5079 C CA . ALA B 1 294 ? 23.781 -14 7.73 1 34 294 ALA B CA 1
ATOM 5080 C C . ALA B 1 294 ? 24.812 -13.586 8.773 1 34 294 ALA B C 1
ATOM 5082 O O . ALA B 1 294 ? 24.516 -12.797 9.672 1 34 294 ALA B O 1
ATOM 5083 N N . ILE B 1 295 ? 25.688 -14.32 9.07 1 32.34 295 ILE B N 1
ATOM 5084 C CA . ILE B 1 295 ? 27.047 -14.016 9.516 1 32.34 295 ILE B CA 1
ATOM 5085 C C . ILE B 1 295 ? 27.516 -12.711 8.875 1 32.34 295 ILE B C 1
ATOM 5087 O O . ILE B 1 295 ? 28.594 -12.203 9.211 1 32.34 295 ILE B O 1
ATOM 5091 N N . ILE B 1 296 ? 27.062 -12.531 7.586 1 31.67 296 ILE B N 1
ATOM 5092 C CA . ILE B 1 296 ? 27.875 -11.461 7.008 1 31.67 296 ILE B CA 1
ATOM 5093 C C . ILE B 1 296 ? 27.562 -10.148 7.715 1 31.67 296 ILE B C 1
ATOM 5095 O O . ILE B 1 296 ? 28.484 -9.406 8.086 1 31.67 296 ILE B O 1
ATOM 5099 N N . SER B 1 297 ? 26.328 -9.664 7.477 1 32.12 297 SER B N 1
ATOM 5100 C CA . SER B 1 297 ? 26.281 -8.258 7.883 1 32.12 297 SER B CA 1
ATOM 5101 C C . SER B 1 297 ? 26.312 -8.125 9.398 1 32.12 297 SER B C 1
ATOM 5103 O O . SER B 1 297 ? 26.219 -7.012 9.93 1 32.12 297 SER B O 1
ATOM 5105 N N . ASP B 1 298 ? 26.125 -9.102 10.141 1 32.81 298 ASP B N 1
ATOM 5106 C CA . ASP B 1 298 ? 26.766 -8.922 11.438 1 32.81 298 ASP B CA 1
ATOM 5107 C C . ASP B 1 298 ? 28.25 -8.617 11.281 1 32.81 298 ASP B C 1
ATOM 5109 O O . ASP B 1 298 ? 28.875 -8.094 12.203 1 32.81 298 ASP B O 1
ATOM 5113 N N . THR B 1 299 ? 28.906 -9.195 10.227 1 31.11 299 THR B N 1
ATOM 5114 C CA . THR B 1 299 ? 30.297 -8.844 10.023 1 31.11 299 THR B CA 1
ATOM 5115 C C . THR B 1 299 ? 30.422 -7.43 9.461 1 31.11 299 THR B C 1
ATOM 5117 O O . THR B 1 299 ? 31.328 -6.68 9.836 1 31.11 299 THR B O 1
ATOM 5120 N N . LYS B 1 300 ? 29.656 -7.02 8.5 1 34.31 300 LYS B N 1
ATOM 5121 C CA . LYS B 1 300 ? 29.906 -5.613 8.195 1 34.31 300 LYS B CA 1
ATOM 5122 C C . LYS B 1 300 ? 29.266 -4.703 9.242 1 34.31 300 LYS B C 1
ATOM 5124 O O . LYS B 1 300 ? 29.859 -3.697 9.641 1 34.31 300 LYS B O 1
ATOM 5129 N N . ASN B 1 301 ? 28.031 -4.902 9.562 1 33.09 301 ASN B N 1
ATOM 5130 C CA . ASN B 1 301 ? 27.562 -4.176 10.734 1 33.09 301 ASN B CA 1
ATOM 5131 C C . ASN B 1 301 ? 28.078 -4.789 12.023 1 33.09 301 ASN B C 1
ATOM 5133 O O . ASN B 1 301 ? 28.172 -4.105 13.047 1 33.09 301 ASN B O 1
ATOM 5137 N N . LYS B 1 302 ? 28.359 -6.027 12.078 1 36.62 302 LYS B N 1
ATOM 5138 C CA . LYS B 1 302 ? 29.25 -6.566 13.102 1 36.62 302 LYS B CA 1
ATOM 5139 C C . LYS B 1 302 ? 30.703 -6.188 12.805 1 36.62 302 LYS B C 1
ATOM 5141 O O . LYS B 1 302 ? 31.469 -5.891 13.727 1 36.62 302 LYS B O 1
ATOM 5146 N N . ILE B 1 303 ? 31.047 -6.078 11.641 1 34.84 303 ILE B N 1
ATOM 5147 C CA . ILE B 1 303 ? 32.312 -5.465 11.242 1 34.84 303 ILE B CA 1
ATOM 5148 C C . ILE B 1 303 ? 32.188 -3.945 11.297 1 34.84 303 ILE B C 1
ATOM 5150 O O . ILE B 1 303 ? 33.094 -3.26 11.797 1 34.84 303 ILE B O 1
ATOM 5154 N N . LYS B 1 304 ? 31.25 -3.475 10.852 1 38.75 304 LYS B N 1
ATOM 5155 C CA . LYS B 1 304 ? 31.078 -2.043 11.086 1 38.75 304 LYS B CA 1
ATOM 5156 C C . LYS B 1 304 ? 30.719 -1.761 12.539 1 38.75 304 LYS B C 1
ATOM 5158 O O . LYS B 1 304 ? 31.25 -0.822 13.141 1 38.75 304 LYS B O 1
ATOM 5163 N N . LEU B 1 305 ? 29.906 -2.51 13.102 1 40.75 305 LEU B N 1
ATOM 5164 C CA . LEU B 1 305 ? 29.719 -2.496 14.547 1 40.75 305 LEU B CA 1
ATOM 5165 C C . LEU B 1 305 ? 30.875 -3.162 15.266 1 40.75 305 LEU B C 1
ATOM 5167 O O . LEU B 1 305 ? 31.328 -2.686 16.312 1 40.75 305 LEU B O 1
ATOM 5171 N N . GLU B 1 306 ? 31.203 -4.184 14.664 1 46.19 306 GLU B N 1
ATOM 5172 C CA . GLU B 1 306 ? 32.469 -4.75 15.156 1 46.19 306 GLU B CA 1
ATOM 5173 C C . GLU B 1 306 ? 33.625 -3.805 14.898 1 46.19 306 GLU B C 1
ATOM 5175 O O . GLU B 1 306 ? 34.5 -3.643 15.75 1 46.19 306 GLU B O 1
ATOM 5180 N N . THR B 1 307 ? 33.531 -3.088 13.875 1 56.41 307 THR B N 1
ATOM 5181 C CA . THR B 1 307 ? 34.562 -2.092 13.609 1 56.41 307 THR B CA 1
ATOM 5182 C C . THR B 1 307 ? 34.344 -0.842 14.453 1 56.41 307 THR B C 1
ATOM 5184 O O . THR B 1 307 ? 35.281 -0.273 14.992 1 56.41 307 THR B O 1
ATOM 5187 N N . LYS B 1 308 ? 33.094 -0.384 14.57 1 67.88 308 LYS B N 1
ATOM 5188 C CA . LYS B 1 308 ? 32.875 0.749 15.469 1 67.88 308 LYS B CA 1
ATOM 5189 C C . LYS B 1 308 ? 33.031 0.327 16.922 1 67.88 308 LYS B C 1
ATOM 5191 O O . LYS B 1 308 ? 33.594 1.062 17.734 1 67.88 308 LYS B O 1
ATOM 5196 N N . GLU B 1 309 ? 32.406 -0.805 17.062 1 70.81 309 GLU B N 1
ATOM 5197 C CA . GLU B 1 309 ? 32.625 -1.366 18.391 1 70.81 309 GLU B CA 1
ATOM 5198 C C . GLU B 1 309 ? 34.125 -1.593 18.625 1 70.81 309 GLU B C 1
ATOM 5200 O O . GLU B 1 309 ? 34.625 -1.296 19.719 1 70.81 309 GLU B O 1
ATOM 5205 N N . ASN B 1 310 ? 34.719 -2.107 17.609 1 72.88 310 ASN B N 1
ATOM 5206 C CA . ASN B 1 310 ? 36.156 -2.27 17.688 1 72.88 310 ASN B CA 1
ATOM 5207 C C . ASN B 1 310 ? 36.875 -0.922 17.766 1 72.88 310 ASN B C 1
ATOM 5209 O O . ASN B 1 310 ? 37.875 -0.786 18.484 1 72.88 310 ASN B O 1
ATOM 5213 N N . LEU B 1 311 ? 36.375 0.007 17.109 1 77.12 311 LEU B N 1
ATOM 5214 C CA . LEU B 1 311 ? 36.906 1.359 17.141 1 77.12 311 LEU B CA 1
ATOM 5215 C C . LEU B 1 311 ? 36.781 1.96 18.547 1 77.12 311 LEU B C 1
ATOM 5217 O O . LEU B 1 311 ? 37.719 2.512 19.078 1 77.12 311 LEU B O 1
ATOM 5221 N N . VAL B 1 312 ? 35.656 1.784 19.047 1 80.31 312 VAL B N 1
ATOM 5222 C CA . VAL B 1 312 ? 35.438 2.311 20.391 1 80.31 312 VAL B CA 1
ATOM 5223 C C . VAL B 1 312 ? 36.219 1.473 21.406 1 80.31 312 VAL B C 1
ATOM 5225 O O . VAL B 1 312 ? 36.875 2.016 22.297 1 80.31 312 VAL B O 1
ATOM 5228 N N . TYR B 1 313 ? 36.156 0.136 21.141 1 81.56 313 TYR B N 1
ATOM 5229 C CA . TYR B 1 313 ? 36.875 -0.787 22.016 1 81.56 313 TYR B CA 1
ATOM 5230 C C . TYR B 1 313 ? 38.375 -0.535 21.984 1 81.56 313 TYR B C 1
ATOM 5232 O O . TYR B 1 313 ? 39.062 -0.593 23.016 1 81.56 313 TYR B O 1
ATOM 5240 N N . SER B 1 314 ? 38.844 -0.15 20.859 1 78.31 314 SER B N 1
ATOM 5241 C CA . SER B 1 314 ? 40.25 0.087 20.656 1 78.31 314 SER B CA 1
ATOM 5242 C C . SER B 1 314 ? 40.719 1.358 21.359 1 78.31 314 SER B C 1
ATOM 5244 O O . SER B 1 314 ? 41.906 1.528 21.641 1 78.31 314 SER B O 1
ATOM 5246 N N . LYS B 1 315 ? 39.719 2.221 21.719 1 79.88 315 LYS B N 1
ATOM 5247 C CA . LYS B 1 315 ? 40.062 3.475 22.391 1 79.88 315 LYS B CA 1
ATOM 5248 C C . LYS B 1 315 ? 39.969 3.33 23.906 1 79.88 315 LYS B C 1
ATOM 5250 O O . LYS B 1 315 ? 40.312 4.246 24.656 1 79.88 315 LYS B O 1
ATOM 5255 N N . LEU B 1 316 ? 39.5 2.164 24.172 1 78.94 316 LEU B N 1
ATOM 5256 C CA . LEU B 1 316 ? 39.375 1.878 25.594 1 78.94 316 LEU B CA 1
ATOM 5257 C C . LEU B 1 316 ? 40.562 1.065 26.094 1 78.94 316 LEU B C 1
ATOM 5259 O O . LEU B 1 316 ? 41.125 0.241 25.359 1 78.94 316 LEU B O 1
ATOM 5263 N N . GLY B 1 317 ? 41.062 1.443 27.188 1 78.56 317 GLY B N 1
ATOM 5264 C CA . GLY B 1 317 ? 42.188 0.765 27.797 1 78.56 317 GLY B CA 1
ATOM 5265 C C . GLY B 1 317 ? 41.969 0.451 29.266 1 78.56 317 GLY B C 1
ATOM 5266 O O . GLY B 1 317 ? 40.844 0.264 29.703 1 78.56 317 GLY B O 1
ATOM 5267 N N . LEU B 1 318 ? 43.188 0.454 29.938 1 76 318 LEU B N 1
ATOM 5268 C CA . LEU B 1 318 ? 43.219 0.123 31.359 1 76 318 LEU B CA 1
ATOM 5269 C C . LEU B 1 318 ? 42.688 1.278 32.188 1 76 318 LEU B C 1
ATOM 5271 O O . LEU B 1 318 ? 42.25 1.082 33.344 1 76 318 LEU B O 1
ATOM 5275 N N . TYR B 1 319 ? 42.656 2.475 31.719 1 79.31 319 TYR B N 1
ATOM 5276 C CA . TYR B 1 319 ? 42.156 3.654 32.438 1 79.31 319 TYR B CA 1
ATOM 5277 C C . TYR B 1 319 ? 40.781 4.07 31.922 1 79.31 319 TYR B C 1
ATOM 5279 O O . TYR B 1 319 ? 40.531 4.031 30.719 1 79.31 319 TYR B O 1
ATOM 5287 N N . PRO B 1 320 ? 39.938 4.395 32.781 1 82.5 320 PRO B N 1
ATOM 5288 C CA . PRO B 1 320 ? 38.562 4.785 32.375 1 82.5 320 PRO B CA 1
ATOM 5289 C C . PRO B 1 320 ? 38.562 5.988 31.438 1 82.5 320 PRO B C 1
ATOM 5291 O O . PRO B 1 320 ? 39.312 6.957 31.656 1 82.5 320 PRO B O 1
ATOM 5294 N N . ARG B 1 321 ? 37.719 5.828 30.312 1 85.69 321 ARG B N 1
ATOM 5295 C CA . ARG B 1 321 ? 37.562 6.906 29.344 1 85.69 321 ARG B CA 1
ATOM 5296 C C . ARG B 1 321 ? 36.125 7.41 29.297 1 85.69 321 ARG B C 1
ATOM 5298 O O . ARG B 1 321 ? 35.188 6.617 29.375 1 85.69 321 ARG B O 1
ATOM 5305 N N . GLY B 1 322 ? 35.969 8.695 29.25 1 84.69 322 GLY B N 1
ATOM 5306 C CA . GLY B 1 322 ? 34.656 9.32 29.25 1 84.69 322 GLY B CA 1
ATOM 5307 C C . GLY B 1 322 ? 33.969 9.258 27.906 1 84.69 322 GLY B C 1
ATOM 5308 O O . GLY B 1 322 ? 34.625 9.164 26.859 1 84.69 322 GLY B O 1
ATOM 5309 N N . LEU B 1 323 ? 32.688 9.352 28 1 81.56 323 LEU B N 1
ATOM 5310 C CA . LEU B 1 323 ? 31.859 9.32 26.797 1 81.56 323 LEU B CA 1
ATOM 5311 C C . LEU B 1 323 ? 32.25 10.438 25.844 1 81.56 323 LEU B C 1
ATOM 5313 O O . LEU B 1 323 ? 32.281 10.227 24.625 1 81.56 323 LEU B O 1
ATOM 5317 N N . ASP B 1 324 ? 32.531 11.492 26.266 1 82.88 324 ASP B N 1
ATOM 5318 C CA . ASP B 1 324 ? 32.906 12.641 25.453 1 82.88 324 ASP B CA 1
ATOM 5319 C C . ASP B 1 324 ? 34.219 12.383 24.719 1 82.88 324 ASP B C 1
ATOM 5321 O O . ASP B 1 324 ? 34.375 12.742 23.547 1 82.88 324 ASP B O 1
ATOM 5325 N N . ASP B 1 325 ? 35.188 11.867 25.359 1 84.62 325 ASP B N 1
ATOM 5326 C CA . ASP B 1 325 ? 36.5 11.516 24.797 1 84.62 325 ASP B CA 1
ATOM 5327 C C . ASP B 1 325 ? 36.344 10.453 23.703 1 84.62 325 ASP B C 1
ATOM 5329 O O . ASP B 1 325 ? 36.969 10.547 22.641 1 84.62 325 ASP B O 1
ATOM 5333 N N . LEU B 1 326 ? 35.625 9.492 23.969 1 85.44 326 LEU B N 1
ATOM 5334 C CA . LEU B 1 326 ? 35.375 8.422 23.016 1 85.44 326 LEU B CA 1
ATOM 5335 C C . LEU B 1 326 ? 34.688 8.953 21.766 1 85.44 326 LEU B C 1
ATOM 5337 O O . LEU B 1 326 ? 35.031 8.539 20.641 1 85.44 326 LEU B O 1
ATOM 5341 N N . GLN B 1 327 ? 33.906 9.797 22.031 1 82.31 327 GLN B N 1
ATOM 5342 C CA . GLN B 1 327 ? 33.219 10.461 20.922 1 82.31 327 GLN B CA 1
ATOM 5343 C C . GLN B 1 327 ? 34.219 11.219 20.047 1 82.31 327 GLN B C 1
ATOM 5345 O O . GLN B 1 327 ? 34.188 11.094 18.812 1 82.31 327 GLN B O 1
ATOM 5350 N N . ARG B 1 328 ? 34.844 12.055 20.578 1 81.38 328 ARG B N 1
ATOM 5351 C CA . ARG B 1 328 ? 35.844 12.883 19.906 1 81.38 328 ARG B CA 1
ATOM 5352 C C . ARG B 1 328 ? 36.844 12.023 19.141 1 81.38 328 ARG B C 1
ATOM 5354 O O . ARG B 1 328 ? 37.219 12.352 18 1 81.38 328 ARG B O 1
ATOM 5361 N N . GLU B 1 329 ? 37.188 10.891 19.641 1 82.25 329 GLU B N 1
ATOM 5362 C CA . GLU B 1 329 ? 38.281 10.07 19.078 1 82.25 329 GLU B CA 1
ATOM 5363 C C . GLU B 1 329 ? 37.75 9.078 18.047 1 82.25 329 GLU B C 1
ATOM 5365 O O . GLU B 1 329 ? 38.469 8.656 17.156 1 82.25 329 GLU B O 1
ATOM 5370 N N . THR B 1 330 ? 36.594 8.789 18.172 1 81.44 330 THR B N 1
ATOM 5371 C CA . THR B 1 330 ? 36.031 7.797 17.266 1 81.44 330 THR B CA 1
ATOM 5372 C C . THR B 1 330 ? 35.25 8.477 16.141 1 81.44 330 THR B C 1
ATOM 5374 O O . THR B 1 330 ? 35 7.875 15.094 1 81.44 330 THR B O 1
ATOM 5377 N N . GLY B 1 331 ? 34.812 9.773 16.484 1 81.06 331 GLY B N 1
ATOM 5378 C CA . GLY B 1 331 ? 34.031 10.523 15.531 1 81.06 331 GLY B CA 1
ATOM 5379 C C . GLY B 1 331 ? 32.562 10.102 15.508 1 81.06 331 GLY B C 1
ATOM 5380 O O . GLY B 1 331 ? 31.828 10.492 14.609 1 81.06 331 GLY B O 1
ATOM 5381 N N . LEU B 1 332 ? 32.344 9.477 16.453 1 77.88 332 LEU B N 1
ATOM 5382 C CA . LEU B 1 332 ? 30.984 8.953 16.547 1 77.88 332 LEU B CA 1
ATOM 5383 C C . LEU B 1 332 ? 30.094 9.914 17.328 1 77.88 332 LEU B C 1
ATOM 5385 O O . LEU B 1 332 ? 30.578 10.734 18.109 1 77.88 332 LEU B O 1
ATOM 5389 N N . THR B 1 333 ? 28.891 9.781 17.141 1 76.12 333 THR B N 1
ATOM 5390 C CA . THR B 1 333 ? 27.953 10.609 17.891 1 76.12 333 THR B CA 1
ATOM 5391 C C . THR B 1 333 ? 27.844 10.117 19.328 1 76.12 333 THR B C 1
ATOM 5393 O O . THR B 1 333 ? 28.156 8.961 19.625 1 76.12 333 THR B O 1
ATOM 5396 N N . PRO B 1 334 ? 27.234 10.938 20.078 1 77.94 334 PRO B N 1
ATOM 5397 C CA . PRO B 1 334 ? 27.062 10.531 21.484 1 77.94 334 PRO B CA 1
ATOM 5398 C C . PRO B 1 334 ? 26.141 9.328 21.641 1 77.94 334 PRO B C 1
ATOM 5400 O O . PRO B 1 334 ? 26.406 8.445 22.453 1 77.94 334 PRO B O 1
ATOM 5403 N N . GLN B 1 335 ? 25.312 9.305 20.984 1 77 335 GLN B N 1
ATOM 5404 C CA . GLN B 1 335 ? 24.344 8.219 21.078 1 77 335 GLN B CA 1
ATOM 5405 C C . GLN B 1 335 ? 24.938 6.902 20.594 1 77 335 GLN B C 1
ATOM 5407 O O . GLN B 1 335 ? 24.734 5.852 21.203 1 77 335 GLN B O 1
ATOM 5412 N N . GLU B 1 336 ? 25.672 7.027 19.594 1 78.25 336 GLU B N 1
ATOM 5413 C CA . GLU B 1 336 ? 26.359 5.84 19.078 1 78.25 336 GLU B CA 1
ATOM 5414 C C . GLU B 1 336 ? 27.344 5.285 20.109 1 78.25 336 GLU B C 1
ATOM 5416 O O . GLU B 1 336 ? 27.391 4.074 20.328 1 78.25 336 GLU B O 1
ATOM 5421 N N . VAL B 1 337 ? 28.094 6.211 20.641 1 82.69 337 VAL B N 1
ATOM 5422 C CA . VAL B 1 337 ? 29.109 5.777 21.578 1 82.69 337 VAL B CA 1
ATOM 5423 C C . VAL B 1 337 ? 28.453 5.148 22.812 1 82.69 337 VAL B C 1
ATOM 5425 O O . VAL B 1 337 ? 28.875 4.086 23.266 1 82.69 337 VAL B O 1
ATOM 5428 N N . MET B 1 338 ? 27.453 5.809 23.109 1 80.81 338 MET B N 1
ATOM 5429 C CA . MET B 1 338 ? 26.719 5.293 24.266 1 80.81 338 MET B CA 1
ATOM 5430 C C . MET B 1 338 ? 26.141 3.916 23.969 1 80.81 338 MET B C 1
ATOM 5432 O O . MET B 1 338 ? 26.219 3.01 24.797 1 80.81 338 MET B O 1
ATOM 5436 N N . GLY B 1 339 ? 25.578 3.748 22.953 1 79 339 GLY B N 1
ATOM 5437 C CA . GLY B 1 339 ? 25.031 2.467 22.547 1 79 339 GLY B CA 1
ATOM 5438 C C . GLY B 1 339 ? 26.078 1.375 22.438 1 79 339 GLY B C 1
ATOM 5439 O O . GLY B 1 339 ? 25.844 0.241 22.859 1 79 339 GLY B O 1
ATOM 5440 N N . ILE B 1 340 ? 27.094 1.726 21.844 1 80.44 340 ILE B N 1
ATOM 5441 C CA . ILE B 1 340 ? 28.203 0.775 21.688 1 80.44 340 ILE B CA 1
ATOM 5442 C C . ILE B 1 340 ? 28.75 0.381 23.062 1 80.44 340 ILE B C 1
ATOM 5444 O O . ILE B 1 340 ? 29.031 -0.794 23.297 1 80.44 340 ILE B O 1
ATOM 5448 N N . CYS B 1 341 ? 28.766 1.423 23.891 1 82.44 341 CYS B N 1
ATOM 5449 C CA . CYS B 1 341 ? 29.25 1.146 25.234 1 82.44 341 CYS B CA 1
ATOM 5450 C C . CYS B 1 341 ? 28.312 0.207 25.969 1 82.44 341 CYS B C 1
ATOM 5452 O O . CYS B 1 341 ? 28.75 -0.731 26.641 1 82.44 341 CYS B O 1
ATOM 5454 N N . VAL B 1 342 ? 27.156 0.369 25.781 1 80.81 342 VAL B N 1
ATOM 5455 C CA . VAL B 1 342 ? 26.156 -0.493 26.406 1 80.81 342 VAL B CA 1
ATOM 5456 C C . VAL B 1 342 ? 26.266 -1.902 25.828 1 80.81 342 VAL B C 1
ATOM 5458 O O . VAL B 1 342 ? 26.25 -2.889 26.578 1 80.81 342 VAL B O 1
ATOM 5461 N N . SER B 1 343 ? 26.422 -1.984 24.641 1 78.5 343 SER B N 1
ATOM 5462 C CA . SER B 1 343 ? 26.578 -3.266 23.953 1 78.5 343 SER B CA 1
ATOM 5463 C C . SER B 1 343 ? 27.828 -4.008 24.453 1 78.5 343 SER B C 1
ATOM 5465 O O . SER B 1 343 ? 27.75 -5.199 24.75 1 78.5 343 SER B O 1
ATOM 5467 N N . LEU B 1 344 ? 28.844 -3.305 24.5 1 80.25 344 LEU B N 1
ATOM 5468 C CA . LEU B 1 344 ? 30.109 -3.889 24.922 1 80.25 344 LEU B CA 1
ATOM 5469 C C . LEU B 1 344 ? 30.047 -4.293 26.391 1 80.25 344 LEU B C 1
ATOM 5471 O O . LEU B 1 344 ? 30.656 -5.289 26.797 1 80.25 344 LEU B O 1
ATOM 5475 N N . GLN B 1 345 ? 29.172 -3.547 27.031 1 80.56 345 GLN B N 1
ATOM 5476 C CA . GLN B 1 345 ? 28.969 -3.885 28.422 1 80.56 345 GLN B CA 1
ATOM 5477 C C . GLN B 1 345 ? 28.188 -5.188 28.562 1 80.56 345 GLN B C 1
ATOM 5479 O O . GLN B 1 345 ? 28.531 -6.043 29.391 1 80.56 345 GLN B O 1
ATOM 5484 N N . LEU B 1 346 ? 27.391 -5.352 27.797 1 78.75 346 LEU B N 1
ATOM 5485 C CA . LEU B 1 346 ? 26.531 -6.531 27.828 1 78.75 346 LEU B CA 1
ATOM 5486 C C . LEU B 1 346 ? 27.297 -7.77 27.359 1 78.75 346 LEU B C 1
ATOM 5488 O O . LEU B 1 346 ? 27.031 -8.875 27.844 1 78.75 346 LEU B O 1
ATOM 5492 N N . LYS B 1 347 ? 28.234 -7.504 26.547 1 73.56 347 LYS B N 1
ATOM 5493 C CA . LYS B 1 347 ? 29.094 -8.578 26.047 1 73.56 347 LYS B CA 1
ATOM 5494 C C . LYS B 1 347 ? 30.219 -8.891 27.031 1 73.56 347 LYS B C 1
ATOM 5496 O O . LYS B 1 347 ? 31.016 -9.797 26.797 1 73.56 347 LYS B O 1
ATOM 5501 N N . GLY B 1 348 ? 30.312 -8.047 27.969 1 79.5 348 GLY B N 1
ATOM 5502 C CA . GLY B 1 348 ? 31.297 -8.25 29.016 1 79.5 348 GLY B CA 1
ATOM 5503 C C . GLY B 1 348 ? 32.688 -7.766 28.641 1 79.5 348 GLY B C 1
ATOM 5504 O O . GLY B 1 348 ? 33.656 -8.102 29.297 1 79.5 348 GLY B O 1
ATOM 5505 N N . CYS B 1 349 ? 32.812 -6.961 27.656 1 79.75 349 CYS B N 1
ATOM 5506 C CA . CYS B 1 349 ? 34.094 -6.523 27.125 1 79.75 349 CYS B CA 1
ATOM 5507 C C . CYS B 1 349 ? 34.594 -5.258 27.812 1 79.75 349 CYS B C 1
ATOM 5509 O O . CYS B 1 349 ? 35.781 -5.004 27.906 1 79.75 349 CYS B O 1
ATOM 5511 N N . ILE B 1 350 ? 33.469 -4.41 28.25 1 83.31 350 ILE B N 1
ATOM 5512 C CA . ILE B 1 350 ? 33.812 -3.174 28.938 1 83.31 350 ILE B CA 1
ATOM 5513 C C . ILE B 1 350 ? 32.969 -3.01 30.188 1 83.31 350 ILE B C 1
ATOM 5515 O O . ILE B 1 350 ? 31.922 -3.68 30.344 1 83.31 350 ILE B O 1
ATOM 5519 N N . GLN B 1 351 ? 33.438 -2.252 31.094 1 86.19 351 GLN B N 1
ATOM 5520 C CA . GLN B 1 351 ? 32.719 -1.953 32.344 1 86.19 351 GLN B CA 1
ATOM 5521 C C . GLN B 1 351 ? 32.656 -0.449 32.594 1 86.19 351 GLN B C 1
ATOM 5523 O O . GLN B 1 351 ? 33.625 0.265 32.344 1 86.19 351 GLN B O 1
ATOM 5528 N N . GLU B 1 352 ? 31.531 0.011 33.094 1 82.81 352 GLU B N 1
ATOM 5529 C CA . GLU B 1 352 ? 31.391 1.399 33.531 1 82.81 352 GLU B CA 1
ATOM 5530 C C . GLU B 1 352 ? 31.875 1.577 34.969 1 82.81 352 GLU B C 1
ATOM 5532 O O . GLU B 1 352 ? 31.281 1.027 35.906 1 82.81 352 GLU B O 1
ATOM 5537 N N . ARG B 1 353 ? 32.906 2.301 35.219 1 80.75 353 ARG B N 1
ATOM 5538 C CA . ARG B 1 353 ? 33.5 2.492 36.531 1 80.75 353 ARG B CA 1
ATOM 5539 C C . ARG B 1 353 ? 32.812 3.633 37.281 1 80.75 353 ARG B C 1
ATOM 5541 O O . ARG B 1 353 ? 32.625 3.557 38.5 1 80.75 353 ARG B O 1
ATOM 5548 N N . SER B 1 354 ? 32.562 4.664 36.562 1 78.19 354 SER B N 1
ATOM 5549 C CA . SER B 1 354 ? 31.797 5.805 37.031 1 78.19 354 SER B CA 1
ATOM 5550 C C . SER B 1 354 ? 30.859 6.309 35.938 1 78.19 354 SER B C 1
ATOM 5552 O O . SER B 1 354 ? 31.016 5.965 34.75 1 78.19 354 SER B O 1
ATOM 5554 N N . LYS B 1 355 ? 29.859 6.934 36.219 1 79.81 355 LYS B N 1
ATOM 5555 C CA . LYS B 1 355 ? 28.828 7.336 35.281 1 79.81 355 LYS B CA 1
ATOM 5556 C C . LYS B 1 355 ? 29.438 7.934 34.031 1 79.81 355 LYS B C 1
ATOM 5558 O O . LYS B 1 355 ? 30.141 8.945 34.094 1 79.81 355 LYS B O 1
ATOM 5563 N N . ASN B 1 356 ? 29.281 7.363 32.844 1 83.06 356 ASN B N 1
ATOM 5564 C CA . ASN B 1 356 ? 29.688 7.703 31.5 1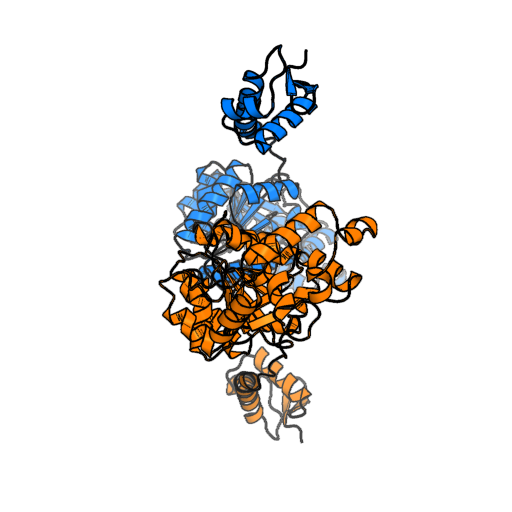 83.06 356 ASN B CA 1
ATOM 5565 C C . ASN B 1 356 ? 31.188 7.516 31.297 1 83.06 356 ASN B C 1
ATOM 5567 O O . ASN B 1 356 ? 31.781 8.062 30.359 1 83.06 356 ASN B O 1
ATOM 5571 N N . TYR B 1 357 ? 31.812 6.797 32.219 1 87.25 357 TYR B N 1
ATOM 5572 C CA . TYR B 1 357 ? 33.219 6.43 32.062 1 87.25 357 TYR B CA 1
ATOM 5573 C C . TYR B 1 357 ? 33.375 4.914 31.953 1 87.25 357 TYR B C 1
ATOM 5575 O O . TYR B 1 357 ? 32.906 4.176 32.844 1 87.25 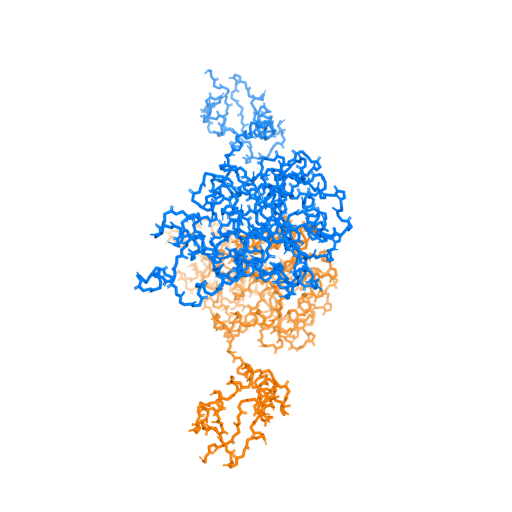357 TYR B O 1
ATOM 5583 N N . TYR B 1 358 ? 34.125 4.477 30.922 1 87.62 358 TYR B N 1
ATOM 5584 C CA . TYR B 1 358 ? 34.156 3.061 30.562 1 87.62 358 TYR B CA 1
ATOM 5585 C C . TYR B 1 358 ? 35.594 2.568 30.469 1 87.62 358 TYR B C 1
ATOM 5587 O O . TYR B 1 358 ? 36.5 3.328 30.109 1 87.62 358 TYR B O 1
ATOM 5595 N N . VAL B 1 359 ? 35.656 1.316 30.828 1 86.5 359 VAL B N 1
ATOM 5596 C CA . VAL B 1 359 ? 36.969 0.653 30.797 1 86.5 359 VAL B CA 1
ATOM 5597 C C . VAL B 1 359 ? 36.812 -0.765 30.25 1 86.5 359 VAL B C 1
ATOM 5599 O O . VAL B 1 359 ? 35.719 -1.354 30.328 1 86.5 359 VAL B O 1
ATOM 5602 N N . ARG B 1 360 ? 37.906 -1.333 29.625 1 83.56 360 ARG B N 1
ATOM 5603 C CA . ARG B 1 360 ? 37.906 -2.727 29.188 1 83.56 360 ARG B CA 1
ATOM 5604 C C . ARG B 1 360 ? 37.719 -3.67 30.375 1 83.56 360 ARG B C 1
ATOM 5606 O O . ARG B 1 360 ? 38.281 -3.451 31.453 1 83.56 360 ARG B O 1
ATOM 5613 N N . ALA B 1 361 ? 36.75 -4.613 30.125 1 77.69 361 ALA B N 1
ATOM 5614 C CA . ALA B 1 361 ? 36.562 -5.621 31.156 1 77.69 361 ALA B CA 1
ATOM 5615 C C . ALA B 1 361 ? 37.688 -6.652 31.125 1 77.69 361 ALA B C 1
ATOM 5617 O O . ALA B 1 361 ? 38.219 -6.984 30.062 1 77.69 361 ALA B O 1
ATOM 5618 N N . LYS B 1 362 ? 38.219 -7.082 32.25 1 62.81 362 LYS B N 1
ATOM 5619 C CA . LYS B 1 362 ? 39.219 -8.133 32.406 1 62.81 362 LYS B CA 1
ATOM 5620 C C . LYS B 1 362 ? 38.656 -9.5 32.031 1 62.81 362 LYS B C 1
ATOM 5622 O O . LYS B 1 362 ? 37.469 -9.773 32.312 1 62.81 362 LYS B O 1
#

pLDDT: mean 90.26, std 13.61, range [31.05, 98.94]

Sequence (724 aa):
MWYTYWLACVEGITGGRKCELCRKNGSAEAVYYIEEKGIREQTITEKEWEILKESKKKRNWREAYQKAVDRGIQMAVRGQKNYPKRLEELAGMPYALFFIGEMPQEGIPSVAVVGARRCSSYGEKMTLRFVERLAESGIQIISGMALGIDGMAHRAALNVGGKTFAVLGGGADVCYPAAHKGLYNDLIKRGGILSEQPPGTPPVAWHFPARNRLISGLADVVLVMEAKEKSGSLITADMALEQGRDIYALPGMVTEPLSCGCNRLIRQGAGILLNEEDLLEELVIKGLLKKKIAIISDTKNKIKLETKENLVYSKLGLYPRGLDDLQRETGLTPQEVMGICVSLQLKGCIQERSKNYYVRAKMWYTYWLACVEGITGGRKCELCRKNGSAEAVYYIEEKGIREQTITEKEWEILKESKKKRNWREAYQKAVDRGIQMAVRGQKNYPKRLEELAGMPYALFFIGEMPQEGIPSVAVVGARRCSSYGEKMTLRFVERLAESGIQIISGMALGIDGMAHRAALNVGGKTFAVLGGGADVCYPAAHKGLYNDLIKRGGILSEQPPGTPPVAWHFPARNRLISGLADVVLVMEAKEKSGSLITADMALEQGRDIYALPGMVTEPLSCGCNRLIRQGAGILLNEEDLLEELVIKGLLKKKIAIISDTKNKIKLETKENLVYSKLGLYPRGLDDLQRETGLTPQEVMGICVSLQLKGCIQERSKNYYVRAK

Solvent-accessible surface area (backbone atoms only — not comparable to full-atom values): 36741 Å² total; per-residue (Å²): 112,40,40,51,50,45,58,52,57,47,72,95,58,54,24,61,55,51,50,49,39,22,65,76,56,67,30,46,56,44,54,70,65,56,52,79,64,37,41,77,71,65,68,39,50,69,69,54,50,52,47,55,56,52,55,61,68,70,51,61,45,62,59,50,39,49,53,39,47,74,70,52,45,43,74,25,40,63,94,44,87,76,24,60,66,67,39,68,77,43,84,90,39,62,39,32,35,31,28,30,64,48,73,87,60,84,94,51,40,26,37,16,41,38,28,28,52,83,54,51,73,67,41,50,53,51,40,34,53,41,32,28,52,42,16,65,69,64,28,32,38,32,26,48,44,39,55,36,38,14,38,43,37,46,50,23,12,50,73,60,70,18,39,28,35,32,43,34,46,13,3,44,78,44,77,61,49,67,91,41,49,68,55,52,54,52,28,37,75,48,22,7,28,27,11,68,36,47,78,72,33,66,75,46,79,77,35,42,68,64,37,31,47,53,40,36,38,69,23,61,33,35,36,38,50,25,18,35,79,80,39,71,41,54,51,30,51,52,41,19,51,76,70,71,34,52,45,32,19,28,47,24,39,63,88,37,61,49,17,38,27,19,42,49,42,36,66,74,64,33,42,66,53,70,49,58,66,62,52,52,49,50,37,26,74,70,64,60,35,73,68,68,72,53,66,50,55,47,38,49,51,30,33,45,40,39,40,46,39,41,48,51,50,67,73,38,40,95,56,71,40,41,56,68,56,52,17,69,73,61,69,43,50,67,65,54,46,50,51,43,49,51,50,34,35,73,71,52,49,30,41,72,82,46,95,65,19,34,20,54,40,129,113,39,42,49,51,46,57,53,55,47,72,95,58,52,25,62,54,51,50,48,37,24,65,75,55,67,28,45,57,45,53,71,66,55,51,78,62,38,42,74,70,66,67,39,50,70,66,54,49,52,47,55,57,54,55,60,68,71,50,63,46,64,58,51,41,51,52,39,50,75,70,52,43,44,76,26,40,65,93,42,88,75,24,61,66,66,40,69,77,44,86,90,39,64,38,32,36,31,30,30,64,48,74,87,58,84,94,49,39,25,37,16,41,38,28,28,52,83,54,51,73,67,40,50,53,49,40,34,53,42,33,27,54,41,16,66,70,63,29,31,37,29,26,50,44,38,56,36,38,14,39,42,35,46,51,23,13,50,73,60,72,18,40,26,34,31,44,33,46,11,3,45,79,43,76,61,50,67,91,42,48,68,56,52,54,50,28,38,75,47,23,7,28,27,10,67,35,46,80,72,34,67,76,45,80,78,36,41,68,65,37,31,47,53,39,37,38,70,24,61,33,34,37,36,49,26,18,33,79,82,41,72,39,55,51,30,51,52,41,18,51,77,70,72,33,52,43,32,18,28,47,23,39,64,87,36,62,50,17,39,27,17,43,49,42,36,67,74,64,32,42,66,53,71,49,58,66,61,52,52,51,50,37,27,74,71,64,58,35,74,67,70,71,55,64,52,58,48,39,50,51,30,34,44,38,39,40,46,40,40,46,52,50,69,71,38,39,96,56,72,41,41,56,67,57,51,17,70,74,64,69,42,50,68,65,54,48,50,50,44,50,50,50,34,36,73,70,50,49,29,41,73,83,46,94,64,20,33,21,54,40,128

Radius of gyration: 35.15 Å; Cα contacts (8 Å, |Δi|>4): 1423; chains: 2; bounding box: 92×102×77 Å

Organism: NCBI:txid410072